Protein AF-A0A9D9HF84-F1 (afdb_monomer_lite)

Sequence (763 aa):
MNRTIRLLIAALAVLAAGLSLGSCRDSQLVDDTEFNIFYPGLTDIGPSMSCDIPLGSYIGAAPSDFAIYNIKFGEETFSDEDGVFSIDATTGTVHIENSDNLEIGQYYLSISCVANGKTWQFPDAIVVNMMKPVPEEIKVEPSEITINMSDVINGYFVPENYAAQIYSDSEAISITSYEISEVTLDGEILNSNTIFTVSDEGVVSMDIDEETTPGVYSLSFKLYTILSGDDPEEGLFQNALTVNLASAPTDIEYPFLPVLVEQDGIARTSETPTVTGSQVDLSFELAGITPEYYGEVASSTYISIDAATGAINIAEGHPFVEGDEFSLDITVTNDNGTTTFTDACQIQVVDEVAEVSGVSYEPVEIVRGQAVRADVIIEAGDNVTYSFENLPDELSELSLNSSTGRITLAQGNSIAEGTYSVNVIARNYKNSVTAAFSLTVGTNPYYFTTVSWGNNLGDNGTMVDDPDYDNQFRYTWGNTEDLPVISIKSHDIPDISQATFSMRRLTNSQGPGFEISNTGDITFHGTRTKTGEAAYAVDIYIVTVTNGAGEAGETVVEIPIFLHSCAPEGVKTIQYTPIVGKVNPRTGGTTHGLEFVGDWSDTDKANFYIDYRRSFNYYNLGGPESHLDGQPGTAGSFMESVWYFYWITTVQHTTNNTGAKGPMSYFDNSGERTNPSAGISPKTLSMALGYINPARDYGVTINPRKFIKDNAWADGLLLGQMTWTIMEDPNATEEQIETAVSGASGEYRILPFVIWFDPDYEN

InterPro domains:
  IPR013783 Immunoglobulin-like fold [G3DSA:2.60.40.10] (356-443)
  IPR032529 Surface glycan binding protein BT4661-like [PF16319] (4-759)

Radius of gyration: 33.26 Å; chains: 1; bounding box: 97×82×90 Å

Secondary structure (DSSP, 8-state):
--TTHHHHTTTTTSSSS------------------EEE--SPEEE-TT--EEE---EEESSPPEEEEEEEEEETTEEP--SS--EEE-TTT-PEEE--GGGPPSEEEEEEEEEEETTEEEEEEEEEEEEEPEEPPTTEEEESSEEEEEHHHHHTT--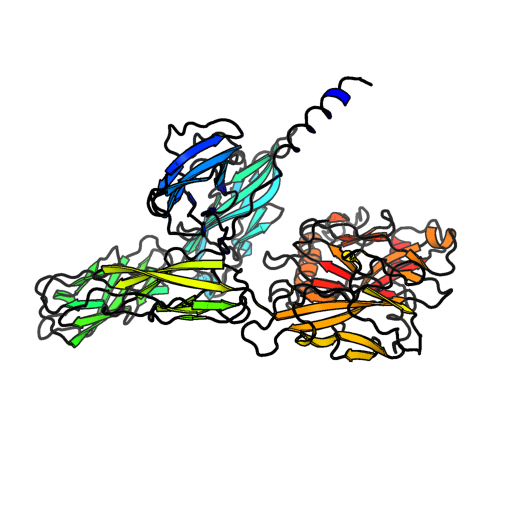-GGGG-EEEEES-TTEEEEEEEEEEEEETTEE-S---SEEE-TT-EEEE---TTSPPEEEEEEEEEEEEETTS--EEEEEEEEEEEEEE----EEE-SSSSEEEETT---EEPPPPEEES--TT-EEEEEEEESSEETTEEGGGTEEE-TTT--EEE-TT----TT-EEEEEEEEEETTEEEEEEEEEEEEEES--PPPB--B---EEEETT--EEE--B-SB-SS-EEEEES--GGGTT-EE-TTT--EEE-TT--PPSEEEEEEEEEE-SS-EEEEEEEEEEE--TT----EE--B--SGGGPPP--GGGTTEEEEETT--SPPPPB---EE--S-GGGEEEEEEE-SSS-PPEEEE-TT--EEEES-----STTSSBEEEEEEEEEESTTSTT-EEEEEEEEEEEEPPTT--EEEESSSEEEE-TTT-EEPPPEEEESS--HHHHHTEEEEEEEEEEEEESSS-TTS--B-TTSTT-HHHHHHHIIIIIIS--SS--TT-SGGG-STTTSS-----SS-PPPP-GGGSSEEEEGGGTTEEEE-TT-SEETTEE--EEEEEEEEEEE-S-TT--HHHHHHHHHH--GGGEEB--EEEE-TT---

pLDDT: mean 84.57, std 14.72, range [23.77, 98.44]

Organism: NCBI:txid2840770

Foldseek 3Di:
DDPPVVVVVVVVVPPPPPDDDDDDDDDDDDPPPDKFWAWDAEAEDEAFDKDKTFGQAIADAQWFQKDQPFKDFVPHTDDCPVPQWGADRGGRIIIGGRCNPPDAAKMFTKMWTDGPNDIDIRGSRYIYGHFAADPPQWAKPPQEFEAELVCQAVVVDDFVVGKIATDGPDPQKDWQAKAWPFKAFQRHTDPDDLFWDADRRRIITGDDHNPDFFGKMFIKMWIFMDGRPDDTGIHIRGSRHIYGHAYWFPAKAFQQPAAEAAQPQAKDKGAFIDTGGYPAPKFKAFPDKVVQDDVPHGPCVAWGADGNRRIIIGHRRDNDDAADKMFTWMWMGDPRGIDIRGSNYMYGYHNDFDFWDDWEWDEAEEAPQFKDKIFIDTDGGDSKFKDWDDDNPLRVQWDADGRGRIIIHHGGDPRDAGKDWIWMWIDDPVDIDIYIYIYGHDHQLFDWADWFLFEQQDDPRDTDPDPVLTLEYEDAAPDFDKDPWRATPDTPGNDLLQKAKDKDWPDPAQAFDWDADRRRIIIGHGHRPDAWQERWAKTKMWMWIWGPVPDSRIDIDIDIHIYTHDYPAQDWDKADVSQEAEAAQAAWDWGDAIDTGHDDDPLQVLQKDKKFAFDKWWDADPWDPQCATDALPDPSHLNVVLLCCLQCPLFNHPDSPRGGRCQATPLNQDDQPPPPPPPTDGGHCLSHQWIQDVVRNRTITGHHPRSDDSNIHGATKIWTKMFMDGDPDSPDDSVRRCCPRNPHTTPRIHGRHMYGHDNPDDD

Structure (mmCIF, N/CA/C/O backbone):
data_AF-A0A9D9HF84-F1
#
_entry.id   AF-A0A9D9HF84-F1
#
loop_
_atom_site.group_PDB
_atom_site.id
_atom_site.type_symbol
_atom_site.label_atom_id
_atom_site.label_alt_id
_atom_site.label_comp_id
_atom_site.label_asym_id
_atom_site.label_entity_id
_atom_site.label_seq_id
_atom_site.pdbx_PDB_ins_code
_atom_site.Cartn_x
_atom_site.Cartn_y
_atom_site.Cartn_z
_atom_site.occupancy
_atom_site.B_iso_or_equiv
_atom_site.auth_seq_id
_atom_site.auth_comp_id
_atom_site.auth_asym_id
_atom_site.auth_atom_id
_atom_site.pdbx_PDB_model_num
ATOM 1 N N . MET A 1 1 ? 55.944 -13.917 -4.455 1.00 43.88 1 MET A N 1
ATOM 2 C CA . MET A 1 1 ? 54.912 -13.608 -3.443 1.00 43.88 1 MET A CA 1
ATOM 3 C C . MET A 1 1 ? 54.617 -14.880 -2.647 1.00 43.88 1 MET A C 1
ATOM 5 O O . MET A 1 1 ? 54.816 -15.961 -3.185 1.00 43.88 1 MET A O 1
ATOM 9 N N . ASN A 1 2 ? 54.333 -14.758 -1.352 1.00 33.91 2 ASN A N 1
ATOM 10 C CA . ASN A 1 2 ? 54.797 -15.663 -0.292 1.00 33.91 2 ASN A CA 1
ATOM 11 C C . ASN A 1 2 ? 54.138 -17.052 -0.171 1.00 33.91 2 ASN A C 1
ATOM 13 O O . ASN A 1 2 ? 52.947 -17.242 -0.390 1.00 33.91 2 ASN A O 1
ATOM 17 N N . ARG A 1 3 ? 54.947 -17.993 0.344 1.00 33.00 3 ARG A N 1
ATOM 18 C CA . ARG A 1 3 ? 54.615 -19.361 0.794 1.00 33.00 3 ARG A CA 1
ATOM 19 C C . ARG A 1 3 ? 53.676 -19.432 2.016 1.00 33.00 3 ARG A C 1
ATOM 21 O O . ARG A 1 3 ? 53.348 -20.533 2.441 1.00 33.00 3 ARG A O 1
ATOM 28 N N . THR A 1 4 ? 53.223 -18.303 2.554 1.00 42.06 4 THR A N 1
ATOM 29 C CA . THR A 1 4 ? 52.351 -18.233 3.740 1.00 42.06 4 THR A CA 1
ATOM 30 C C . THR A 1 4 ? 50.868 -18.462 3.408 1.00 42.06 4 THR A C 1
ATOM 32 O O . THR A 1 4 ? 50.117 -18.908 4.262 1.00 42.06 4 THR A O 1
ATOM 35 N N . ILE A 1 5 ? 50.453 -18.268 2.149 1.00 45.25 5 ILE A N 1
ATOM 36 C CA . ILE A 1 5 ? 49.041 -18.393 1.726 1.00 45.25 5 ILE A CA 1
ATOM 37 C C . ILE A 1 5 ? 48.620 -19.856 1.469 1.00 45.25 5 ILE A C 1
ATOM 39 O O . ILE A 1 5 ? 47.449 -20.200 1.569 1.00 45.25 5 ILE A O 1
ATOM 43 N N . ARG A 1 6 ? 49.570 -20.774 1.228 1.00 40.47 6 ARG A N 1
ATOM 44 C CA . ARG A 1 6 ? 49.262 -22.206 1.011 1.00 40.47 6 ARG A CA 1
ATOM 45 C C . ARG A 1 6 ? 49.092 -23.027 2.297 1.00 40.47 6 ARG A C 1
ATOM 47 O O . ARG A 1 6 ? 48.687 -24.179 2.208 1.00 40.47 6 ARG A O 1
ATOM 54 N N . LEU A 1 7 ? 49.391 -22.458 3.468 1.00 33.41 7 LEU A N 1
ATOM 55 C CA . LEU A 1 7 ? 49.220 -23.125 4.766 1.00 33.41 7 LEU A CA 1
ATOM 56 C C . LEU A 1 7 ? 47.878 -22.802 5.444 1.00 33.41 7 LEU A C 1
ATOM 58 O O . LEU A 1 7 ? 47.432 -23.606 6.254 1.00 33.41 7 LEU A O 1
ATOM 62 N N . LEU A 1 8 ? 47.192 -21.714 5.066 1.00 37.00 8 LEU A N 1
ATOM 63 C CA . LEU A 1 8 ? 45.846 -21.409 5.578 1.00 37.00 8 LEU A CA 1
ATOM 64 C C . LEU A 1 8 ? 44.727 -22.177 4.851 1.00 37.00 8 LEU A C 1
ATOM 66 O O . LEU A 1 8 ? 43.747 -22.563 5.476 1.00 37.00 8 LEU A O 1
ATOM 70 N N . ILE A 1 9 ? 44.901 -22.500 3.566 1.00 42.09 9 ILE A N 1
ATOM 71 C CA . ILE A 1 9 ? 43.887 -23.237 2.783 1.00 42.09 9 ILE A CA 1
ATOM 72 C C . ILE A 1 9 ? 43.869 -24.743 3.132 1.00 42.09 9 ILE A C 1
ATOM 74 O O . ILE A 1 9 ? 42.871 -25.425 2.930 1.00 42.09 9 ILE A O 1
ATOM 78 N N . ALA A 1 10 ? 44.939 -25.273 3.736 1.00 34.09 10 ALA A N 1
ATOM 79 C CA . ALA A 1 10 ? 45.014 -26.674 4.163 1.00 34.09 10 ALA A CA 1
ATOM 80 C C . ALA A 1 10 ? 44.470 -26.933 5.585 1.00 34.09 10 ALA A C 1
ATOM 82 O O . ALA A 1 10 ? 44.299 -28.092 5.956 1.00 34.09 10 ALA A O 1
ATOM 83 N N . ALA A 1 11 ? 44.180 -25.887 6.371 1.00 34.19 11 ALA A N 1
ATOM 84 C CA . ALA A 1 11 ? 43.575 -26.019 7.701 1.00 34.19 11 ALA A CA 1
ATOM 85 C C . ALA A 1 11 ? 42.035 -25.941 7.674 1.00 34.19 11 ALA A C 1
ATOM 87 O O . ALA A 1 11 ? 41.394 -26.485 8.567 1.00 34.19 11 ALA A O 1
ATOM 88 N N . LEU A 1 12 ? 41.434 -25.355 6.629 1.00 34.28 12 LEU A N 1
ATOM 89 C CA . LEU A 1 12 ? 39.972 -25.276 6.482 1.00 34.28 12 LEU A CA 1
ATOM 90 C C . LEU A 1 12 ? 39.330 -26.522 5.839 1.00 34.28 12 LEU A C 1
ATOM 92 O O . LEU A 1 12 ? 38.125 -26.708 5.937 1.00 34.28 12 LEU A O 1
ATOM 96 N N . ALA A 1 13 ? 40.114 -27.417 5.228 1.00 35.47 13 ALA A N 1
ATOM 97 C CA . ALA A 1 13 ? 39.596 -28.610 4.543 1.00 35.47 13 ALA A CA 1
ATOM 98 C C . ALA A 1 13 ? 39.572 -29.892 5.408 1.00 35.47 13 ALA A C 1
ATOM 100 O O . ALA A 1 13 ? 39.253 -30.966 4.903 1.00 35.47 13 ALA A O 1
ATOM 101 N N . VAL A 1 14 ? 39.914 -29.811 6.702 1.00 33.25 14 VAL A N 1
ATOM 102 C CA . VAL A 1 14 ? 39.978 -30.980 7.612 1.00 33.25 14 VAL A CA 1
ATOM 103 C C . VAL A 1 14 ? 38.868 -30.978 8.677 1.00 33.25 14 VAL A C 1
ATOM 105 O O . VAL A 1 14 ? 38.705 -31.972 9.376 1.00 33.25 14 VAL A O 1
ATOM 108 N N . LEU A 1 15 ? 38.023 -29.941 8.751 1.00 29.39 15 LEU A N 1
ATOM 109 C CA . LEU A 1 15 ? 36.870 -29.928 9.669 1.00 29.39 15 LEU A CA 1
ATOM 110 C C . LEU A 1 15 ? 35.527 -30.335 9.027 1.00 29.39 15 LEU A C 1
ATOM 112 O O . LEU A 1 15 ? 34.546 -30.480 9.743 1.00 29.39 15 LEU A O 1
ATOM 116 N N . ALA A 1 16 ? 35.480 -30.580 7.712 1.00 31.23 16 ALA A N 1
ATOM 117 C CA . ALA A 1 16 ? 34.241 -30.890 6.980 1.00 31.23 16 ALA A CA 1
ATOM 118 C C . ALA A 1 16 ? 34.076 -32.376 6.581 1.00 31.23 16 ALA A C 1
ATOM 120 O O . ALA A 1 16 ? 33.216 -32.711 5.774 1.00 31.23 16 ALA A O 1
ATOM 121 N N . ALA A 1 17 ? 34.896 -33.288 7.116 1.00 30.53 17 ALA A N 1
ATOM 122 C CA . ALA A 1 17 ? 34.889 -34.707 6.723 1.00 30.53 17 ALA A CA 1
ATOM 123 C C . ALA A 1 17 ? 34.803 -35.680 7.911 1.00 30.53 17 ALA A C 1
ATOM 125 O O . ALA A 1 17 ? 35.347 -36.784 7.872 1.00 30.53 17 ALA A O 1
ATOM 126 N N . GLY A 1 18 ? 34.119 -35.279 8.979 1.00 31.05 18 GLY A N 1
ATOM 127 C CA . GLY A 1 18 ? 33.807 -36.151 10.101 1.00 31.05 18 GLY A CA 1
ATOM 128 C C . GLY A 1 18 ? 32.336 -36.043 10.439 1.00 31.05 18 GLY A C 1
ATOM 129 O O . GLY A 1 18 ? 32.003 -35.210 11.264 1.00 31.05 18 GLY A O 1
ATOM 130 N N . LEU A 1 19 ? 31.499 -36.848 9.772 1.00 31.28 19 LEU A N 1
ATOM 131 C CA . LEU A 1 19 ? 30.270 -37.483 10.281 1.00 31.28 19 LEU A CA 1
ATOM 132 C C . LEU A 1 19 ? 29.412 -37.967 9.100 1.00 31.28 19 LEU A C 1
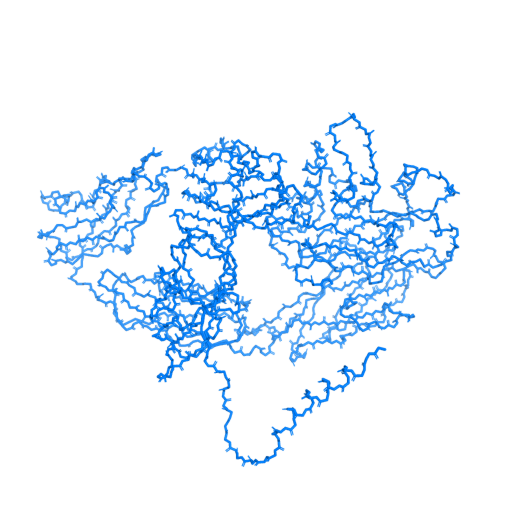ATOM 134 O O . LEU A 1 19 ? 28.386 -37.398 8.752 1.00 31.28 19 LEU A O 1
ATOM 138 N N . SER A 1 20 ? 29.812 -39.076 8.484 1.00 33.31 20 SER A N 1
ATOM 139 C CA . SER A 1 20 ? 28.835 -39.988 7.891 1.00 33.31 20 SER A CA 1
ATOM 140 C C . SER A 1 20 ? 29.343 -41.418 8.036 1.00 33.31 20 SER A C 1
ATOM 142 O O . SER A 1 20 ? 30.406 -41.767 7.530 1.00 33.31 20 SER A O 1
ATOM 144 N N . LEU A 1 21 ? 28.619 -42.208 8.837 1.00 28.25 21 LEU A N 1
ATOM 145 C CA . LEU A 1 21 ? 28.152 -43.566 8.532 1.00 28.25 21 LEU A CA 1
ATOM 146 C C . LEU A 1 21 ? 27.524 -44.216 9.784 1.00 28.25 21 LEU A C 1
ATOM 148 O O . LEU A 1 21 ? 28.227 -44.637 10.699 1.00 28.25 21 LEU A O 1
ATOM 152 N N . GLY A 1 22 ? 26.198 -44.390 9.734 1.00 27.58 22 GLY A N 1
ATOM 153 C CA . GLY A 1 22 ? 25.544 -45.656 10.086 1.00 27.58 22 GLY A CA 1
ATOM 154 C C . GLY A 1 22 ? 24.771 -45.748 11.406 1.00 27.58 22 GLY A C 1
ATOM 155 O O . GLY A 1 22 ? 25.335 -46.153 12.415 1.00 27.58 22 GLY A O 1
ATOM 156 N N . SER A 1 23 ? 23.443 -45.584 11.344 1.00 23.77 23 SER A N 1
ATOM 157 C CA . SER A 1 23 ? 22.495 -46.650 11.727 1.00 23.77 23 SER A CA 1
ATOM 158 C C . SER A 1 23 ? 21.066 -46.288 11.307 1.00 23.77 23 SER A C 1
ATOM 160 O O . SER A 1 23 ? 20.520 -45.292 11.766 1.00 23.77 23 SER A O 1
ATOM 162 N N . CYS A 1 24 ? 20.433 -47.133 10.489 1.00 31.38 24 CYS A N 1
ATOM 163 C CA . CYS A 1 24 ? 18.991 -47.087 10.250 1.00 31.38 24 CYS A CA 1
ATOM 164 C C . CYS A 1 24 ? 18.211 -47.328 11.553 1.00 31.38 24 CYS A C 1
ATOM 166 O O . CYS A 1 24 ? 18.519 -48.272 12.286 1.00 31.38 24 CYS A O 1
ATOM 168 N N . ARG A 1 25 ? 17.139 -46.560 11.764 1.00 27.00 25 ARG A N 1
ATOM 169 C CA . ARG A 1 25 ? 15.870 -47.011 12.358 1.00 27.00 25 ARG A CA 1
ATOM 170 C C . ARG A 1 25 ? 14.753 -46.168 11.744 1.00 27.00 25 ARG A C 1
ATOM 172 O O . ARG A 1 25 ? 14.850 -44.950 11.759 1.00 27.00 25 ARG A O 1
ATOM 179 N N . ASP A 1 26 ? 13.732 -46.834 11.214 1.00 37.41 26 ASP A N 1
ATOM 180 C CA . ASP A 1 26 ? 12.447 -46.215 10.884 1.00 37.41 26 ASP A CA 1
ATOM 181 C C . ASP A 1 26 ? 11.862 -45.539 12.128 1.00 37.41 26 ASP A C 1
ATOM 183 O O . ASP A 1 26 ? 11.686 -46.199 13.159 1.00 37.41 26 ASP A O 1
ATOM 187 N N . SER A 1 27 ? 11.488 -44.270 11.996 1.00 29.56 27 SER A N 1
ATOM 188 C CA . SER A 1 27 ? 10.355 -43.684 12.712 1.00 29.56 27 SER A CA 1
ATOM 189 C C . SER A 1 27 ? 10.002 -42.338 12.094 1.00 29.56 27 SER A C 1
ATOM 191 O O . SER A 1 27 ? 10.792 -41.419 12.237 1.00 29.56 27 SER A O 1
ATOM 193 N N . GLN A 1 28 ? 8.817 -42.292 11.473 1.00 27.64 28 GLN A N 1
ATOM 194 C CA . GLN A 1 28 ? 7.895 -41.154 11.346 1.00 27.64 28 GLN A CA 1
ATOM 195 C C . GLN A 1 28 ? 8.448 -39.850 10.747 1.00 27.64 28 GLN A C 1
ATOM 197 O O . GLN A 1 28 ? 9.496 -39.357 11.129 1.00 27.64 28 GLN A O 1
ATOM 202 N N . LEU A 1 29 ? 7.689 -39.278 9.810 1.00 30.69 29 LEU A N 1
ATOM 203 C CA . LEU A 1 29 ? 7.832 -37.880 9.409 1.00 30.69 29 LEU A CA 1
ATOM 204 C C . LEU A 1 29 ? 7.724 -37.034 10.684 1.00 30.69 29 LEU A C 1
ATOM 206 O O . LEU A 1 29 ? 6.643 -36.938 11.265 1.00 30.69 29 LEU A O 1
ATOM 210 N N . VAL A 1 30 ? 8.864 -36.552 11.168 1.00 29.36 30 VAL A N 1
ATOM 211 C CA . VAL A 1 30 ? 8.927 -35.505 12.176 1.00 29.36 30 VAL A CA 1
ATOM 212 C C . VAL A 1 30 ? 8.900 -34.214 11.378 1.00 29.36 30 VAL A C 1
ATOM 214 O O . VAL A 1 30 ? 9.682 -34.024 10.452 1.00 29.36 30 VAL A O 1
ATOM 217 N N . ASP A 1 31 ? 7.883 -33.425 11.667 1.00 32.97 31 ASP A N 1
ATOM 218 C CA . ASP A 1 31 ? 7.788 -32.027 11.304 1.00 32.97 31 ASP A CA 1
ATOM 219 C C . ASP A 1 31 ? 8.975 -31.290 11.953 1.00 32.97 31 ASP A C 1
ATOM 221 O O . ASP A 1 31 ? 9.096 -31.277 13.181 1.00 32.97 31 ASP A O 1
ATOM 225 N N . ASP A 1 32 ? 9.907 -30.795 11.137 1.00 37.28 32 ASP A N 1
ATOM 226 C CA . ASP A 1 32 ? 11.195 -30.238 11.576 1.00 37.28 32 ASP A CA 1
ATOM 227 C C . ASP A 1 32 ? 11.149 -28.701 11.753 1.00 37.28 32 ASP A C 1
ATOM 229 O O . ASP A 1 32 ? 12.201 -28.071 11.870 1.00 37.28 32 ASP A O 1
ATOM 233 N N . THR A 1 33 ? 9.973 -28.058 11.795 1.00 45.09 33 THR A N 1
ATOM 234 C CA . THR A 1 33 ? 9.896 -26.627 12.151 1.00 45.09 33 THR A CA 1
ATOM 235 C C . THR A 1 33 ? 10.245 -26.419 13.627 1.00 45.09 33 THR A C 1
ATOM 237 O O . THR A 1 33 ? 9.436 -26.635 14.531 1.00 45.09 33 THR A O 1
ATOM 240 N N . GLU A 1 34 ? 11.496 -26.031 13.874 1.00 65.88 34 GLU A N 1
ATOM 241 C CA . GLU A 1 34 ? 12.014 -25.623 15.179 1.00 65.88 34 GLU A CA 1
ATOM 242 C C . GLU A 1 34 ? 11.296 -24.339 15.641 1.00 65.88 34 GLU A C 1
ATOM 244 O O . GLU A 1 34 ? 11.059 -23.435 14.840 1.00 65.88 34 GLU A O 1
ATOM 249 N N . PHE A 1 35 ? 10.890 -24.275 16.916 1.00 76.81 35 PHE A N 1
ATOM 250 C CA . PHE A 1 35 ? 10.195 -23.111 17.478 1.00 76.81 35 PHE A CA 1
ATOM 251 C C . PHE A 1 35 ? 11.029 -21.839 17.268 1.00 76.81 35 PHE A C 1
ATOM 253 O O . PHE A 1 35 ? 12.219 -21.831 17.591 1.00 76.81 35 PHE A O 1
ATOM 260 N N . ASN A 1 36 ? 10.413 -20.777 16.746 1.00 75.88 36 ASN A N 1
ATOM 261 C CA . ASN A 1 36 ? 11.110 -19.538 16.405 1.00 75.88 36 ASN A CA 1
ATOM 262 C C . ASN A 1 36 ? 10.273 -18.297 16.729 1.00 75.88 36 ASN A C 1
ATOM 264 O O . ASN A 1 36 ? 9.049 -18.391 16.758 1.00 75.88 36 ASN A O 1
ATOM 268 N N . ILE A 1 37 ? 10.920 -17.153 16.945 1.00 69.06 37 ILE A N 1
ATOM 269 C CA . ILE A 1 37 ? 10.269 -15.850 17.140 1.00 69.06 37 ILE A CA 1
ATOM 270 C C . ILE A 1 37 ? 10.831 -14.828 16.149 1.00 69.06 37 ILE A C 1
ATOM 272 O O . ILE A 1 37 ? 11.998 -14.915 15.769 1.00 69.06 37 ILE A O 1
ATOM 276 N N . PHE A 1 38 ? 10.018 -13.851 15.763 1.00 70.31 38 PHE A N 1
ATOM 277 C CA . PHE A 1 38 ? 10.368 -12.812 14.803 1.00 70.31 38 PHE A CA 1
ATOM 278 C C . PHE A 1 38 ? 9.976 -11.447 15.355 1.00 70.31 38 PHE A C 1
ATOM 280 O O . PHE A 1 38 ? 8.852 -11.255 15.811 1.00 70.31 38 PHE A O 1
ATOM 287 N N . TYR A 1 39 ? 10.907 -10.504 15.287 1.00 77.50 39 TYR A N 1
ATOM 288 C CA . TYR A 1 39 ? 10.666 -9.084 15.519 1.00 77.50 39 TYR A CA 1
ATOM 289 C C . TYR A 1 39 ? 10.733 -8.337 14.183 1.00 77.50 39 TYR A C 1
ATOM 291 O O . TYR A 1 39 ? 11.346 -8.853 13.239 1.00 77.50 39 TYR A O 1
ATOM 299 N N . PRO A 1 40 ? 10.123 -7.143 14.079 1.00 58.94 40 PRO A N 1
ATOM 300 C CA . PRO A 1 40 ? 10.344 -6.263 12.936 1.00 58.94 40 PRO A CA 1
ATOM 301 C C . PRO A 1 40 ? 11.847 -5.982 12.758 1.00 58.94 40 PRO A C 1
ATOM 303 O O . PRO A 1 40 ? 12.635 -6.115 13.696 1.00 58.94 40 PRO A O 1
ATOM 306 N N . GLY A 1 41 ? 12.246 -5.683 11.517 1.00 56.19 41 GLY A N 1
ATOM 307 C CA . GLY A 1 41 ? 13.647 -5.548 11.105 1.00 56.19 41 GLY A CA 1
ATOM 308 C C . GLY A 1 41 ? 14.403 -4.380 11.756 1.00 56.19 41 GLY A C 1
ATOM 309 O O . GLY A 1 41 ? 14.083 -3.921 12.848 1.00 56.19 41 GLY A O 1
ATOM 310 N N . LEU A 1 42 ? 15.452 -3.894 11.083 1.00 59.47 42 LEU A N 1
ATOM 311 C CA . LEU A 1 42 ? 16.276 -2.794 11.594 1.00 59.47 42 LEU A CA 1
ATOM 312 C C . LEU A 1 42 ? 15.405 -1.582 11.966 1.00 59.47 42 LEU A C 1
ATOM 314 O O . LEU A 1 42 ? 14.766 -1.001 11.094 1.00 59.47 42 LEU A O 1
ATOM 318 N N . THR A 1 43 ? 15.405 -1.209 13.245 1.00 72.50 43 THR A N 1
ATOM 319 C CA . THR A 1 43 ? 14.658 -0.046 13.748 1.00 72.50 43 THR A CA 1
ATOM 320 C C . THR A 1 43 ? 15.620 1.116 13.961 1.00 72.50 43 THR A C 1
ATOM 322 O O . THR A 1 43 ? 16.535 1.010 14.780 1.00 72.50 43 THR A O 1
ATOM 325 N N . ASP A 1 44 ? 15.438 2.207 13.221 1.00 77.44 44 ASP A N 1
ATOM 326 C CA . ASP A 1 44 ? 16.216 3.436 13.384 1.00 77.44 44 ASP A CA 1
ATOM 327 C C . ASP A 1 44 ? 15.659 4.248 14.565 1.00 77.44 44 ASP A C 1
ATOM 329 O O . ASP A 1 44 ? 14.481 4.597 14.574 1.00 77.44 44 ASP A O 1
ATOM 333 N N . ILE A 1 45 ? 16.497 4.556 15.560 1.00 78.00 45 ILE A N 1
ATOM 334 C CA . ILE A 1 45 ? 16.124 5.381 16.719 1.00 78.00 45 ILE A CA 1
ATOM 335 C C . ILE A 1 45 ? 17.069 6.572 16.884 1.00 78.00 45 ILE A C 1
ATOM 337 O O . ILE A 1 45 ? 18.233 6.514 16.492 1.00 78.00 45 ILE A O 1
ATOM 341 N N . GLY A 1 46 ? 16.582 7.652 17.494 1.00 76.12 46 GLY A N 1
ATOM 342 C CA . GLY A 1 46 ? 17.393 8.806 17.893 1.00 76.12 46 GLY A CA 1
ATOM 343 C C . GLY A 1 46 ? 17.537 8.943 19.413 1.00 76.12 46 GLY A C 1
ATOM 344 O O . GLY A 1 46 ? 16.923 8.181 20.168 1.00 76.12 46 GLY A O 1
ATOM 345 N N . PRO A 1 47 ? 18.321 9.931 19.885 1.00 74.25 47 PRO A N 1
ATOM 346 C CA . PRO A 1 47 ? 18.305 10.359 21.286 1.00 74.25 47 PRO A CA 1
ATOM 347 C C . PRO A 1 47 ? 16.889 10.742 21.734 1.00 74.25 47 PRO A C 1
ATOM 349 O O . PRO A 1 47 ? 16.129 11.299 20.951 1.00 74.25 47 PRO A O 1
ATOM 352 N N . SER A 1 48 ? 16.546 10.480 22.995 1.00 69.25 48 SER A N 1
ATOM 353 C CA . SER A 1 48 ? 15.242 10.789 23.609 1.00 69.25 48 SER A CA 1
ATOM 354 C C . SER A 1 48 ? 14.018 10.092 22.994 1.00 69.25 48 SER A C 1
ATOM 356 O O . SER A 1 48 ? 12.890 10.464 23.319 1.00 69.25 48 SER A O 1
ATOM 358 N N . MET A 1 49 ? 14.199 9.088 22.130 1.00 69.69 49 MET A N 1
ATOM 359 C CA . MET A 1 49 ? 13.088 8.328 21.553 1.00 69.69 49 MET A CA 1
ATOM 360 C C . MET A 1 49 ? 12.488 7.367 22.584 1.00 69.69 49 MET A C 1
ATOM 362 O O . MET A 1 49 ? 13.211 6.695 23.323 1.00 69.69 49 MET A O 1
ATOM 366 N N . SER A 1 50 ? 11.157 7.296 22.595 1.00 72.44 50 SER A N 1
ATOM 367 C CA . SER A 1 50 ? 10.406 6.219 23.227 1.00 72.44 50 SER A CA 1
ATOM 368 C C . SER A 1 50 ? 9.655 5.468 22.136 1.00 72.44 50 SER A C 1
ATOM 370 O O . SER A 1 50 ? 8.952 6.099 21.346 1.00 72.44 50 SER A O 1
ATOM 372 N N . CYS A 1 51 ? 9.865 4.158 22.031 1.00 72.44 51 CYS A N 1
ATOM 373 C CA . CYS A 1 51 ? 9.163 3.337 21.050 1.00 72.44 51 CYS A CA 1
ATOM 374 C C . CYS A 1 51 ? 9.028 1.890 21.509 1.00 72.44 51 CYS A C 1
ATOM 376 O O . CYS A 1 51 ? 9.860 1.380 22.266 1.00 72.44 51 CYS A O 1
ATOM 378 N N . ASP A 1 52 ? 7.997 1.238 20.983 1.00 78.94 52 ASP A N 1
ATOM 379 C CA . ASP A 1 52 ? 7.711 -0.166 21.223 1.00 78.94 52 ASP A CA 1
ATOM 380 C C . ASP A 1 52 ? 8.023 -0.971 19.966 1.00 78.94 52 ASP A C 1
ATOM 382 O O . ASP A 1 52 ? 7.552 -0.668 18.871 1.00 78.94 52 ASP A O 1
ATOM 386 N N . ILE A 1 53 ? 8.807 -2.029 20.139 1.00 75.50 53 ILE A N 1
ATOM 387 C CA . ILE A 1 53 ? 9.098 -3.028 19.120 1.00 75.50 53 ILE A CA 1
ATOM 388 C C . ILE A 1 53 ? 8.291 -4.276 19.493 1.00 75.50 53 ILE A C 1
ATOM 390 O O . ILE A 1 53 ? 8.747 -5.084 20.316 1.00 75.50 53 ILE A O 1
ATOM 394 N N . PRO A 1 54 ? 7.071 -4.443 18.952 1.00 73.25 54 PRO A N 1
ATOM 395 C CA . PRO A 1 54 ? 6.244 -5.591 19.277 1.00 73.25 54 PRO A CA 1
ATOM 396 C C . PRO A 1 54 ? 6.885 -6.881 18.766 1.00 73.25 54 PRO A C 1
ATOM 398 O O . PRO A 1 54 ? 7.605 -6.900 17.763 1.00 73.25 54 PRO A O 1
ATOM 401 N N . LEU A 1 55 ? 6.594 -7.987 19.449 1.00 67.94 55 LEU A N 1
ATOM 402 C CA . LEU A 1 55 ? 6.866 -9.314 18.913 1.00 67.94 55 LEU A CA 1
ATOM 403 C C . LEU A 1 55 ? 6.039 -9.491 17.631 1.00 67.94 55 LEU A C 1
ATOM 405 O O . LEU A 1 55 ? 4.814 -9.549 17.697 1.00 67.94 55 LEU A O 1
ATOM 409 N N . GLY A 1 56 ? 6.702 -9.566 16.478 1.00 63.31 56 GLY A N 1
ATOM 410 C CA . GLY A 1 56 ? 6.044 -9.631 15.173 1.00 63.31 56 GLY A CA 1
ATOM 411 C C . GLY A 1 56 ? 5.272 -10.935 14.974 1.00 63.31 56 GLY A C 1
ATOM 412 O O . GLY A 1 56 ? 4.067 -10.919 14.739 1.00 63.31 56 GLY A O 1
ATOM 413 N N . SER A 1 57 ? 5.951 -12.078 15.091 1.00 60.72 57 SER A N 1
ATOM 414 C CA . SER A 1 57 ? 5.314 -13.401 15.008 1.00 60.72 57 SER A CA 1
ATOM 415 C C . SER A 1 57 ? 6.156 -14.490 15.682 1.00 60.72 57 SER A C 1
ATOM 417 O O . SER A 1 57 ? 7.288 -14.263 16.114 1.00 60.72 57 SER A O 1
ATOM 419 N N . TYR A 1 58 ? 5.608 -15.699 15.812 1.00 67.75 58 TYR A N 1
ATOM 420 C CA . TYR A 1 58 ? 6.351 -16.876 16.261 1.00 67.75 58 TYR A CA 1
ATOM 421 C C . TYR A 1 58 ? 5.828 -18.146 15.583 1.00 67.75 58 TYR A C 1
ATOM 423 O O . TYR A 1 58 ? 4.645 -18.267 15.279 1.00 67.75 58 TYR A O 1
ATOM 431 N N . ILE A 1 59 ? 6.712 -19.122 15.375 1.00 60.09 59 ILE A N 1
ATOM 432 C CA . ILE A 1 59 ? 6.377 -20.453 14.859 1.00 60.09 59 ILE A CA 1
ATOM 433 C C . ILE A 1 59 ? 6.369 -21.431 16.033 1.00 60.09 59 ILE A C 1
ATOM 435 O O . ILE A 1 59 ? 7.371 -21.583 16.733 1.00 60.09 59 ILE A O 1
ATOM 439 N N . GLY A 1 60 ? 5.252 -22.133 16.231 1.00 70.50 60 GLY A N 1
ATOM 440 C CA . GLY A 1 60 ? 5.097 -23.157 17.266 1.00 70.50 60 GLY A CA 1
ATOM 441 C C . GLY A 1 60 ? 4.154 -22.743 18.398 1.00 70.50 60 GLY A C 1
ATOM 442 O O . GLY A 1 60 ? 3.173 -22.043 18.179 1.00 70.50 60 GLY A O 1
ATOM 443 N N . ALA A 1 61 ? 4.397 -23.243 19.613 1.00 67.44 61 ALA A N 1
ATOM 444 C CA . ALA A 1 61 ? 3.536 -22.944 20.760 1.00 67.44 61 ALA A CA 1
ATOM 445 C C . ALA A 1 61 ? 3.721 -21.508 21.256 1.00 67.44 61 ALA A C 1
ATOM 447 O O . ALA A 1 61 ? 4.841 -21.004 21.225 1.00 67.44 61 ALA A O 1
ATOM 448 N N . ALA A 1 62 ? 2.645 -20.918 21.787 1.00 78.56 62 ALA A N 1
ATOM 449 C CA . ALA A 1 62 ? 2.651 -19.574 22.353 1.00 78.56 62 ALA A CA 1
ATOM 450 C C . ALA A 1 62 ? 3.809 -19.387 23.354 1.00 78.56 62 ALA A C 1
ATOM 452 O O . ALA A 1 62 ? 3.874 -20.123 24.349 1.00 78.56 62 ALA A O 1
ATOM 453 N N . PRO A 1 63 ? 4.737 -18.457 23.083 1.00 83.12 63 PRO A N 1
ATOM 454 C CA . PRO A 1 63 ? 5.813 -18.139 23.998 1.00 83.12 63 PRO A CA 1
ATOM 455 C C . PRO A 1 63 ? 5.338 -17.289 25.173 1.00 83.12 63 PRO A C 1
ATOM 457 O O . PRO A 1 63 ? 4.407 -16.499 25.060 1.00 83.12 63 PRO A O 1
ATOM 460 N N . SER A 1 64 ? 6.014 -17.444 26.303 1.00 87.50 64 SER A N 1
ATOM 461 C CA . SER A 1 64 ? 5.831 -16.656 27.521 1.00 87.50 64 SER A CA 1
ATOM 462 C C . SER A 1 64 ? 7.177 -16.464 28.222 1.00 87.50 64 SER A C 1
ATOM 464 O O . SER A 1 64 ? 8.180 -17.031 27.796 1.00 87.50 64 SER A O 1
ATOM 466 N N . ASP A 1 65 ? 7.220 -15.721 29.327 1.00 93.06 65 ASP A N 1
ATOM 467 C CA . ASP A 1 65 ? 8.441 -15.478 30.112 1.00 93.06 65 ASP A CA 1
ATOM 468 C C . ASP A 1 65 ? 9.586 -14.886 29.266 1.00 93.06 65 ASP A C 1
ATOM 470 O O . ASP A 1 65 ? 10.731 -15.348 29.315 1.00 93.06 65 ASP A O 1
ATOM 474 N N . PHE A 1 66 ? 9.260 -13.879 28.453 1.00 96.50 66 PHE A N 1
ATOM 475 C CA . PHE A 1 66 ? 10.238 -13.171 27.637 1.00 96.50 66 PHE A CA 1
ATOM 476 C C . PHE A 1 66 ? 11.258 -12.411 28.491 1.00 96.50 66 PHE A C 1
ATOM 478 O O . PHE A 1 66 ? 10.924 -11.805 29.509 1.00 96.50 66 PHE A O 1
ATOM 485 N N . ALA A 1 67 ? 12.520 -12.434 28.064 1.00 95.81 67 ALA A N 1
ATOM 486 C CA . ALA A 1 67 ? 13.601 -11.682 28.689 1.00 95.81 67 ALA A CA 1
ATOM 487 C C . ALA A 1 67 ? 14.702 -11.342 27.680 1.00 95.81 67 ALA A C 1
ATOM 489 O O . ALA A 1 67 ? 15.123 -12.204 26.903 1.00 95.81 67 ALA A O 1
ATOM 490 N N . ILE A 1 68 ? 15.236 -10.122 27.757 1.00 96.12 68 ILE A N 1
ATOM 491 C CA . ILE A 1 68 ? 16.488 -9.749 27.095 1.00 96.12 68 ILE A CA 1
ATOM 492 C C . ILE A 1 68 ? 17.620 -10.373 27.913 1.00 96.12 68 ILE A C 1
ATOM 494 O O . ILE A 1 68 ? 17.850 -9.997 29.062 1.00 96.12 68 ILE A O 1
ATOM 498 N N . TYR A 1 69 ? 18.308 -11.369 27.352 1.00 93.56 69 TYR A N 1
ATOM 499 C CA . TYR A 1 69 ? 19.375 -12.079 28.071 1.00 93.56 69 TYR A CA 1
ATOM 500 C C . TYR A 1 69 ? 20.777 -11.584 27.707 1.00 93.56 69 TYR A C 1
ATOM 502 O O . TYR A 1 69 ? 21.737 -11.898 28.415 1.00 93.56 69 TYR A O 1
ATOM 510 N N . ASN A 1 70 ? 20.911 -10.851 26.601 1.00 93.69 70 ASN A N 1
ATOM 511 C CA . ASN A 1 70 ? 22.162 -10.233 26.186 1.00 93.69 70 ASN A CA 1
ATOM 512 C C . ASN A 1 70 ? 21.889 -9.042 25.260 1.00 93.69 70 ASN A C 1
ATOM 514 O O . ASN A 1 70 ? 21.007 -9.117 24.410 1.00 93.69 70 ASN A O 1
ATOM 518 N N . ILE A 1 71 ? 22.689 -7.988 25.390 1.00 95.12 71 ILE A N 1
ATOM 519 C CA . ILE A 1 71 ? 22.695 -6.840 24.481 1.00 95.12 71 ILE A CA 1
ATOM 520 C C . ILE A 1 71 ? 24.126 -6.685 23.971 1.00 95.12 71 ILE A C 1
ATOM 522 O O . ILE A 1 71 ? 25.082 -6.844 24.737 1.00 95.12 71 ILE A O 1
ATOM 526 N N . LYS A 1 72 ? 24.291 -6.413 22.678 1.00 93.25 72 LYS A N 1
ATOM 527 C CA . LYS A 1 72 ? 25.582 -6.018 22.106 1.00 93.25 72 LYS A CA 1
ATOM 528 C C . LYS A 1 72 ? 25.495 -4.631 21.506 1.00 93.25 72 LYS A C 1
ATOM 530 O O . LYS A 1 72 ? 24.444 -4.265 21.002 1.00 93.25 72 LYS A O 1
ATOM 535 N N . PHE A 1 73 ? 26.613 -3.925 21.506 1.00 89.81 73 PHE A N 1
ATOM 536 C CA . PHE A 1 73 ? 26.848 -2.744 20.689 1.00 89.81 73 PHE A CA 1
ATOM 537 C C . PHE A 1 73 ? 27.977 -3.083 19.709 1.00 89.81 73 PHE A C 1
ATOM 539 O O . PHE A 1 73 ? 29.104 -3.384 20.117 1.00 89.81 73 PHE A O 1
ATOM 546 N N . GLY A 1 74 ? 27.657 -3.158 18.415 1.00 81.12 74 GLY A N 1
ATOM 547 C CA . GLY A 1 74 ? 28.533 -3.802 17.434 1.00 81.12 74 GLY A CA 1
ATOM 548 C C . GLY A 1 74 ? 28.803 -5.272 17.795 1.00 81.12 74 GLY A C 1
ATOM 549 O O . GLY A 1 74 ? 27.876 -6.068 17.930 1.00 81.12 74 GLY A O 1
ATOM 550 N N . GLU A 1 75 ? 30.075 -5.646 17.973 1.00 80.19 75 GLU A N 1
ATOM 551 C CA . GLU A 1 75 ? 30.467 -7.008 18.386 1.00 80.19 75 GLU A CA 1
ATOM 552 C C . GLU A 1 75 ? 30.671 -7.164 19.908 1.00 80.19 75 GLU A C 1
ATOM 554 O O . GLU A 1 75 ? 30.886 -8.281 20.390 1.00 80.19 75 GLU A O 1
ATOM 559 N N . GLU A 1 76 ? 30.615 -6.076 20.684 1.00 87.44 76 GLU A N 1
ATOM 560 C CA . GLU A 1 76 ? 30.922 -6.082 22.119 1.00 87.44 76 GLU A CA 1
ATOM 561 C C . GLU A 1 76 ? 29.659 -6.187 22.979 1.00 87.44 76 GLU A C 1
ATOM 563 O O . GLU A 1 76 ? 28.612 -5.645 22.640 1.00 87.44 76 GLU A O 1
ATOM 568 N N . THR A 1 77 ? 29.744 -6.878 24.120 1.00 89.94 77 THR A N 1
ATOM 569 C CA . THR A 1 77 ? 28.641 -6.930 25.093 1.00 89.94 77 THR A CA 1
ATOM 570 C C . THR A 1 77 ? 28.399 -5.547 25.692 1.00 89.94 77 THR A C 1
ATOM 572 O O . THR A 1 77 ? 29.321 -4.937 26.233 1.00 89.94 77 THR A O 1
ATOM 575 N N . PHE A 1 78 ? 27.149 -5.096 25.648 1.00 91.75 78 PHE A N 1
ATOM 576 C CA . PHE A 1 78 ? 26.694 -3.835 26.215 1.00 91.75 78 PHE A CA 1
ATOM 577 C C . PHE A 1 78 ? 25.957 -4.084 27.536 1.00 91.75 78 PHE A C 1
ATOM 579 O O . PHE A 1 78 ? 25.122 -4.985 27.635 1.00 91.75 78 PHE A O 1
ATOM 586 N N . SER A 1 79 ? 26.277 -3.284 28.552 1.00 88.88 79 SER A N 1
ATOM 587 C CA . SER A 1 79 ? 25.572 -3.287 29.835 1.00 88.88 79 SER A CA 1
ATOM 588 C C . SER A 1 79 ? 24.597 -2.121 29.859 1.00 88.88 79 SER A C 1
ATOM 590 O O . SER A 1 79 ? 25.022 -0.971 29.929 1.00 88.88 79 SER A O 1
ATOM 592 N N . ASP A 1 80 ? 23.306 -2.426 29.831 1.00 87.06 80 ASP A N 1
ATOM 593 C CA . ASP A 1 80 ? 22.247 -1.425 29.904 1.00 87.06 80 ASP A CA 1
ATOM 594 C C . ASP A 1 80 ? 22.013 -0.973 31.356 1.00 87.06 80 ASP A C 1
ATOM 596 O O . ASP A 1 80 ? 21.149 -1.486 32.067 1.00 87.06 80 ASP A O 1
ATOM 600 N N . GLU A 1 81 ? 22.869 -0.070 31.842 1.00 82.25 81 GLU A N 1
ATOM 601 C CA . GLU A 1 81 ? 22.797 0.457 33.214 1.00 82.25 81 GLU A CA 1
ATOM 602 C C . GLU A 1 81 ? 21.635 1.441 33.418 1.00 82.25 81 GLU A C 1
ATOM 604 O O . GLU A 1 81 ? 21.133 1.559 34.539 1.00 82.25 81 GLU A O 1
ATOM 609 N N . ASP A 1 82 ? 21.202 2.103 32.343 1.00 80.75 82 ASP A N 1
ATOM 610 C CA . ASP A 1 82 ? 20.146 3.119 32.354 1.00 80.75 82 ASP A CA 1
ATOM 611 C C . ASP A 1 82 ? 18.745 2.521 32.106 1.00 80.75 82 ASP A C 1
ATOM 613 O O . ASP A 1 82 ? 17.744 3.216 32.276 1.00 80.75 82 ASP A O 1
ATOM 617 N N . GLY A 1 83 ? 18.658 1.221 31.793 1.00 85.69 83 GLY A N 1
ATOM 618 C CA . GLY A 1 83 ? 17.394 0.512 31.577 1.00 85.69 83 GLY A CA 1
ATOM 619 C C . GLY A 1 83 ? 16.693 0.936 30.290 1.00 85.69 83 GLY A C 1
ATOM 620 O O . GLY A 1 83 ? 15.467 1.012 30.265 1.00 85.69 83 GLY A O 1
ATOM 621 N N . VAL A 1 84 ? 17.479 1.243 29.259 1.00 89.62 84 VAL A N 1
ATOM 622 C CA . VAL A 1 84 ? 17.013 1.737 27.965 1.00 89.62 84 VAL A CA 1
ATOM 623 C C . VAL A 1 84 ? 16.191 0.691 27.227 1.00 89.62 84 VAL A C 1
ATOM 625 O O . VAL A 1 84 ? 15.203 1.033 26.590 1.00 89.62 84 VAL A O 1
ATOM 628 N N . PHE A 1 85 ? 16.581 -0.580 27.324 1.00 93.25 85 PHE A N 1
ATOM 629 C CA . PHE A 1 85 ? 15.924 -1.696 26.663 1.00 93.25 85 PHE A CA 1
ATOM 630 C C . PHE A 1 85 ? 15.234 -2.579 27.699 1.00 93.25 85 PHE A C 1
ATOM 632 O O . PHE A 1 85 ? 15.873 -3.290 28.480 1.00 93.25 85 PHE A O 1
ATOM 639 N N . SER A 1 86 ? 13.907 -2.600 27.669 1.00 93.25 86 SER A N 1
ATOM 640 C CA . SER A 1 86 ? 13.111 -3.512 28.489 1.00 93.25 86 SER A CA 1
ATOM 641 C C . SER A 1 86 ? 12.202 -4.370 27.620 1.00 93.25 86 SER A C 1
ATOM 643 O O . SER A 1 86 ? 11.994 -4.072 26.452 1.00 93.25 86 SER A O 1
ATOM 645 N N . ILE A 1 87 ? 11.712 -5.487 28.156 1.00 94.75 87 ILE A N 1
ATOM 646 C CA . ILE A 1 87 ? 10.807 -6.382 27.433 1.00 94.75 87 ILE A CA 1
ATOM 647 C C . ILE A 1 87 ? 9.655 -6.788 28.338 1.00 94.75 87 ILE A C 1
ATOM 649 O O . ILE A 1 87 ? 9.869 -7.171 29.494 1.00 94.75 87 ILE A O 1
ATOM 653 N N . ASP A 1 88 ? 8.438 -6.723 27.814 1.00 92.62 88 ASP A N 1
ATOM 654 C CA . ASP A 1 88 ? 7.274 -7.262 28.493 1.00 92.62 88 ASP A CA 1
ATOM 655 C C . ASP A 1 88 ? 7.344 -8.796 28.489 1.00 92.62 88 ASP A C 1
ATOM 657 O O . ASP A 1 88 ? 7.397 -9.452 27.447 1.00 92.62 88 ASP A O 1
ATOM 661 N N . ALA A 1 89 ? 7.350 -9.387 29.684 1.00 89.44 89 ALA A N 1
ATOM 662 C CA . ALA A 1 89 ? 7.543 -10.825 29.859 1.00 89.44 89 ALA A CA 1
ATOM 663 C C . ALA A 1 89 ? 6.392 -11.683 29.294 1.00 89.44 89 ALA A C 1
ATOM 665 O O . ALA A 1 89 ? 6.562 -12.893 29.131 1.00 89.44 89 ALA A O 1
ATOM 666 N N . THR A 1 90 ? 5.227 -11.088 29.022 1.00 82.12 90 THR A N 1
ATOM 667 C CA . THR A 1 90 ? 4.026 -11.783 28.540 1.00 82.12 90 THR A CA 1
ATOM 668 C C . THR A 1 90 ? 3.897 -11.674 27.027 1.00 82.12 90 THR A C 1
ATOM 670 O O . THR A 1 90 ? 3.669 -12.679 26.362 1.00 82.12 90 THR A O 1
ATOM 673 N N . THR A 1 91 ? 4.049 -10.467 26.491 1.00 79.56 91 THR A N 1
ATOM 674 C CA . THR A 1 91 ? 3.822 -10.150 25.075 1.00 79.56 91 THR A CA 1
ATOM 675 C C . THR A 1 91 ? 5.095 -10.245 24.240 1.00 79.56 91 THR A C 1
ATOM 677 O O . THR A 1 91 ? 5.023 -10.437 23.031 1.00 79.56 91 THR A O 1
ATOM 680 N N . GLY A 1 92 ? 6.266 -10.131 24.871 1.00 84.12 92 GLY A N 1
ATOM 681 C CA . GLY A 1 92 ? 7.544 -10.055 24.177 1.00 84.12 92 GLY A CA 1
ATOM 682 C C . GLY A 1 92 ? 7.819 -8.693 23.542 1.00 84.12 92 GLY A C 1
ATOM 683 O O . GLY A 1 92 ? 8.861 -8.549 22.912 1.00 84.12 92 GLY A O 1
ATOM 684 N N . THR A 1 93 ? 6.953 -7.690 23.705 1.00 86.12 93 THR A N 1
ATOM 685 C CA . THR A 1 93 ? 7.211 -6.329 23.215 1.00 86.12 93 THR A CA 1
ATOM 686 C C . THR A 1 93 ? 8.436 -5.741 23.900 1.00 86.12 93 THR A C 1
ATOM 688 O O . THR A 1 93 ? 8.522 -5.747 25.129 1.00 86.12 93 THR A O 1
ATOM 691 N N . VAL A 1 94 ? 9.394 -5.253 23.111 1.00 89.50 94 VAL A N 1
ATOM 692 C CA . VAL A 1 94 ? 10.554 -4.524 23.622 1.00 89.50 94 VAL A CA 1
ATOM 693 C C . VAL A 1 94 ? 10.224 -3.043 23.680 1.00 89.50 94 VAL A C 1
ATOM 695 O O . VAL A 1 94 ? 9.885 -2.455 22.663 1.00 89.50 94 VAL A O 1
ATOM 698 N N . HIS A 1 95 ? 10.367 -2.445 24.855 1.00 87.56 95 HIS A N 1
ATOM 699 C CA . HIS A 1 95 ? 10.214 -1.013 25.064 1.00 87.56 95 HIS A CA 1
ATOM 700 C C . HIS A 1 95 ? 11.596 -0.368 25.083 1.00 87.56 95 HIS A C 1
ATOM 702 O O . HIS A 1 95 ? 12.480 -0.803 25.834 1.00 87.56 95 HIS A O 1
ATOM 708 N N . ILE A 1 96 ? 11.771 0.660 24.259 1.00 86.94 96 ILE A N 1
ATOM 709 C CA . ILE A 1 96 ? 12.950 1.519 24.242 1.00 86.94 96 ILE A CA 1
ATOM 710 C C . ILE A 1 96 ? 12.562 2.847 24.874 1.00 86.94 96 ILE A C 1
ATOM 712 O O . ILE A 1 96 ? 11.636 3.496 24.400 1.00 86.94 96 ILE A O 1
ATOM 716 N N . GLU A 1 97 ? 13.274 3.269 25.915 1.00 83.94 97 GLU A N 1
ATOM 717 C CA . GLU A 1 97 ? 13.083 4.572 26.560 1.00 83.94 97 GLU A CA 1
ATOM 718 C C . GLU A 1 97 ? 14.425 5.167 26.999 1.00 83.94 97 GLU A C 1
ATOM 720 O O . GLU A 1 97 ? 15.381 4.445 27.245 1.00 83.94 97 GLU A O 1
ATOM 725 N N . ASN A 1 98 ? 14.509 6.489 27.177 1.00 80.00 98 ASN A N 1
ATOM 726 C CA . ASN A 1 98 ? 15.712 7.161 27.699 1.00 80.00 98 ASN A CA 1
ATOM 727 C C . ASN A 1 98 ? 16.991 6.909 26.864 1.00 80.00 98 ASN A C 1
ATOM 729 O O . ASN A 1 98 ? 18.090 6.811 27.412 1.00 80.00 98 ASN A O 1
ATOM 733 N N . SER A 1 99 ? 16.876 6.846 25.533 1.00 82.25 99 SER A N 1
ATOM 734 C CA . SER A 1 99 ? 17.993 6.563 24.613 1.00 82.25 99 SER A CA 1
ATOM 735 C C . SER A 1 99 ? 19.073 7.663 24.527 1.00 82.25 99 SER A C 1
ATOM 737 O O . SER A 1 99 ? 20.023 7.528 23.760 1.00 82.25 99 SER A O 1
ATOM 739 N N . ASP A 1 100 ? 18.973 8.738 25.318 1.00 78.94 100 ASP A N 1
ATOM 740 C CA . ASP A 1 100 ? 19.852 9.924 25.303 1.00 78.94 100 ASP A CA 1
ATOM 741 C C . ASP A 1 100 ? 21.345 9.607 25.373 1.00 78.94 100 ASP A C 1
ATOM 743 O O . ASP A 1 100 ? 22.167 10.286 24.756 1.00 78.94 100 ASP A O 1
ATOM 747 N N . ASN A 1 101 ? 21.688 8.593 26.166 1.00 82.44 101 ASN A N 1
ATOM 748 C CA . ASN A 1 101 ? 23.068 8.245 26.480 1.00 82.44 101 ASN A CA 1
ATOM 749 C C . ASN A 1 101 ? 23.598 7.075 25.642 1.00 82.44 101 ASN A C 1
ATOM 751 O O . ASN A 1 101 ? 24.737 6.657 25.863 1.00 82.44 101 ASN A O 1
ATOM 755 N N . LEU A 1 102 ? 22.803 6.526 24.713 1.00 85.31 102 LEU A N 1
ATOM 756 C CA . LEU A 1 102 ? 23.278 5.458 23.838 1.00 85.31 102 LEU A CA 1
ATOM 757 C C . LEU A 1 102 ? 24.364 5.981 22.887 1.00 85.31 102 LEU A C 1
ATOM 759 O O . LEU A 1 102 ? 24.287 7.086 22.346 1.00 85.31 102 LEU A O 1
ATOM 763 N N . GLU A 1 103 ? 25.389 5.162 22.670 1.00 85.94 103 GLU A N 1
ATOM 764 C CA . GLU A 1 103 ? 26.405 5.418 21.657 1.00 85.94 103 GLU A CA 1
ATOM 765 C C . GLU A 1 103 ? 25.807 5.200 20.260 1.00 85.94 103 GLU A C 1
ATOM 767 O O . GLU A 1 103 ? 25.007 4.296 20.038 1.00 85.94 103 GLU A O 1
ATOM 772 N N . ILE A 1 104 ? 26.198 6.028 19.291 1.00 84.69 104 ILE A N 1
ATOM 773 C CA . ILE A 1 104 ? 25.707 5.923 17.909 1.00 84.69 104 ILE A CA 1
ATOM 774 C C . ILE A 1 104 ? 26.194 4.611 17.288 1.00 84.69 104 ILE A C 1
ATOM 776 O O . ILE A 1 104 ? 27.398 4.346 17.260 1.00 84.69 104 ILE A O 1
ATOM 780 N N . GLY A 1 105 ? 25.273 3.826 16.735 1.00 83.81 105 GLY A N 1
ATOM 781 C CA . GLY A 1 105 ? 25.564 2.552 16.087 1.00 83.81 105 GLY A CA 1
ATOM 782 C C . GLY A 1 105 ? 24.509 1.482 16.355 1.00 83.81 105 GLY A C 1
ATOM 783 O O . GLY A 1 105 ? 23.429 1.746 16.877 1.00 83.81 105 GLY A O 1
ATOM 784 N N . GLN A 1 106 ? 24.826 0.248 15.968 1.00 89.19 106 GLN A N 1
ATOM 785 C CA . GLN A 1 106 ? 23.881 -0.862 16.031 1.00 89.19 106 GLN A CA 1
ATOM 786 C C . GLN A 1 106 ? 23.944 -1.596 17.368 1.00 89.19 106 GLN A C 1
ATOM 788 O O . GLN A 1 106 ? 24.992 -2.122 17.762 1.00 89.19 106 GLN A O 1
ATOM 793 N N . TYR A 1 107 ? 22.787 -1.685 18.010 1.00 91.44 107 TYR A N 1
ATOM 794 C CA . TYR A 1 107 ? 22.519 -2.519 19.164 1.00 91.44 107 TYR A CA 1
ATOM 795 C C . TYR A 1 107 ? 21.825 -3.809 18.736 1.00 91.44 107 TYR A C 1
ATOM 797 O O . TYR A 1 107 ? 20.875 -3.789 17.958 1.00 91.44 107 TYR A O 1
ATOM 805 N N . TYR A 1 108 ? 22.289 -4.935 19.271 1.00 91.12 108 TYR A N 1
ATOM 806 C CA . TYR A 1 108 ? 21.741 -6.259 18.995 1.00 91.12 108 TYR A CA 1
ATOM 807 C C . TYR A 1 108 ? 21.167 -6.839 20.281 1.00 91.12 108 TYR A C 1
ATOM 809 O O . TYR A 1 108 ? 21.916 -7.164 21.210 1.00 91.12 108 TYR A O 1
ATOM 817 N N . LEU A 1 109 ? 19.844 -6.970 20.354 1.00 93.94 109 LEU A N 1
ATOM 818 C CA . LEU A 1 109 ? 19.164 -7.517 21.524 1.00 93.94 109 LEU A CA 1
ATOM 819 C C . LEU A 1 109 ? 18.924 -9.006 21.302 1.00 93.94 109 LEU A C 1
ATOM 821 O O . LEU A 1 109 ? 18.314 -9.429 20.324 1.00 93.94 109 LEU A O 1
ATOM 825 N N . SER A 1 110 ? 19.415 -9.816 22.231 1.00 93.69 110 SER A N 1
ATOM 826 C CA . SER A 1 110 ? 19.197 -11.257 22.251 1.00 93.69 110 SER A CA 1
ATOM 827 C C . SER A 1 110 ? 18.073 -11.597 23.222 1.00 93.69 110 SER A C 1
ATOM 829 O O . SER A 1 110 ? 18.148 -11.276 24.413 1.00 93.69 110 SER A O 1
ATOM 831 N N . ILE A 1 111 ? 17.051 -12.280 22.719 1.00 95.25 111 ILE A N 1
ATOM 832 C CA . ILE A 1 111 ? 15.800 -12.530 23.434 1.00 95.25 111 ILE A CA 1
ATOM 833 C C . ILE A 1 111 ? 15.704 -13.998 23.829 1.00 95.25 111 ILE A C 1
ATOM 835 O O . ILE A 1 111 ? 16.090 -14.895 23.085 1.00 95.25 111 ILE A O 1
ATOM 839 N N . SER A 1 112 ? 15.194 -14.267 25.021 1.00 94.06 112 SER A N 1
ATOM 840 C CA . SER A 1 112 ? 14.828 -15.609 25.465 1.00 94.06 112 SER A CA 1
ATOM 841 C C . SER A 1 112 ? 13.358 -15.657 25.829 1.00 94.06 112 SER A C 1
ATOM 843 O O . SER A 1 112 ? 12.815 -14.649 26.266 1.00 94.06 112 SER A O 1
ATOM 845 N N . CYS A 1 113 ? 12.736 -16.819 25.669 1.00 92.44 113 CYS A N 1
ATOM 846 C CA . CYS A 1 113 ? 11.363 -17.069 26.096 1.00 92.44 113 CYS A CA 1
ATOM 847 C C . CYS A 1 113 ? 11.166 -18.551 26.436 1.00 92.44 113 CYS A C 1
ATOM 849 O O . CYS A 1 113 ? 12.054 -19.386 26.235 1.00 92.44 113 CYS A O 1
ATOM 851 N N . VAL A 1 114 ? 10.002 -18.895 26.970 1.00 87.44 114 VAL A N 1
ATOM 852 C CA . VAL A 1 114 ? 9.570 -20.256 27.271 1.00 87.44 114 VAL A CA 1
ATOM 853 C C . VAL A 1 114 ? 8.424 -20.633 26.344 1.00 87.44 114 VAL A C 1
ATOM 855 O O . VAL A 1 114 ? 7.402 -19.964 26.312 1.00 87.44 114 VAL A O 1
ATOM 858 N N . ALA A 1 115 ? 8.561 -21.754 25.641 1.00 83.31 115 ALA A N 1
ATOM 859 C CA . ALA A 1 115 ? 7.490 -22.341 24.841 1.00 83.31 115 ALA A CA 1
ATOM 860 C C . ALA A 1 115 ? 7.460 -23.856 25.062 1.00 83.31 115 ALA A C 1
ATOM 862 O O . ALA A 1 115 ? 8.503 -24.520 25.089 1.00 83.31 115 ALA A O 1
ATOM 863 N N . ASN A 1 116 ? 6.265 -24.423 25.265 1.00 81.88 116 ASN A N 1
ATOM 864 C CA . ASN A 1 116 ? 6.074 -25.844 25.602 1.00 81.88 116 ASN A CA 1
ATOM 865 C C . ASN A 1 116 ? 6.923 -26.328 26.803 1.00 81.88 116 ASN A C 1
ATOM 867 O O . ASN A 1 116 ? 7.429 -27.454 26.821 1.00 81.88 116 ASN A O 1
ATOM 871 N N . GLY A 1 117 ? 7.111 -25.471 27.813 1.00 78.06 117 GLY A N 1
ATOM 872 C CA . GLY A 1 117 ? 7.892 -25.784 29.017 1.00 78.06 117 GLY A CA 1
ATOM 873 C C . GLY A 1 117 ? 9.408 -25.895 28.794 1.00 78.06 117 GLY A C 1
ATOM 874 O O . GLY A 1 117 ? 10.111 -26.404 29.669 1.00 78.06 117 GLY A O 1
ATOM 875 N N . LYS A 1 118 ? 9.918 -25.447 27.638 1.00 80.31 118 LYS A N 1
ATOM 876 C CA . LYS A 1 118 ? 11.351 -25.337 27.328 1.00 80.31 118 LYS A CA 1
ATOM 877 C C . LYS A 1 118 ? 11.736 -23.873 27.141 1.00 80.31 118 LYS A C 1
ATOM 879 O O . LYS A 1 118 ? 10.980 -23.126 26.534 1.00 80.31 118 LYS A O 1
ATOM 884 N N . THR A 1 119 ? 12.918 -23.497 27.620 1.00 90.00 119 THR A N 1
ATOM 885 C CA . THR A 1 119 ? 13.510 -22.176 27.369 1.00 90.00 119 THR A CA 1
ATOM 886 C C . THR A 1 119 ? 14.230 -22.168 26.023 1.00 90.00 119 THR A C 1
ATOM 888 O O . THR A 1 119 ? 15.052 -23.051 25.765 1.00 90.00 119 THR A O 1
ATOM 891 N N . TRP A 1 120 ? 13.948 -21.158 25.209 1.00 88.69 120 TRP A N 1
ATOM 892 C CA . TRP A 1 120 ? 14.554 -20.886 23.910 1.00 88.69 120 TRP A CA 1
ATOM 893 C C . TRP A 1 120 ? 15.334 -19.573 23.965 1.00 88.69 120 TRP A C 1
ATOM 895 O O . TRP A 1 120 ? 15.012 -18.689 24.759 1.00 88.69 120 TRP A O 1
ATOM 905 N N . GLN A 1 121 ? 16.392 -19.469 23.162 1.00 91.19 121 GLN A N 1
ATOM 906 C CA . GLN A 1 121 ? 17.270 -18.301 23.102 1.00 91.19 121 GLN A CA 1
ATOM 907 C C . GLN A 1 121 ? 17.525 -17.931 21.645 1.00 91.19 121 GLN A C 1
ATOM 909 O O . GLN A 1 121 ? 17.979 -18.765 20.864 1.00 91.19 121 GLN A O 1
ATOM 914 N N . PHE A 1 122 ? 17.270 -16.671 21.328 1.00 87.69 122 PHE A N 1
ATOM 915 C CA . PHE A 1 122 ? 17.391 -16.071 20.012 1.00 87.69 122 PHE A CA 1
ATOM 916 C C . PHE A 1 122 ? 18.478 -14.999 20.087 1.00 87.69 122 PHE A C 1
ATOM 918 O O . PHE A 1 122 ? 18.224 -13.896 20.583 1.00 87.69 122 PHE A O 1
ATOM 925 N N . PRO A 1 123 ? 19.721 -15.333 19.704 1.00 88.06 123 PRO A N 1
ATOM 926 C CA . PRO A 1 123 ? 20.801 -14.362 19.687 1.00 88.06 123 PRO A CA 1
ATOM 927 C C . PRO A 1 123 ? 20.519 -13.296 18.632 1.00 88.06 123 PRO A C 1
ATOM 929 O O . PRO A 1 123 ? 20.132 -13.632 17.517 1.00 88.06 123 PRO A O 1
ATOM 932 N N . ASP A 1 124 ? 20.765 -12.037 18.992 1.00 88.88 124 ASP A N 1
ATOM 933 C CA . ASP A 1 124 ? 20.685 -10.885 18.085 1.00 88.88 124 ASP A CA 1
ATOM 934 C C . ASP A 1 124 ? 19.331 -10.799 17.335 1.00 88.88 124 ASP A C 1
ATOM 936 O O . ASP A 1 124 ? 19.281 -10.485 16.149 1.00 88.88 124 ASP A O 1
ATOM 940 N N . ALA A 1 125 ? 18.233 -11.118 18.032 1.00 80.75 125 ALA A N 1
ATOM 941 C CA . ALA A 1 125 ? 16.881 -11.219 17.477 1.00 80.75 125 ALA A CA 1
ATOM 942 C C . ALA A 1 125 ? 16.292 -9.874 17.025 1.00 80.75 125 ALA A C 1
ATOM 944 O O . ALA A 1 125 ? 15.407 -9.859 16.176 1.00 80.75 125 ALA A O 1
ATOM 945 N N . ILE A 1 126 ? 16.770 -8.766 17.596 1.00 86.06 126 ILE A N 1
ATOM 946 C CA . ILE A 1 126 ? 16.373 -7.402 17.233 1.00 86.06 126 ILE A CA 1
ATOM 947 C C . ILE A 1 126 ? 17.636 -6.600 16.960 1.00 86.06 126 ILE A C 1
ATOM 949 O O . ILE A 1 126 ? 18.592 -6.669 17.742 1.00 86.06 126 ILE A O 1
ATOM 953 N N . VAL A 1 127 ? 17.616 -5.816 15.883 1.00 85.19 127 VAL A N 1
ATOM 954 C CA . VAL A 1 127 ? 18.675 -4.856 15.569 1.00 85.19 127 VAL A CA 1
ATOM 955 C C . VAL A 1 127 ? 18.102 -3.449 15.654 1.00 85.19 127 VAL A C 1
ATOM 957 O O . VAL A 1 127 ? 17.200 -3.085 14.904 1.00 85.19 127 VAL A O 1
ATOM 960 N N . VAL A 1 128 ? 18.647 -2.658 16.569 1.00 85.25 128 VAL A N 1
ATOM 961 C CA . VAL A 1 128 ? 18.287 -1.257 16.781 1.00 85.25 128 VAL A CA 1
ATOM 962 C C . VAL A 1 128 ? 19.453 -0.400 16.314 1.00 85.25 128 VAL A C 1
ATOM 964 O O . VAL A 1 128 ? 20.581 -0.591 16.761 1.00 85.25 128 VAL A O 1
ATOM 967 N N . ASN A 1 129 ? 19.212 0.535 15.407 1.00 84.88 129 ASN A N 1
ATOM 968 C CA . ASN A 1 129 ? 20.222 1.454 14.907 1.00 84.88 129 ASN A CA 1
ATOM 969 C C . ASN A 1 129 ? 20.072 2.813 15.593 1.00 84.88 129 ASN A C 1
ATOM 971 O O . ASN A 1 129 ? 19.193 3.598 15.247 1.00 84.88 129 ASN A O 1
ATOM 975 N N . MET A 1 130 ? 20.941 3.097 16.562 1.00 84.75 130 MET A N 1
ATOM 976 C CA . MET A 1 130 ? 21.020 4.409 17.194 1.00 84.75 130 MET A CA 1
ATOM 977 C C . MET A 1 130 ? 21.669 5.393 16.222 1.00 84.75 130 MET A C 1
ATOM 979 O O . MET A 1 130 ? 22.885 5.373 16.013 1.00 84.75 130 MET A O 1
ATOM 983 N N . MET A 1 131 ? 20.850 6.241 15.614 1.00 82.38 131 MET A N 1
ATOM 984 C CA . MET A 1 131 ? 21.264 7.243 14.648 1.00 82.38 131 MET A CA 1
ATOM 985 C C . MET A 1 131 ? 21.839 8.483 15.329 1.00 82.38 131 MET A C 1
ATOM 987 O O . MET A 1 131 ? 21.455 8.882 16.430 1.00 82.38 131 MET A O 1
ATOM 991 N N . LYS A 1 132 ? 22.756 9.149 14.626 1.00 83.94 132 LYS A N 1
ATOM 992 C CA . LYS A 1 132 ? 23.250 10.460 15.038 1.00 83.94 132 LYS A CA 1
ATOM 993 C C . LYS A 1 132 ? 22.125 11.497 14.884 1.00 83.94 132 LYS A C 1
ATOM 995 O O . LYS A 1 132 ? 21.449 11.487 13.855 1.00 83.94 132 LYS A O 1
ATOM 1000 N N . PRO A 1 133 ? 21.920 12.419 15.840 1.00 84.25 133 PRO A N 1
ATOM 1001 C CA . PRO A 1 133 ? 21.058 13.567 15.594 1.00 84.25 133 PRO A CA 1
ATOM 1002 C C . PRO A 1 133 ? 21.659 14.434 14.484 1.00 84.25 133 PRO A C 1
ATOM 1004 O O . PRO A 1 133 ? 22.883 14.548 14.358 1.00 84.25 133 PRO A O 1
ATOM 1007 N N . VAL A 1 134 ? 20.810 15.075 13.687 1.00 88.75 134 VAL A N 1
ATOM 1008 C CA . VAL A 1 134 ? 21.298 16.062 12.715 1.00 88.75 134 VAL A CA 1
ATOM 1009 C C . VAL A 1 134 ? 22.020 17.225 13.419 1.00 88.75 134 VAL A C 1
ATOM 1011 O O . VAL A 1 134 ? 21.725 17.513 14.583 1.00 88.75 134 VAL A O 1
ATOM 1014 N N . PRO A 1 135 ? 22.971 17.909 12.752 1.00 87.75 135 PRO A N 1
ATOM 1015 C CA . PRO A 1 135 ? 23.608 19.100 13.312 1.00 87.75 135 PRO A CA 1
ATOM 1016 C C . PRO A 1 135 ? 22.584 20.141 13.792 1.00 87.75 135 PRO A C 1
ATOM 1018 O O . PRO A 1 135 ? 21.568 20.359 13.134 1.00 87.75 135 PRO A O 1
ATOM 1021 N N . GLU A 1 136 ? 22.866 20.818 14.910 1.00 86.94 136 GLU A N 1
ATOM 1022 C CA . GLU A 1 136 ? 21.947 21.783 15.541 1.00 86.94 136 GLU A CA 1
ATOM 1023 C C . GLU A 1 136 ? 21.592 22.956 14.607 1.00 86.94 136 GLU A C 1
ATOM 1025 O O . GLU A 1 136 ? 20.534 23.575 14.741 1.00 86.94 136 GLU A O 1
ATOM 1030 N N . GLU A 1 137 ? 22.465 23.267 13.648 1.00 92.12 137 GLU A N 1
ATOM 1031 C CA . GLU A 1 137 ? 22.270 24.299 12.632 1.00 92.12 137 GLU A CA 1
ATOM 1032 C C . GLU A 1 137 ? 21.264 23.908 11.542 1.00 92.12 137 GLU A C 1
ATOM 1034 O O . GLU A 1 137 ? 20.940 24.745 10.701 1.00 92.12 137 GLU A O 1
ATOM 1039 N N . ILE A 1 138 ? 20.773 22.667 11.517 1.00 93.50 138 ILE A N 1
ATOM 1040 C CA . ILE A 1 138 ? 19.656 22.277 10.655 1.00 93.50 138 ILE A CA 1
ATOM 1041 C C . ILE A 1 138 ? 18.343 22.662 11.332 1.00 93.50 138 ILE A C 1
ATOM 1043 O O . ILE A 1 138 ? 18.102 22.342 12.496 1.00 93.50 138 ILE A O 1
ATOM 1047 N N . LYS A 1 139 ? 17.503 23.385 10.593 1.00 95.31 139 LYS A N 1
ATOM 1048 C CA . LYS A 1 139 ? 16.220 23.931 11.038 1.00 95.31 139 LYS A CA 1
ATOM 1049 C C . LYS A 1 139 ? 15.116 23.559 10.064 1.00 95.31 139 LYS A C 1
ATOM 1051 O O . LYS A 1 139 ? 15.379 23.242 8.905 1.00 95.31 139 LYS A O 1
ATOM 1056 N N . VAL A 1 140 ? 13.880 23.646 10.540 1.00 96.38 140 VAL A N 1
ATOM 1057 C CA . VAL A 1 140 ? 12.683 23.626 9.706 1.00 96.38 140 VAL A CA 1
ATOM 1058 C C . VAL A 1 140 ? 11.834 24.852 10.018 1.00 96.38 140 VAL A C 1
ATOM 1060 O O . VAL A 1 140 ? 11.629 25.173 11.185 1.00 96.38 140 VAL A O 1
ATOM 1063 N N . GLU A 1 141 ? 11.400 25.568 8.981 1.00 95.50 141 GLU A N 1
ATOM 1064 C CA . GLU A 1 141 ? 10.624 26.802 9.125 1.00 95.50 141 GLU A CA 1
ATOM 1065 C C . GLU A 1 141 ? 9.422 26.828 8.158 1.00 95.50 141 GLU A C 1
ATOM 1067 O O . GLU A 1 141 ? 9.619 26.655 6.950 1.00 95.50 141 GLU A O 1
ATOM 1072 N N . PRO A 1 142 ? 8.201 27.098 8.657 1.00 96.50 142 PRO A N 1
ATOM 1073 C CA . PRO A 1 142 ? 7.850 27.074 10.081 1.00 96.50 142 PRO A CA 1
ATOM 1074 C C . PRO A 1 142 ? 7.993 25.655 10.661 1.00 96.50 142 PRO A C 1
ATOM 1076 O O . PRO A 1 142 ? 7.788 24.676 9.950 1.00 96.50 142 PRO A O 1
ATOM 1079 N N . SER A 1 143 ? 8.330 25.537 11.948 1.00 94.38 143 SER A N 1
ATOM 1080 C CA . SER A 1 143 ? 8.361 24.240 12.652 1.00 94.38 143 SER A CA 1
ATOM 1081 C C . SER A 1 143 ? 6.981 23.787 13.142 1.00 94.38 143 SER A C 1
ATOM 1083 O O . SER A 1 143 ? 6.812 22.646 13.559 1.00 94.38 143 SER A O 1
ATOM 1085 N N . GLU A 1 144 ? 5.990 24.679 13.094 1.00 95.81 144 GLU A N 1
ATOM 1086 C CA . GLU A 1 144 ? 4.595 24.398 13.420 1.00 95.81 144 GLU A CA 1
ATOM 1087 C C . GLU A 1 144 ? 3.678 25.020 12.367 1.00 95.81 144 GLU A C 1
ATOM 1089 O O . GLU A 1 144 ? 3.782 26.206 12.040 1.00 95.81 144 GLU A O 1
ATOM 1094 N N . ILE A 1 145 ? 2.749 24.224 11.855 1.00 94.69 145 ILE A N 1
ATOM 1095 C CA . ILE A 1 145 ? 1.745 24.643 10.883 1.00 94.69 145 ILE A CA 1
ATOM 1096 C C . ILE A 1 145 ? 0.374 24.330 11.465 1.00 94.69 145 ILE A C 1
ATOM 1098 O O . ILE A 1 145 ? 0.162 23.265 12.030 1.00 94.69 145 ILE A O 1
ATOM 1102 N N . THR A 1 146 ? -0.575 25.255 11.340 1.00 92.00 146 THR A N 1
ATOM 1103 C CA . THR A 1 146 ? -1.973 25.013 11.716 1.00 92.00 146 THR A CA 1
ATOM 1104 C C . THR A 1 146 ? -2.877 25.301 10.529 1.00 92.00 146 THR A C 1
ATOM 1106 O O . THR A 1 146 ? -2.829 26.393 9.957 1.00 92.00 146 THR A O 1
ATOM 1109 N N . ILE A 1 147 ? -3.704 24.323 10.169 1.00 90.75 147 ILE A N 1
ATOM 1110 C CA . ILE A 1 147 ? -4.655 24.389 9.057 1.00 90.75 147 ILE A CA 1
ATOM 1111 C C . ILE A 1 147 ? -6.042 24.125 9.612 1.00 90.75 147 ILE A C 1
ATOM 1113 O O . ILE A 1 147 ? -6.260 23.106 10.255 1.00 90.75 147 ILE A O 1
ATOM 1117 N N . ASN A 1 148 ? -6.991 25.021 9.347 1.00 88.94 148 ASN A N 1
ATOM 1118 C CA . ASN A 1 148 ? -8.380 24.772 9.708 1.00 88.94 148 ASN A CA 1
ATOM 1119 C C . ASN A 1 148 ? -9.032 23.886 8.647 1.00 88.94 148 ASN A C 1
ATOM 1121 O O . ASN A 1 148 ? -9.148 24.289 7.489 1.00 88.94 148 ASN A O 1
ATOM 1125 N N . MET A 1 149 ? -9.547 22.728 9.047 1.00 88.06 149 MET A N 1
ATOM 1126 C CA . MET A 1 149 ? -10.252 21.814 8.141 1.00 88.06 149 MET A CA 1
ATOM 1127 C C . MET A 1 149 ? -11.492 22.452 7.508 1.00 88.06 149 MET A C 1
ATOM 1129 O O . MET A 1 149 ? -11.863 22.127 6.384 1.00 88.06 149 MET A O 1
ATOM 1133 N N . SER A 1 150 ? -12.101 23.442 8.165 1.00 83.50 150 SER A N 1
ATOM 1134 C CA . SER A 1 150 ? -13.188 24.222 7.569 1.00 83.50 150 SER A CA 1
ATOM 1135 C C . SER A 1 150 ? -12.745 25.031 6.342 1.00 83.50 150 SER A C 1
ATOM 1137 O O . SER A 1 150 ? -13.543 25.208 5.423 1.00 83.50 150 SER A O 1
ATOM 1139 N N . ASP A 1 151 ? -11.493 25.489 6.275 1.00 83.56 151 ASP A N 1
ATOM 1140 C CA . ASP A 1 151 ? -10.956 26.164 5.090 1.00 83.56 151 ASP A CA 1
ATOM 1141 C C . ASP A 1 151 ? -10.691 25.163 3.958 1.00 83.56 151 ASP A C 1
ATOM 1143 O O . ASP A 1 151 ? -10.917 25.493 2.794 1.00 83.56 151 ASP A O 1
ATOM 1147 N N . VAL A 1 152 ? -10.289 23.930 4.288 1.00 84.38 152 VAL A N 1
ATOM 1148 C CA . VAL A 1 152 ? -10.137 22.827 3.322 1.00 84.38 152 VAL A CA 1
ATOM 1149 C C . VAL A 1 152 ? -11.486 22.483 2.693 1.00 84.38 152 VAL A C 1
ATOM 1151 O O . VAL A 1 152 ? -11.655 22.627 1.483 1.00 84.38 152 VAL A O 1
ATOM 1154 N N . ILE A 1 153 ? -12.484 22.162 3.521 1.00 79.50 153 ILE A N 1
ATOM 1155 C CA . ILE A 1 153 ? -13.836 21.767 3.089 1.00 79.50 153 ILE A CA 1
ATOM 1156 C C . ILE A 1 153 ? -14.513 22.868 2.257 1.00 79.50 153 ILE A C 1
ATOM 1158 O O . ILE A 1 153 ? -15.204 22.598 1.276 1.00 79.50 153 ILE A O 1
ATOM 1162 N N . ASN A 1 154 ? -14.316 24.141 2.614 1.00 79.81 154 ASN A N 1
ATOM 1163 C CA . ASN A 1 154 ? -14.909 25.261 1.878 1.00 79.81 154 ASN A CA 1
ATOM 1164 C C . ASN A 1 154 ? -14.104 25.683 0.630 1.00 79.81 154 ASN A C 1
ATOM 1166 O O . ASN A 1 154 ? -14.491 26.644 -0.045 1.00 79.81 154 ASN A O 1
ATOM 1170 N N . GLY A 1 155 ? -13.003 24.993 0.310 1.00 77.44 155 GLY A N 1
ATOM 1171 C CA . GLY A 1 155 ? -12.157 25.278 -0.852 1.00 77.44 155 GLY A CA 1
ATOM 1172 C C . GLY A 1 155 ? -11.339 26.570 -0.733 1.00 77.44 155 GLY A C 1
ATOM 1173 O O . GLY A 1 155 ? -10.990 27.178 -1.746 1.00 77.44 155 GLY A O 1
ATOM 1174 N N . TYR A 1 156 ? -11.074 27.026 0.492 1.00 78.00 156 TYR A N 1
ATOM 1175 C CA . TYR A 1 156 ? -10.205 28.167 0.798 1.00 78.00 156 TYR A CA 1
ATOM 1176 C C . TYR A 1 156 ? -8.755 27.759 1.076 1.00 78.00 156 TYR A C 1
ATOM 1178 O O . TYR A 1 156 ? -7.874 28.622 1.081 1.00 78.00 156 TYR A O 1
ATOM 1186 N N . PHE A 1 157 ? -8.499 26.466 1.274 1.00 79.94 157 PHE A N 1
ATOM 1187 C CA . PHE A 1 157 ? -7.160 25.921 1.437 1.00 79.94 157 PHE A CA 1
ATOM 1188 C C . PHE A 1 157 ? -6.339 26.024 0.146 1.00 79.94 157 PHE A C 1
ATOM 1190 O O . PHE A 1 157 ? -6.807 25.718 -0.951 1.00 79.94 157 PHE A O 1
ATOM 1197 N N . VAL A 1 158 ? -5.091 26.468 0.292 1.00 76.69 158 VAL A N 1
ATOM 1198 C CA . VAL A 1 158 ? -4.100 26.539 -0.785 1.00 76.69 158 VAL A CA 1
ATOM 1199 C C . VAL A 1 158 ? -2.824 25.887 -0.250 1.00 76.69 158 VAL A C 1
ATOM 1201 O O . VAL A 1 158 ? -2.129 26.541 0.531 1.00 76.69 158 VAL A O 1
ATOM 1204 N N . PRO A 1 159 ? -2.509 24.637 -0.641 1.00 75.38 159 PRO A N 1
ATOM 1205 C CA . PRO A 1 159 ? -1.406 23.858 -0.065 1.00 75.38 159 PRO A CA 1
ATOM 1206 C C . PRO A 1 159 ? -0.058 24.591 -0.050 1.00 75.38 159 PRO A C 1
ATOM 1208 O O . PRO A 1 159 ? 0.671 24.558 0.936 1.00 75.38 159 PRO A O 1
ATOM 1211 N N . GLU A 1 160 ? 0.238 25.341 -1.115 1.00 74.44 160 GLU A N 1
ATOM 1212 C CA . GLU A 1 160 ? 1.487 26.100 -1.285 1.00 74.44 160 GLU A CA 1
ATOM 1213 C C . GLU A 1 160 ? 1.726 27.149 -0.183 1.00 74.44 160 GLU A C 1
ATOM 1215 O O . GLU A 1 160 ? 2.868 27.519 0.082 1.00 74.44 160 GLU A O 1
ATOM 1220 N N . ASN A 1 161 ? 0.666 27.628 0.477 1.00 79.69 161 ASN A N 1
ATOM 1221 C CA . ASN A 1 161 ? 0.776 28.601 1.568 1.00 79.69 161 ASN A CA 1
ATOM 1222 C C . ASN A 1 161 ? 1.183 27.970 2.906 1.00 79.69 161 ASN A C 1
ATOM 1224 O O . ASN A 1 161 ? 1.467 28.703 3.851 1.00 79.69 161 ASN A O 1
ATOM 1228 N N . TYR A 1 162 ? 1.180 26.641 2.990 1.00 83.50 162 TYR A N 1
ATOM 1229 C CA . TYR A 1 162 ? 1.395 25.889 4.220 1.00 83.50 162 TYR A CA 1
ATOM 1230 C C . TYR A 1 162 ? 2.624 24.979 4.129 1.00 83.50 162 TYR A C 1
ATOM 1232 O O . TYR A 1 162 ? 2.730 24.040 4.892 1.00 83.50 162 TYR A O 1
ATOM 1240 N N . ALA A 1 163 ? 3.572 25.230 3.226 1.00 88.75 163 ALA A N 1
ATOM 1241 C CA . ALA A 1 163 ? 4.804 24.444 3.160 1.00 88.75 163 ALA A CA 1
ATOM 1242 C C . ALA A 1 163 ? 5.800 24.817 4.275 1.00 88.75 163 ALA A C 1
ATOM 1244 O O . ALA A 1 163 ? 5.909 25.987 4.653 1.00 88.75 163 ALA A O 1
ATOM 1245 N N . ALA A 1 164 ? 6.574 23.834 4.741 1.00 96.25 164 ALA A N 1
ATOM 1246 C CA . ALA A 1 164 ? 7.745 24.053 5.591 1.00 96.25 164 ALA A CA 1
ATOM 1247 C C . ALA A 1 164 ? 9.033 23.802 4.809 1.00 96.25 164 ALA A C 1
ATOM 1249 O O . ALA A 1 164 ? 9.062 23.004 3.879 1.00 96.25 164 ALA A O 1
ATOM 1250 N N . GLN A 1 165 ? 10.117 24.469 5.182 1.00 96.62 165 GLN A N 1
ATOM 1251 C CA . GLN A 1 165 ? 11.424 24.306 4.555 1.00 96.62 165 GLN A CA 1
ATOM 1252 C C . GLN A 1 165 ? 12.414 23.769 5.576 1.00 96.62 165 GLN A C 1
ATOM 1254 O O . GLN A 1 165 ? 12.658 24.429 6.579 1.00 96.62 165 GLN A O 1
ATOM 1259 N N . ILE A 1 166 ? 13.045 22.634 5.282 1.00 97.31 166 ILE A N 1
ATOM 1260 C CA . ILE A 1 166 ? 14.212 22.127 6.006 1.00 97.31 166 ILE A CA 1
ATOM 1261 C C . ILE A 1 166 ? 15.469 22.729 5.378 1.00 97.31 166 ILE A C 1
ATOM 1263 O O . ILE A 1 166 ? 15.711 22.581 4.179 1.00 97.31 166 ILE A O 1
ATOM 1267 N N . TYR A 1 167 ? 16.289 23.412 6.166 1.00 93.75 167 TYR A N 1
ATOM 1268 C CA . TYR A 1 167 ? 17.489 24.088 5.678 1.00 93.75 167 TYR A CA 1
ATOM 1269 C C . TYR A 1 167 ? 18.592 24.101 6.737 1.00 93.75 167 TYR A C 1
ATOM 1271 O O . TYR A 1 167 ? 18.362 23.775 7.899 1.00 93.75 167 TYR A O 1
ATOM 1279 N N . SER A 1 168 ? 19.806 24.476 6.331 1.00 92.44 168 SER A N 1
ATOM 1280 C CA . SER A 1 168 ? 20.895 24.748 7.268 1.00 92.44 168 SER A CA 1
ATOM 1281 C C . SER A 1 168 ? 21.108 26.251 7.436 1.00 92.44 168 SER A C 1
ATOM 1283 O O . SER A 1 168 ? 21.230 26.978 6.451 1.00 92.44 168 SER A O 1
ATOM 1285 N N . ASP A 1 169 ? 21.222 26.703 8.684 1.00 90.44 169 ASP A N 1
ATOM 1286 C CA . ASP A 1 169 ? 21.654 28.054 9.065 1.00 90.44 169 ASP A CA 1
ATOM 1287 C C . ASP A 1 169 ? 23.178 28.264 8.907 1.00 90.44 169 ASP A C 1
ATOM 1289 O O . ASP A 1 169 ? 23.701 29.350 9.179 1.00 90.44 169 ASP A O 1
ATOM 1293 N N . SER A 1 170 ? 23.917 27.236 8.473 1.00 85.88 170 SER A N 1
ATOM 1294 C CA . SER A 1 170 ? 25.372 27.256 8.319 1.00 85.88 170 SER A CA 1
ATOM 1295 C C . SER A 1 170 ? 25.792 26.950 6.885 1.00 85.88 170 SER A C 1
ATOM 1297 O O . SER A 1 170 ? 25.506 25.885 6.353 1.00 85.88 170 SER A O 1
ATOM 1299 N N . GLU A 1 171 ? 26.591 27.832 6.275 1.00 83.12 171 GLU A N 1
ATOM 1300 C CA . GLU A 1 171 ? 27.190 27.586 4.950 1.00 83.12 171 GLU A CA 1
ATOM 1301 C C . GLU A 1 171 ? 28.187 26.405 4.941 1.00 83.12 171 GLU A C 1
ATOM 1303 O O . GLU A 1 171 ? 28.620 25.968 3.876 1.00 83.12 171 GLU A O 1
ATOM 1308 N N . ALA A 1 172 ? 28.588 25.905 6.117 1.00 84.06 172 ALA A N 1
ATOM 1309 C CA . ALA A 1 172 ? 29.512 24.780 6.253 1.00 84.06 172 ALA A CA 1
ATOM 1310 C C . ALA A 1 172 ? 28.821 23.408 6.227 1.00 84.06 172 ALA A C 1
ATOM 1312 O O . ALA A 1 172 ? 29.530 22.403 6.184 1.00 84.06 172 ALA A O 1
ATOM 1313 N N . ILE A 1 173 ? 27.486 23.366 6.274 1.00 85.00 173 ILE A N 1
ATOM 1314 C CA . ILE A 1 173 ? 26.686 22.140 6.277 1.00 85.00 173 ILE A CA 1
ATOM 1315 C C . ILE A 1 173 ? 25.797 22.159 5.035 1.00 85.00 173 ILE A C 1
ATOM 1317 O O . ILE A 1 173 ? 24.984 23.064 4.858 1.00 85.00 173 ILE A O 1
ATOM 1321 N N . SER A 1 174 ? 25.930 21.157 4.172 1.00 85.75 174 SER A N 1
ATOM 1322 C CA . SER A 1 174 ? 24.980 20.926 3.083 1.00 85.75 174 SER A CA 1
ATOM 1323 C C . SER A 1 174 ? 24.125 19.701 3.368 1.00 85.75 174 SER A C 1
ATOM 1325 O O . SER A 1 174 ? 24.607 18.708 3.904 1.00 85.75 174 SER A O 1
ATOM 1327 N N . ILE A 1 175 ? 22.850 19.763 2.992 1.00 88.44 175 ILE A N 1
ATOM 1328 C CA . ILE A 1 175 ? 21.938 18.619 3.020 1.00 88.44 175 ILE A CA 1
ATOM 1329 C C . ILE A 1 175 ? 21.843 18.099 1.587 1.00 88.44 175 ILE A C 1
ATOM 1331 O O . ILE A 1 175 ? 21.729 18.879 0.643 1.00 88.44 175 ILE A O 1
ATOM 1335 N N . THR A 1 176 ? 21.975 16.790 1.413 1.00 85.81 176 THR A N 1
ATOM 1336 C CA . THR A 1 176 ? 22.064 16.136 0.097 1.00 85.81 176 THR A CA 1
ATOM 1337 C C . THR A 1 176 ? 20.915 15.183 -0.185 1.00 85.81 176 THR A C 1
ATOM 1339 O O . THR A 1 176 ? 20.706 14.809 -1.336 1.00 85.81 176 THR A O 1
ATOM 1342 N N . SER A 1 177 ? 20.168 14.801 0.849 1.00 88.81 177 SER A N 1
ATOM 1343 C CA . SER A 1 177 ? 18.961 13.998 0.726 1.00 88.81 177 SER A CA 1
ATOM 1344 C C . SER A 1 177 ? 18.065 14.233 1.938 1.00 88.81 177 SER A C 1
ATOM 1346 O O . SER A 1 177 ? 18.560 14.446 3.049 1.00 88.81 177 SER A O 1
ATOM 1348 N N . TYR A 1 178 ? 16.762 14.208 1.673 1.00 92.44 178 TYR A N 1
ATOM 1349 C CA . TYR A 1 178 ? 15.682 14.359 2.631 1.00 92.44 178 TYR A CA 1
ATOM 1350 C C . TYR A 1 178 ? 14.749 13.160 2.486 1.00 92.44 178 TYR A C 1
ATOM 1352 O O . TYR A 1 178 ? 14.348 12.812 1.374 1.00 92.44 178 TYR A O 1
ATOM 1360 N N . GLU A 1 179 ? 14.391 12.546 3.601 1.00 89.94 179 GLU A N 1
ATOM 1361 C CA . GLU A 1 179 ? 13.454 11.432 3.653 1.00 89.94 179 GLU A CA 1
ATOM 1362 C C . GLU A 1 179 ? 12.573 11.591 4.891 1.00 89.94 179 GLU A C 1
ATOM 1364 O O . GLU A 1 179 ? 13.065 11.960 5.956 1.00 89.94 179 GLU A O 1
ATOM 1369 N N . ILE A 1 180 ? 11.267 11.353 4.760 1.00 89.81 180 ILE A N 1
ATOM 1370 C CA . ILE A 1 180 ? 10.381 11.271 5.926 1.00 89.81 180 ILE A CA 1
ATOM 1371 C C . ILE A 1 180 ? 10.640 9.916 6.576 1.00 89.81 180 ILE A C 1
ATOM 1373 O O . ILE A 1 180 ? 10.454 8.884 5.940 1.00 89.81 180 ILE A O 1
ATOM 1377 N N . SER A 1 181 ? 11.091 9.942 7.824 1.00 84.69 181 SER A N 1
ATOM 1378 C CA . SER A 1 181 ? 11.403 8.745 8.601 1.00 84.69 181 SER A CA 1
ATOM 1379 C C . SER A 1 181 ? 10.171 8.195 9.306 1.00 84.69 181 SER A C 1
ATOM 1381 O O . SER A 1 181 ? 9.982 6.987 9.358 1.00 84.69 181 SER A O 1
ATOM 1383 N N . GLU A 1 182 ? 9.361 9.079 9.887 1.00 84.38 182 GLU A N 1
ATOM 1384 C CA . GLU A 1 182 ? 8.205 8.711 10.701 1.00 84.38 182 GLU A CA 1
ATOM 1385 C C . GLU A 1 182 ? 7.177 9.839 10.655 1.00 84.38 182 GLU A C 1
ATOM 1387 O O . GLU A 1 182 ? 7.539 11.021 10.622 1.00 84.38 182 GLU A O 1
ATOM 1392 N N . VAL A 1 183 ? 5.901 9.458 10.670 1.00 86.94 183 VAL A N 1
ATOM 1393 C CA . VAL A 1 183 ? 4.785 10.369 10.911 1.00 86.94 183 VAL A CA 1
ATOM 1394 C C . VAL A 1 183 ? 3.919 9.774 12.008 1.00 86.94 183 VAL A C 1
ATOM 1396 O O . VAL A 1 183 ? 3.504 8.620 11.905 1.00 86.94 183 VAL A O 1
ATOM 1399 N N . THR A 1 184 ? 3.619 10.567 13.030 1.00 85.62 184 THR A N 1
ATOM 1400 C CA . THR A 1 184 ? 2.631 10.208 14.051 1.00 85.62 184 THR A CA 1
ATOM 1401 C C . THR A 1 184 ? 1.394 11.085 13.927 1.00 85.62 184 THR A C 1
ATOM 1403 O O . THR A 1 184 ? 1.505 12.231 13.495 1.00 85.62 184 THR A O 1
ATOM 1406 N N . LEU A 1 185 ? 0.225 10.556 14.286 1.00 86.81 185 LEU A N 1
ATOM 1407 C CA . LEU A 1 185 ? -1.037 11.281 14.440 1.00 86.81 185 LEU A CA 1
ATOM 1408 C C . LEU A 1 185 ? -1.466 11.187 15.901 1.00 86.81 185 LEU A C 1
ATOM 1410 O O . LEU A 1 185 ? -1.650 10.091 16.420 1.00 86.81 185 LEU A O 1
ATOM 1414 N N . ASP A 1 186 ? -1.573 12.334 16.569 1.00 82.62 186 ASP A N 1
ATOM 1415 C CA . ASP A 1 186 ? -1.917 12.440 17.992 1.00 82.62 186 ASP A CA 1
ATOM 1416 C C . ASP A 1 186 ? -1.052 11.532 18.902 1.00 82.62 186 ASP A C 1
ATOM 1418 O O . ASP A 1 186 ? -1.469 11.109 19.978 1.00 82.62 186 ASP A O 1
ATOM 1422 N N . GLY A 1 187 ? 0.194 11.274 18.481 1.00 74.62 187 GLY A N 1
ATOM 1423 C CA . GLY A 1 187 ? 1.177 10.453 19.194 1.00 74.62 187 GLY A CA 1
ATOM 1424 C C . GLY A 1 187 ? 1.248 8.985 18.759 1.00 74.62 187 GLY A C 1
ATOM 1425 O O . GLY A 1 187 ? 2.186 8.303 19.162 1.00 74.62 187 GLY A O 1
ATOM 1426 N N . GLU A 1 188 ? 0.333 8.506 17.914 1.00 73.81 188 GLU A N 1
ATOM 1427 C CA . GLU A 1 188 ? 0.364 7.142 17.372 1.00 73.81 188 GLU A CA 1
ATOM 1428 C C . GLU A 1 188 ? 1.050 7.098 16.001 1.00 73.81 188 GLU A C 1
ATOM 1430 O O . GLU A 1 188 ? 0.810 7.953 15.149 1.00 73.81 188 GLU A O 1
ATOM 1435 N N . ILE A 1 189 ? 1.914 6.106 15.769 1.00 70.88 189 ILE A N 1
ATOM 1436 C CA . ILE A 1 189 ? 2.621 5.937 14.490 1.00 70.88 189 ILE A CA 1
ATOM 1437 C C . ILE A 1 189 ? 1.623 5.598 13.379 1.00 70.88 189 ILE A C 1
ATOM 1439 O O . ILE A 1 189 ? 0.810 4.682 13.505 1.00 70.88 189 ILE A O 1
ATOM 1443 N N . LEU A 1 190 ? 1.723 6.303 12.252 1.00 71.12 190 LEU A N 1
ATOM 1444 C CA . LEU A 1 190 ? 0.973 5.971 11.047 1.00 71.12 190 LEU A CA 1
ATOM 1445 C C . LEU A 1 190 ? 1.744 4.948 10.214 1.00 71.12 190 LEU A C 1
ATOM 1447 O O . LEU A 1 190 ? 2.777 5.265 9.626 1.00 71.12 190 LEU A O 1
ATOM 1451 N N . ASN A 1 191 ? 1.184 3.745 10.083 1.00 55.50 191 ASN A N 1
ATOM 1452 C CA . ASN A 1 191 ? 1.762 2.666 9.269 1.00 55.50 191 ASN A CA 1
ATOM 1453 C C . ASN A 1 191 ? 1.872 3.019 7.770 1.00 55.50 191 ASN A C 1
ATOM 1455 O O . ASN A 1 191 ? 2.618 2.381 7.031 1.00 55.50 191 ASN A O 1
ATOM 1459 N N . SER A 1 192 ? 1.151 4.046 7.305 1.00 60.94 192 SER A N 1
ATOM 1460 C CA . SER A 1 192 ? 1.294 4.601 5.957 1.00 60.94 192 SER A CA 1
ATOM 1461 C C . SER A 1 192 ? 1.070 6.115 5.956 1.00 60.94 192 SER A C 1
ATOM 1463 O O . SER A 1 192 ? 0.006 6.579 6.364 1.00 60.94 192 SER A O 1
ATOM 1465 N N . ASN A 1 193 ? 2.033 6.882 5.440 1.00 72.00 193 ASN A N 1
ATOM 1466 C CA . ASN A 1 193 ? 1.894 8.320 5.200 1.00 72.00 193 ASN A CA 1
ATOM 1467 C C . ASN A 1 193 ? 1.669 8.599 3.703 1.00 72.00 193 ASN A C 1
ATOM 1469 O O . ASN A 1 193 ? 2.583 8.447 2.891 1.00 72.00 193 ASN A O 1
ATOM 1473 N N . THR A 1 194 ? 0.463 9.042 3.349 1.00 74.19 194 THR A N 1
ATOM 1474 C CA . THR A 1 194 ? 0.094 9.468 1.986 1.00 74.19 194 THR A CA 1
ATOM 1475 C C . THR A 1 194 ? -0.036 10.983 1.839 1.00 74.19 194 THR A C 1
ATOM 1477 O O . THR A 1 194 ? -0.074 11.473 0.715 1.00 74.19 194 THR A O 1
ATOM 1480 N N . ILE A 1 195 ? -0.079 11.723 2.950 1.00 86.19 195 ILE A N 1
ATOM 1481 C CA . ILE A 1 195 ? -0.420 13.150 2.956 1.00 86.19 195 ILE A CA 1
ATOM 1482 C C . ILE A 1 195 ? 0.804 14.063 2.924 1.00 86.19 195 ILE A C 1
ATOM 1484 O O . ILE A 1 195 ? 0.720 15.159 2.381 1.00 86.19 195 ILE A O 1
ATOM 1488 N N . PHE A 1 196 ? 1.950 13.642 3.472 1.00 92.50 196 PHE A N 1
ATOM 1489 C CA . PHE A 1 196 ? 3.156 14.470 3.513 1.00 92.50 196 PHE A CA 1
ATOM 1490 C C . PHE A 1 196 ? 4.213 13.990 2.533 1.00 92.50 196 PHE A C 1
ATOM 1492 O O . PHE A 1 196 ? 4.520 12.801 2.441 1.00 92.50 196 PHE A O 1
ATOM 1499 N N . THR A 1 197 ? 4.844 14.947 1.863 1.00 90.69 197 THR A N 1
ATOM 1500 C CA . THR A 1 197 ? 5.995 14.720 0.988 1.00 90.69 197 THR A CA 1
ATOM 1501 C C . THR A 1 197 ? 7.111 15.690 1.343 1.00 90.69 197 THR A C 1
ATOM 1503 O O . THR A 1 197 ? 6.857 16.814 1.770 1.00 90.69 197 THR A O 1
ATOM 1506 N N . VAL A 1 198 ? 8.360 15.269 1.154 1.00 93.12 198 VAL A N 1
ATOM 1507 C CA . VAL A 1 198 ? 9.528 16.150 1.231 1.00 93.12 198 VAL A CA 1
ATOM 1508 C C . VAL A 1 198 ? 10.257 16.112 -0.106 1.00 93.12 198 VAL A C 1
ATOM 1510 O O . VAL A 1 198 ? 10.495 15.044 -0.667 1.00 93.12 198 VAL A O 1
ATOM 1513 N N . SER A 1 199 ? 10.543 17.287 -0.656 1.00 90.25 199 SER A N 1
ATOM 1514 C CA . SER A 1 199 ? 11.273 17.431 -1.920 1.00 90.25 199 SER A CA 1
ATOM 1515 C C . SER A 1 199 ? 12.783 17.257 -1.739 1.00 90.25 199 SER A C 1
ATOM 1517 O O . SER A 1 199 ? 13.304 17.325 -0.625 1.00 90.25 199 SER A O 1
ATOM 1519 N N . ASP A 1 200 ? 13.502 17.108 -2.856 1.00 88.62 200 ASP A N 1
ATOM 1520 C CA . ASP A 1 200 ? 14.970 17.049 -2.878 1.00 88.62 200 ASP A CA 1
ATOM 1521 C C . ASP A 1 200 ? 15.618 18.373 -2.411 1.00 88.62 200 ASP A C 1
ATOM 1523 O O . ASP A 1 200 ? 16.801 18.405 -2.074 1.00 88.62 200 ASP A O 1
ATOM 1527 N N . GLU A 1 201 ? 14.851 19.465 -2.361 1.00 85.19 201 GLU A N 1
ATOM 1528 C CA . GLU A 1 201 ? 15.248 20.761 -1.810 1.00 85.19 201 GLU A CA 1
ATOM 1529 C C . GLU A 1 201 ? 14.857 20.947 -0.336 1.00 85.19 201 GLU A C 1
ATOM 1531 O O . GLU A 1 201 ? 15.095 22.016 0.222 1.00 85.19 201 GLU A O 1
ATOM 1536 N N . GLY A 1 202 ? 14.241 19.950 0.305 1.00 89.75 202 GLY A N 1
ATOM 1537 C CA . GLY A 1 202 ? 13.827 20.018 1.707 1.00 89.75 202 GLY A CA 1
ATOM 1538 C C . GLY A 1 202 ? 12.528 20.780 1.960 1.00 89.75 202 GLY A C 1
ATOM 1539 O O . GLY A 1 202 ? 12.215 21.067 3.113 1.00 89.75 202 GLY A O 1
ATOM 1540 N N . VAL A 1 203 ? 11.760 21.116 0.919 1.00 95.38 203 VAL A N 1
ATOM 1541 C CA . VAL A 1 203 ? 10.398 21.646 1.088 1.00 95.38 203 VAL A CA 1
ATOM 1542 C C . VAL A 1 203 ? 9.476 20.492 1.456 1.00 95.38 203 VAL A C 1
ATOM 1544 O O . VAL A 1 203 ? 9.308 19.567 0.657 1.00 95.38 203 VAL A O 1
ATOM 1547 N N . VAL A 1 204 ? 8.874 20.568 2.636 1.00 94.94 204 VAL A N 1
ATOM 1548 C CA . VAL A 1 204 ? 7.815 19.681 3.106 1.00 94.94 204 VAL A CA 1
ATOM 1549 C C . VAL A 1 204 ? 6.479 20.235 2.628 1.00 94.94 204 VAL A C 1
ATOM 1551 O O . VAL A 1 204 ? 6.107 21.365 2.951 1.00 94.94 204 VAL A O 1
ATOM 1554 N N . SER A 1 205 ? 5.778 19.444 1.826 1.00 87.94 205 SER A N 1
ATOM 1555 C CA . SER A 1 205 ? 4.462 19.757 1.271 1.00 87.94 205 SER A CA 1
ATOM 1556 C C . SER A 1 205 ? 3.430 18.758 1.773 1.00 87.94 205 SER A C 1
ATOM 1558 O O . SER A 1 205 ? 3.770 17.642 2.170 1.00 87.94 205 SER A O 1
ATOM 1560 N N . MET A 1 206 ? 2.167 19.163 1.731 1.00 89.06 206 MET A N 1
ATOM 1561 C CA . MET A 1 206 ? 1.045 18.350 2.180 1.00 89.06 206 MET A CA 1
ATOM 1562 C C . MET A 1 206 ? -0.082 18.356 1.154 1.00 89.06 206 MET A C 1
ATOM 1564 O O . MET A 1 206 ? -0.387 19.406 0.586 1.00 89.06 206 MET A O 1
ATOM 1568 N N . ASP A 1 207 ? -0.677 17.191 0.936 1.00 86.25 207 ASP A N 1
ATOM 1569 C CA . ASP A 1 207 ? -1.885 17.005 0.140 1.00 86.25 207 ASP A CA 1
ATOM 1570 C C . ASP A 1 207 ? -3.020 16.639 1.097 1.00 86.25 207 ASP A C 1
ATOM 1572 O O . ASP A 1 207 ? -3.053 15.541 1.649 1.00 86.25 207 ASP A O 1
ATOM 1576 N N . ILE A 1 208 ? -3.867 17.626 1.389 1.00 83.75 208 ILE A N 1
ATOM 1577 C CA . ILE A 1 208 ? -4.942 17.538 2.380 1.00 83.75 208 ILE A CA 1
ATOM 1578 C C . ILE A 1 208 ? -6.254 17.835 1.667 1.00 83.75 208 ILE A C 1
ATOM 1580 O O . ILE A 1 208 ? -6.375 18.838 0.955 1.00 83.75 208 ILE A O 1
ATOM 1584 N N . ASP A 1 209 ? -7.245 16.994 1.922 1.00 82.12 209 ASP A N 1
ATOM 1585 C CA . ASP A 1 209 ? -8.596 17.083 1.385 1.00 82.12 209 ASP A CA 1
ATOM 1586 C C . ASP A 1 209 ? -9.661 16.995 2.493 1.00 82.12 209 ASP A C 1
ATOM 1588 O O . ASP A 1 209 ? -9.363 17.055 3.685 1.00 82.12 209 ASP A O 1
ATOM 1592 N N . GLU A 1 210 ? -10.934 16.915 2.100 1.00 78.62 210 GLU A N 1
ATOM 1593 C CA . GLU A 1 210 ? -12.060 16.821 3.037 1.00 78.62 210 GLU A CA 1
ATOM 1594 C C . GLU A 1 210 ? -12.171 15.465 3.755 1.00 78.62 210 GLU A C 1
ATOM 1596 O O . GLU A 1 210 ? -12.882 15.381 4.755 1.00 78.62 210 GLU A O 1
ATOM 1601 N N . GLU A 1 211 ? -11.482 14.428 3.268 1.00 82.38 211 GLU A N 1
ATOM 1602 C CA . GLU A 1 211 ? -11.460 13.084 3.863 1.00 82.38 211 GLU A CA 1
ATOM 1603 C C . GLU A 1 211 ? -10.272 12.896 4.820 1.00 82.38 211 GLU A C 1
ATOM 1605 O O . GLU A 1 211 ? -10.248 11.947 5.605 1.00 82.38 211 GLU A O 1
ATOM 1610 N N . THR A 1 212 ? -9.299 13.811 4.791 1.00 84.69 212 THR A N 1
ATOM 1611 C CA . THR A 1 212 ? -8.110 13.762 5.642 1.00 84.69 212 THR A CA 1
ATOM 1612 C C . THR A 1 212 ? -8.488 13.863 7.120 1.00 84.69 212 THR A C 1
ATOM 1614 O O . THR A 1 212 ? -9.144 14.816 7.550 1.00 84.69 212 THR A O 1
ATOM 1617 N N . THR A 1 213 ? -8.033 12.892 7.916 1.00 86.56 213 THR A N 1
ATOM 1618 C CA . THR A 1 213 ? -8.301 12.831 9.356 1.00 86.56 213 THR A CA 1
ATOM 1619 C C . THR A 1 213 ? -7.743 14.069 10.074 1.00 86.56 213 THR A C 1
ATOM 1621 O O . THR A 1 213 ? -6.542 14.327 10.011 1.00 86.56 213 THR A O 1
ATOM 1624 N N . PRO A 1 214 ? -8.571 14.857 10.781 1.00 88.38 214 PRO A N 1
ATOM 1625 C CA . PRO A 1 214 ? -8.071 15.964 11.590 1.00 88.38 214 PRO A CA 1
ATOM 1626 C C . PRO A 1 214 ? -7.268 15.460 12.799 1.00 88.38 214 PRO A C 1
ATOM 1628 O O . PRO A 1 214 ? -7.599 14.419 13.359 1.00 88.38 214 PRO A O 1
ATOM 1631 N N . GLY A 1 215 ? -6.279 16.235 13.247 1.00 87.88 215 GLY A N 1
ATOM 1632 C CA . GLY A 1 215 ? -5.432 15.905 14.399 1.00 87.88 215 GLY A CA 1
ATOM 1633 C C . GLY A 1 215 ? -4.050 16.557 14.322 1.00 87.88 215 GLY A C 1
ATOM 1634 O O . GLY A 1 215 ? -3.790 17.390 13.446 1.00 87.88 215 GLY A O 1
ATOM 1635 N N . VAL A 1 216 ? -3.168 16.212 15.260 1.00 90.12 216 VAL A N 1
ATOM 1636 C CA . VAL A 1 216 ? -1.796 16.729 15.324 1.00 90.12 216 VAL A CA 1
ATOM 1637 C C . VAL A 1 216 ? -0.832 15.718 14.723 1.00 90.12 216 VAL A C 1
ATOM 1639 O O . VAL A 1 216 ? -0.559 14.676 15.312 1.00 90.12 216 VAL A O 1
ATOM 1642 N N . TYR A 1 217 ? -0.272 16.064 13.571 1.00 92.88 217 TYR A N 1
ATOM 1643 C CA . TYR A 1 217 ? 0.760 15.274 12.921 1.00 92.88 217 TYR A CA 1
ATOM 1644 C C . TYR A 1 217 ? 2.153 15.730 13.360 1.00 92.88 217 TYR A C 1
ATOM 1646 O O . TYR A 1 217 ? 2.443 16.926 13.304 1.00 92.88 217 TYR A O 1
ATOM 1654 N N . SER A 1 218 ? 3.028 14.799 13.746 1.00 92.75 218 SER A N 1
ATOM 1655 C CA . SER A 1 218 ? 4.456 15.065 13.989 1.00 92.75 218 SER A CA 1
ATOM 1656 C C . SER A 1 218 ? 5.302 14.309 12.975 1.00 92.75 218 SER A C 1
ATOM 1658 O O . SER A 1 218 ? 5.105 13.111 12.778 1.00 92.75 218 SER A O 1
ATOM 1660 N N . LEU A 1 219 ? 6.230 15.003 12.317 1.00 94.31 219 LEU A N 1
ATOM 1661 C CA . LEU A 1 219 ? 7.090 14.435 11.286 1.00 94.31 219 LEU A CA 1
ATOM 1662 C C . LEU A 1 219 ? 8.548 14.411 11.742 1.00 94.31 219 LEU A C 1
ATOM 1664 O O . LEU A 1 219 ? 9.119 15.438 12.124 1.00 94.31 219 LEU A O 1
ATOM 1668 N N . SER A 1 220 ? 9.169 13.247 11.592 1.00 91.69 220 SER A N 1
ATOM 1669 C CA . SER A 1 220 ? 10.610 13.044 11.734 1.00 91.69 220 SER A CA 1
ATOM 1670 C C . SER A 1 220 ? 11.238 12.791 10.365 1.00 91.69 220 SER A C 1
ATOM 1672 O O . SER A 1 220 ? 10.640 12.135 9.511 1.00 91.69 220 SER A O 1
ATOM 1674 N N . PHE A 1 221 ? 12.461 13.274 10.148 1.00 92.19 221 PHE A N 1
ATOM 1675 C CA . PHE A 1 221 ? 13.154 13.156 8.862 1.00 92.19 221 PHE A CA 1
ATOM 1676 C C . PHE A 1 221 ? 14.512 12.481 9.008 1.00 92.19 221 PHE A C 1
ATOM 1678 O O . PHE A 1 221 ? 15.265 12.785 9.927 1.00 92.19 221 PHE A O 1
ATOM 1685 N N . LYS A 1 222 ? 14.868 11.630 8.052 1.00 91.00 222 LYS A N 1
ATOM 1686 C CA . LYS A 1 222 ? 16.230 11.147 7.846 1.00 91.00 222 LYS A CA 1
ATOM 1687 C C . LYS A 1 222 ? 16.915 12.058 6.828 1.00 91.00 222 LYS A C 1
ATOM 1689 O O . LYS A 1 222 ? 16.410 12.258 5.723 1.00 91.00 222 LYS A O 1
ATOM 1694 N N . LEU A 1 223 ? 18.046 12.648 7.211 1.00 91.56 223 LEU A N 1
ATOM 1695 C CA . LEU A 1 223 ? 18.795 13.598 6.391 1.00 91.56 223 LEU A CA 1
ATOM 1696 C C . LEU A 1 223 ? 20.220 13.102 6.145 1.00 91.56 223 LEU A C 1
ATOM 1698 O O . LEU A 1 223 ? 20.896 12.654 7.069 1.00 91.56 223 LEU A O 1
ATOM 1702 N N . TYR A 1 224 ? 20.716 13.279 4.921 1.00 87.44 224 TYR A N 1
ATOM 1703 C CA . TYR A 1 224 ? 22.136 13.093 4.607 1.00 87.44 224 TYR A CA 1
ATOM 1704 C C . TYR A 1 224 ? 22.841 14.442 4.544 1.00 87.44 224 TYR A C 1
ATOM 1706 O O . TYR A 1 224 ? 22.571 15.253 3.654 1.00 87.44 224 TYR A O 1
ATOM 1714 N N . THR A 1 225 ? 23.765 14.678 5.470 1.00 85.62 225 THR A N 1
ATOM 1715 C CA . THR A 1 225 ? 24.430 15.970 5.669 1.00 85.62 225 THR A CA 1
ATOM 1716 C C . THR A 1 225 ? 25.929 15.869 5.401 1.00 85.62 225 THR A C 1
ATOM 1718 O O . THR A 1 225 ? 26.554 14.864 5.720 1.00 85.62 225 THR A O 1
ATOM 1721 N N . ILE A 1 226 ? 26.526 16.898 4.804 1.00 81.56 226 ILE A N 1
ATOM 1722 C CA . ILE A 1 226 ? 27.971 16.994 4.573 1.00 81.56 226 ILE A CA 1
ATOM 1723 C C . ILE A 1 226 ? 28.484 18.234 5.295 1.00 81.56 226 ILE A C 1
ATOM 1725 O O . ILE A 1 226 ? 28.110 19.359 4.960 1.00 81.56 226 ILE A O 1
ATOM 1729 N N . LEU A 1 227 ? 29.386 18.030 6.250 1.00 80.00 227 LEU A N 1
ATOM 1730 C CA . LEU A 1 227 ? 30.215 19.093 6.808 1.00 80.00 227 LEU A CA 1
ATOM 1731 C C . LEU A 1 227 ? 31.383 19.365 5.850 1.00 80.00 227 LEU A C 1
ATOM 1733 O O . LEU A 1 227 ? 31.987 18.444 5.306 1.00 80.00 227 LEU A O 1
ATOM 1737 N N . SER A 1 228 ? 31.703 20.635 5.597 1.00 68.06 228 SER A N 1
ATOM 1738 C CA . SER A 1 228 ? 32.721 21.033 4.616 1.00 68.06 228 SER A CA 1
ATOM 1739 C C . SER A 1 228 ? 34.087 20.365 4.860 1.00 68.06 228 SER A C 1
ATOM 1741 O O . SER A 1 228 ? 34.893 20.857 5.652 1.00 68.06 228 SER A O 1
ATOM 1743 N N . GLY A 1 229 ? 34.396 19.332 4.071 1.00 59.19 229 GLY A N 1
ATOM 1744 C CA . GLY A 1 229 ? 35.661 18.588 4.118 1.00 59.19 229 GLY A CA 1
ATOM 1745 C C . GLY A 1 229 ? 35.557 17.173 4.692 1.00 59.19 229 GLY A C 1
ATOM 1746 O O . GLY A 1 229 ? 36.565 16.467 4.647 1.00 59.19 229 GLY A O 1
ATOM 1747 N N . ASP A 1 230 ? 34.373 16.773 5.155 1.00 70.94 230 ASP A N 1
ATOM 1748 C CA . ASP A 1 230 ? 34.078 15.452 5.711 1.00 70.94 230 ASP A CA 1
ATOM 1749 C C . ASP A 1 230 ? 33.234 14.608 4.737 1.00 70.94 230 ASP A C 1
ATOM 1751 O O . ASP A 1 230 ? 32.726 15.101 3.723 1.00 70.94 230 ASP A O 1
ATOM 1755 N N . ASP A 1 231 ? 33.121 13.314 5.034 1.00 73.19 231 ASP A N 1
ATOM 1756 C CA . ASP A 1 231 ? 32.240 12.399 4.308 1.00 73.19 231 ASP A CA 1
ATOM 1757 C C . ASP A 1 231 ? 30.762 12.676 4.669 1.00 73.19 231 ASP A C 1
ATOM 1759 O O . ASP A 1 231 ? 30.483 13.152 5.772 1.00 73.19 231 ASP A O 1
ATOM 1763 N N . PRO A 1 232 ? 29.801 12.413 3.760 1.00 74.12 232 PRO A N 1
ATOM 1764 C CA . PRO A 1 232 ? 28.379 12.520 4.072 1.00 74.12 232 PRO A CA 1
ATOM 1765 C C . PRO A 1 232 ? 28.000 11.610 5.240 1.00 74.12 232 PRO A C 1
ATOM 1767 O O . PRO A 1 232 ? 28.297 10.416 5.229 1.00 74.12 232 PRO A O 1
ATOM 1770 N N . GLU A 1 233 ? 27.296 12.180 6.211 1.00 79.62 233 GLU A N 1
ATOM 1771 C CA . GLU A 1 233 ? 26.773 11.480 7.373 1.00 79.62 233 GLU A CA 1
ATOM 1772 C C . GLU A 1 233 ? 25.249 11.533 7.387 1.00 79.62 233 GLU A C 1
ATOM 1774 O O . GLU A 1 233 ? 24.622 12.557 7.101 1.00 79.62 233 GLU A O 1
ATOM 1779 N N . GLU A 1 234 ? 24.666 10.404 7.752 1.00 84.69 234 GLU A N 1
ATOM 1780 C CA . GLU A 1 234 ? 23.236 10.239 7.929 1.00 84.69 234 GLU A CA 1
ATOM 1781 C C . GLU A 1 234 ? 22.844 10.630 9.355 1.00 84.69 234 GLU A C 1
ATOM 1783 O O . GLU A 1 234 ? 23.509 10.240 10.319 1.00 84.69 234 GLU A O 1
ATOM 1788 N N . GLY A 1 235 ? 21.768 11.400 9.495 1.00 86.44 235 GLY A N 1
ATOM 1789 C CA . GLY A 1 235 ? 21.258 11.807 10.795 1.00 86.44 235 GLY A CA 1
ATOM 1790 C C . GLY A 1 235 ? 19.740 11.889 10.841 1.00 86.44 235 GLY A C 1
ATOM 1791 O O . GLY A 1 235 ? 19.083 12.126 9.826 1.00 86.44 235 GLY A O 1
ATOM 1792 N N . LEU A 1 236 ? 19.195 11.709 12.040 1.00 88.69 236 LEU A N 1
ATOM 1793 C CA . LEU A 1 236 ? 17.764 11.790 12.306 1.00 88.69 236 LEU A CA 1
ATOM 1794 C C . LEU A 1 236 ? 17.401 13.192 12.821 1.00 88.69 236 LEU A C 1
ATOM 1796 O O . LEU A 1 236 ? 17.971 13.678 13.802 1.00 88.69 236 LEU A O 1
ATOM 1800 N N . PHE A 1 237 ? 16.466 13.852 12.140 1.00 91.81 237 PHE A N 1
ATOM 1801 C CA . PHE A 1 237 ? 15.845 15.109 12.546 1.00 91.81 237 PHE A CA 1
ATOM 1802 C C . PHE A 1 237 ? 14.449 14.821 13.096 1.00 91.81 237 PHE A C 1
ATOM 1804 O O . PHE A 1 237 ? 13.450 14.829 12.376 1.00 91.81 237 PHE A O 1
ATOM 1811 N N . GLN A 1 238 ? 14.413 14.475 14.375 1.00 86.31 238 GLN A N 1
ATOM 1812 C CA . GLN A 1 238 ? 13.229 13.943 15.033 1.00 86.31 238 GLN A CA 1
ATOM 1813 C C . GLN A 1 238 ? 12.226 15.038 15.409 1.00 86.31 238 GLN A C 1
ATOM 1815 O O . GLN A 1 238 ? 12.642 16.110 15.852 1.00 86.31 238 GLN A O 1
ATOM 1820 N N . ASN A 1 239 ? 10.925 14.743 15.268 1.00 87.88 239 ASN A N 1
ATOM 1821 C CA . ASN A 1 239 ? 9.808 15.638 15.604 1.00 87.88 239 ASN A CA 1
ATOM 1822 C C . ASN A 1 239 ? 10.040 17.067 15.096 1.00 87.88 239 ASN A C 1
ATOM 1824 O O . ASN A 1 239 ? 9.824 18.049 15.806 1.00 87.88 239 ASN A O 1
ATOM 1828 N N . ALA A 1 240 ? 10.586 17.172 13.885 1.00 93.44 240 ALA A N 1
ATOM 1829 C CA . ALA A 1 240 ? 11.071 18.434 13.362 1.00 93.44 240 ALA A CA 1
ATOM 1830 C C . ALA A 1 240 ? 9.898 19.354 13.014 1.00 93.44 240 ALA A C 1
ATOM 1832 O O . ALA A 1 240 ? 9.958 20.552 13.287 1.00 93.44 240 ALA A O 1
ATOM 1833 N N . LEU A 1 241 ? 8.839 18.795 12.421 1.00 96.56 241 LEU A N 1
ATOM 1834 C CA . LEU A 1 241 ? 7.678 19.548 11.963 1.00 96.56 241 LEU A CA 1
ATOM 1835 C C . LEU A 1 241 ? 6.395 19.030 12.605 1.00 96.56 241 LEU A C 1
ATOM 1837 O O . LEU A 1 241 ? 6.069 17.853 12.468 1.00 96.56 241 LEU A O 1
ATOM 1841 N N . THR A 1 242 ? 5.630 19.944 13.195 1.00 96.19 242 THR A N 1
ATOM 1842 C CA . THR A 1 242 ? 4.270 19.683 13.671 1.00 96.19 242 THR A CA 1
ATOM 1843 C C . THR A 1 242 ? 3.255 20.303 12.716 1.00 96.19 242 THR A C 1
ATOM 1845 O O . THR A 1 242 ? 3.308 21.502 12.439 1.00 96.19 242 THR A O 1
ATOM 1848 N N . VAL A 1 243 ? 2.290 19.519 12.241 1.00 94.50 243 VAL A N 1
ATOM 1849 C CA . VAL A 1 243 ? 1.162 19.995 11.431 1.00 94.50 243 VAL A CA 1
ATOM 1850 C C . VAL A 1 243 ? -0.142 19.699 12.167 1.00 94.50 243 VAL A C 1
ATOM 1852 O O . VAL A 1 243 ? -0.564 18.557 12.284 1.00 94.50 243 VAL A O 1
ATOM 1855 N N . ASN A 1 244 ? -0.793 20.743 12.669 1.00 92.31 244 ASN A N 1
ATOM 1856 C CA . ASN A 1 244 ? -2.080 20.664 13.348 1.00 92.31 244 ASN A CA 1
ATOM 1857 C C . ASN A 1 244 ? -3.223 20.910 12.354 1.00 92.31 244 ASN A C 1
ATOM 1859 O O . ASN A 1 244 ? -3.455 22.048 11.929 1.00 92.31 244 ASN A O 1
ATOM 1863 N N . LEU A 1 245 ? -3.952 19.852 12.006 1.00 92.00 245 LEU A N 1
ATOM 1864 C CA . LEU A 1 245 ? -5.208 19.946 11.268 1.00 92.00 245 LEU A CA 1
ATOM 1865 C C . LEU A 1 245 ? -6.335 20.245 12.256 1.00 92.00 245 LEU A C 1
ATOM 1867 O O . LEU A 1 245 ? -7.002 19.363 12.800 1.00 92.00 245 LEU A O 1
ATOM 1871 N N . ALA A 1 246 ? -6.510 21.536 12.504 1.00 91.44 246 ALA A N 1
ATOM 1872 C CA . ALA A 1 246 ? -7.467 22.086 13.437 1.00 91.44 246 ALA A CA 1
ATOM 1873 C C . ALA A 1 246 ? -8.906 21.896 12.931 1.00 91.44 246 ALA A C 1
ATOM 1875 O O . ALA A 1 246 ? -9.277 22.342 11.843 1.00 91.44 246 ALA A O 1
ATOM 1876 N N . SER A 1 247 ? -9.754 21.268 13.741 1.00 92.31 247 SER A N 1
ATOM 1877 C CA . SER A 1 247 ? -11.171 21.075 13.441 1.00 92.31 247 SER A CA 1
ATOM 1878 C C . SER A 1 247 ? -12.007 21.141 14.708 1.00 92.31 247 SER A C 1
ATOM 1880 O O . SER A 1 247 ? -11.594 20.654 15.763 1.00 92.31 247 SER A O 1
ATOM 1882 N N . ALA A 1 248 ? -13.219 21.689 14.587 1.00 92.12 248 ALA A N 1
ATOM 1883 C CA . ALA A 1 248 ? -14.271 21.445 15.569 1.00 92.12 248 ALA A CA 1
ATOM 1884 C C . ALA A 1 248 ? -14.568 19.932 15.647 1.00 92.12 248 ALA A C 1
ATOM 1886 O O . ALA A 1 248 ? -14.247 19.212 14.694 1.00 92.12 248 ALA A O 1
ATOM 1887 N N . PRO A 1 249 ? -15.185 19.437 16.732 1.00 93.69 249 PRO A N 1
ATOM 1888 C CA . PRO A 1 249 ? -15.586 18.038 16.819 1.00 93.69 249 PRO A CA 1
ATOM 1889 C C . PRO A 1 249 ? -16.518 17.683 15.656 1.00 93.69 249 PRO A C 1
ATOM 1891 O O . PRO A 1 249 ? -17.526 18.364 15.443 1.00 93.69 249 PRO A O 1
ATOM 1894 N N . THR A 1 250 ? -16.179 16.647 14.895 1.00 91.06 250 THR A N 1
ATOM 1895 C CA . THR A 1 250 ? -16.959 16.194 13.732 1.00 91.06 250 THR A CA 1
ATOM 1896 C C . THR A 1 250 ? -17.681 14.885 13.980 1.00 91.06 250 THR A C 1
ATOM 1898 O O . THR A 1 250 ? -18.683 14.640 13.314 1.00 91.06 250 THR A O 1
ATOM 1901 N N . ASP A 1 251 ? -17.209 14.086 14.937 1.00 92.69 251 ASP A N 1
ATOM 1902 C CA . ASP A 1 251 ? -17.879 12.863 15.368 1.00 92.69 251 ASP A CA 1
ATOM 1903 C C . ASP A 1 251 ? -17.600 12.551 16.844 1.00 92.69 251 ASP A C 1
ATOM 1905 O O . ASP A 1 251 ? -16.618 13.037 17.417 1.00 92.69 251 ASP A O 1
ATOM 1909 N N . ILE A 1 252 ? -18.476 11.752 17.450 1.00 94.06 252 ILE A N 1
ATOM 1910 C CA . ILE A 1 252 ? -18.321 11.209 18.800 1.00 94.06 252 ILE A CA 1
ATOM 1911 C C . ILE A 1 252 ? -18.857 9.777 18.836 1.00 94.06 252 ILE A C 1
ATOM 1913 O O . ILE A 1 252 ? -20.024 9.531 18.535 1.00 94.06 252 ILE A O 1
ATOM 1917 N N . GLU A 1 253 ? -18.031 8.834 19.279 1.00 92.44 253 GLU A N 1
ATOM 1918 C CA . GLU A 1 253 ? -18.411 7.426 19.363 1.00 92.44 253 GLU A CA 1
ATOM 1919 C C . GLU A 1 253 ? -18.199 6.890 20.777 1.00 92.44 253 GLU A C 1
ATOM 1921 O O . GLU A 1 253 ? -17.095 6.903 21.318 1.00 92.44 253 GLU A O 1
ATOM 1926 N N . TYR A 1 254 ? -19.271 6.386 21.392 1.00 91.19 254 TYR A N 1
ATOM 1927 C CA . TYR A 1 254 ? -19.152 5.625 22.632 1.00 91.19 254 TYR A CA 1
ATOM 1928 C C . TYR A 1 254 ? -18.853 4.160 22.324 1.00 91.19 254 TYR A C 1
ATOM 1930 O O . TYR A 1 254 ? -19.553 3.546 21.513 1.00 91.19 254 TYR A O 1
ATOM 1938 N N . PRO A 1 255 ? -17.893 3.544 23.027 1.00 80.50 255 PRO A N 1
ATOM 1939 C CA . PRO A 1 255 ? -17.734 2.101 22.963 1.00 80.50 255 PRO A CA 1
ATOM 1940 C C . PRO A 1 255 ? -18.959 1.422 23.604 1.00 80.50 255 PRO A C 1
ATOM 1942 O O . PRO A 1 255 ? -19.475 1.866 24.631 1.00 80.50 255 PRO A O 1
ATOM 1945 N N . PHE A 1 256 ? -19.406 0.314 23.005 1.00 80.94 256 PHE A N 1
ATOM 1946 C CA . PHE A 1 256 ? -20.541 -0.499 23.473 1.00 80.94 256 PHE A CA 1
ATOM 1947 C C . PHE A 1 256 ? -21.895 0.227 23.488 1.00 80.94 256 PHE A C 1
ATOM 1949 O O . PHE A 1 256 ? -22.523 0.373 24.537 1.00 80.94 256 PHE A O 1
ATOM 1956 N N . LEU A 1 257 ? -22.403 0.628 22.321 1.00 85.06 257 LEU A N 1
ATOM 1957 C CA . LEU A 1 257 ? -23.781 1.113 22.201 1.00 85.06 257 LEU A CA 1
ATOM 1958 C C . LEU A 1 257 ? -24.785 -0.041 21.980 1.00 85.06 257 LEU A C 1
ATOM 1960 O O . LEU A 1 257 ? -24.502 -0.928 21.176 1.00 85.06 257 LEU A O 1
ATOM 1964 N N . PRO A 1 258 ? -25.953 -0.042 22.655 1.00 89.88 258 PRO A N 1
ATOM 1965 C CA . PRO A 1 258 ? -26.331 0.862 23.742 1.00 89.88 258 PRO A CA 1
ATOM 1966 C C . PRO A 1 258 ? -25.550 0.564 25.034 1.00 89.88 258 PRO A C 1
ATOM 1968 O O . PRO A 1 258 ? -25.249 -0.590 25.344 1.00 89.88 258 PRO A O 1
ATOM 1971 N N . VAL A 1 259 ? -25.281 1.599 25.831 1.00 90.69 259 VAL A N 1
ATOM 1972 C CA . VAL A 1 259 ? -24.736 1.460 27.182 1.00 90.69 259 VAL A CA 1
ATOM 1973 C C . VAL A 1 259 ? -25.746 0.689 28.025 1.00 90.69 259 VAL A C 1
ATOM 1975 O O . VAL A 1 259 ? -26.837 1.179 28.323 1.00 90.69 259 VAL A O 1
ATOM 1978 N N . LEU A 1 260 ? -25.378 -0.532 28.404 1.00 92.31 260 LEU A N 1
ATOM 1979 C CA . LEU A 1 260 ? -26.223 -1.394 29.217 1.00 92.31 260 LEU A CA 1
ATOM 1980 C C . LEU A 1 260 ? -26.106 -1.034 30.702 1.00 92.31 260 LEU A C 1
ATOM 1982 O O . LEU A 1 260 ? -25.009 -0.838 31.234 1.00 92.31 260 LEU A O 1
ATOM 1986 N N . VAL A 1 261 ? -27.257 -0.955 31.365 1.00 93.31 261 VAL A N 1
ATOM 1987 C CA . VAL A 1 261 ? -27.394 -0.575 32.776 1.00 93.31 261 VAL A CA 1
ATOM 1988 C C . VAL A 1 261 ? -28.281 -1.594 33.464 1.00 93.31 261 VAL A C 1
ATOM 1990 O O . VAL A 1 261 ? -29.379 -1.875 32.999 1.00 93.31 261 VAL A O 1
ATOM 1993 N N . GLU A 1 262 ? -27.824 -2.151 34.575 1.00 94.06 262 GLU A N 1
ATOM 1994 C CA . GLU A 1 262 ? -28.616 -3.110 35.343 1.00 94.06 262 GLU A CA 1
ATOM 1995 C C . GLU A 1 262 ? -29.639 -2.363 36.208 1.00 94.06 262 GLU A C 1
ATOM 1997 O O . GLU A 1 262 ? -29.363 -1.291 36.742 1.00 94.06 262 GLU A O 1
ATOM 2002 N N . GLN A 1 263 ? -30.841 -2.911 36.371 1.00 94.81 263 GLN A N 1
ATOM 2003 C CA . GLN A 1 263 ? -31.900 -2.296 37.188 1.00 94.81 263 GLN A CA 1
ATOM 2004 C C . GLN A 1 263 ? -31.637 -2.340 38.710 1.00 94.81 263 GLN A C 1
ATOM 2006 O O . GLN A 1 263 ? -32.508 -1.999 39.513 1.00 94.81 263 GLN A O 1
ATOM 2011 N N . ASP A 1 264 ? -30.460 -2.799 39.133 1.00 91.88 264 ASP A N 1
ATOM 2012 C CA . ASP A 1 264 ? -30.091 -3.025 40.532 1.00 91.88 264 ASP A CA 1
ATOM 2013 C C . ASP A 1 264 ? -29.878 -1.730 41.342 1.00 91.88 264 ASP A C 1
ATOM 2015 O O . ASP A 1 264 ? -29.791 -1.768 42.575 1.00 91.88 264 ASP A O 1
ATOM 2019 N N . GLY A 1 265 ? -29.860 -0.578 40.663 1.00 91.00 265 GLY A N 1
ATOM 2020 C CA . GLY A 1 265 ? -29.703 0.740 41.266 1.00 91.00 265 GLY A CA 1
ATOM 2021 C C . GLY A 1 265 ? -28.256 1.070 41.631 1.00 91.00 265 GLY A C 1
ATOM 2022 O O . GLY A 1 265 ? -28.033 2.006 42.403 1.00 91.00 265 GLY A O 1
ATOM 2023 N N . ILE A 1 266 ? -27.271 0.312 41.149 1.00 91.62 266 ILE A N 1
ATOM 2024 C CA . ILE A 1 266 ? -25.854 0.572 41.404 1.00 91.62 266 ILE A CA 1
ATOM 2025 C C . ILE A 1 266 ? -25.349 1.662 40.450 1.00 91.62 266 ILE A C 1
ATOM 2027 O O . ILE A 1 266 ? -25.753 1.751 39.294 1.00 91.62 266 ILE A O 1
ATOM 2031 N N . ALA A 1 267 ? -24.454 2.526 40.941 1.00 92.94 267 ALA A N 1
ATOM 2032 C CA . ALA A 1 267 ? -23.840 3.543 40.093 1.00 92.94 267 ALA A CA 1
ATOM 2033 C C . ALA A 1 267 ? -23.091 2.911 38.911 1.00 92.94 267 ALA A C 1
ATOM 2035 O O . ALA A 1 267 ? -22.372 1.920 39.067 1.00 92.94 267 ALA A O 1
ATOM 2036 N N . ARG A 1 268 ? -23.206 3.540 37.742 1.00 90.44 268 ARG A N 1
ATOM 2037 C CA . ARG A 1 268 ? -22.585 3.075 36.501 1.00 90.44 268 ARG A CA 1
ATOM 2038 C C . ARG A 1 268 ? -21.875 4.228 35.809 1.00 90.44 268 ARG A C 1
ATOM 2040 O O . ARG A 1 268 ? -22.418 5.321 35.731 1.00 90.44 268 ARG A O 1
ATOM 2047 N N . THR A 1 269 ? -20.696 3.964 35.264 1.00 92.81 269 THR A N 1
ATOM 2048 C CA . THR A 1 269 ? -19.975 4.906 34.403 1.00 92.81 269 THR A CA 1
ATOM 2049 C C . THR A 1 269 ? -19.689 4.208 33.078 1.00 92.81 269 THR A C 1
ATOM 2051 O O . THR A 1 269 ? -19.266 3.048 33.077 1.00 92.81 269 THR A O 1
ATOM 2054 N N . SER A 1 270 ? -19.989 4.868 31.959 1.00 92.94 270 SER A N 1
ATOM 2055 C CA . SER A 1 270 ? -19.595 4.392 30.632 1.00 92.94 270 SER A CA 1
ATOM 2056 C C . SER A 1 270 ? -18.083 4.511 30.460 1.00 92.94 270 SER A C 1
ATOM 2058 O O . SER A 1 270 ? -17.420 5.261 31.175 1.00 92.94 270 SER A O 1
ATOM 2060 N N . GLU A 1 271 ? -17.531 3.820 29.470 1.00 90.19 271 GLU A N 1
ATOM 2061 C CA . GLU A 1 271 ? -16.212 4.204 28.966 1.00 90.19 271 GLU A CA 1
ATOM 2062 C C . GLU A 1 271 ? -16.288 5.594 28.308 1.00 90.19 271 GLU A C 1
ATOM 2064 O O . GLU A 1 271 ? -17.372 6.094 27.969 1.00 90.19 271 GLU A O 1
ATOM 2069 N N . THR A 1 272 ? -15.131 6.240 28.193 1.00 93.50 272 THR A N 1
ATOM 2070 C CA . THR A 1 272 ? -14.992 7.536 27.529 1.00 93.50 272 THR A CA 1
ATOM 2071 C C . THR A 1 272 ? -15.202 7.371 26.026 1.00 93.50 272 THR A C 1
ATOM 2073 O O . THR A 1 272 ? -14.705 6.394 25.462 1.00 93.50 272 THR A O 1
ATOM 2076 N N . PRO A 1 273 ? -15.918 8.292 25.368 1.00 94.69 273 PRO A N 1
ATOM 2077 C CA . PRO A 1 273 ? -16.065 8.252 23.926 1.00 94.69 273 PRO A CA 1
ATOM 2078 C C . PRO A 1 273 ? -14.750 8.618 23.230 1.00 94.69 273 PRO A C 1
ATOM 2080 O O . PRO A 1 273 ? -13.922 9.343 23.786 1.00 94.69 273 PRO A O 1
ATOM 2083 N N . THR A 1 274 ? -14.590 8.169 21.992 1.00 92.06 274 THR A N 1
ATOM 2084 C CA . THR A 1 274 ? -13.626 8.747 21.054 1.00 92.06 274 THR A CA 1
ATOM 2085 C C . THR A 1 274 ? -14.268 9.945 20.361 1.00 92.06 274 THR A C 1
ATOM 2087 O O . THR A 1 274 ? -15.465 9.946 20.073 1.00 92.06 274 THR A O 1
ATOM 2090 N N . VAL A 1 275 ? -13.486 10.995 20.120 1.00 91.31 275 VAL A N 1
ATOM 2091 C CA . VAL A 1 275 ? -13.936 12.196 19.403 1.00 91.31 275 VAL A CA 1
ATOM 2092 C C . VAL A 1 275 ? -13.092 12.341 18.150 1.00 91.31 275 VAL A C 1
ATOM 2094 O O . VAL A 1 275 ? -11.870 12.311 18.237 1.00 91.31 275 VAL A O 1
ATOM 2097 N N . THR A 1 276 ? -13.719 12.540 16.994 1.00 89.19 276 THR A N 1
ATOM 2098 C CA . THR A 1 276 ? -13.005 12.933 15.771 1.00 89.19 276 THR A CA 1
ATOM 2099 C C . THR A 1 276 ? -12.925 14.455 15.699 1.00 89.19 276 THR A C 1
ATOM 2101 O O . THR A 1 276 ? -13.929 15.149 15.884 1.00 89.19 276 THR A O 1
ATOM 2104 N N . GLY A 1 277 ? -11.731 14.986 15.436 1.00 87.25 277 GLY A N 1
ATOM 2105 C CA . GLY A 1 277 ? -11.439 16.420 15.459 1.00 87.25 277 GLY A CA 1
ATOM 2106 C C . GLY A 1 277 ? -10.216 16.734 16.319 1.00 87.25 277 GLY A C 1
ATOM 2107 O O . GLY A 1 277 ? -9.499 15.836 16.751 1.00 87.25 277 GLY A O 1
ATOM 2108 N N . SER A 1 278 ? -9.972 18.018 16.594 1.00 89.44 278 SER A N 1
ATOM 2109 C CA . SER A 1 278 ? -8.866 18.398 17.481 1.00 89.44 278 SER A CA 1
ATOM 2110 C C . SER A 1 278 ? -9.121 17.950 18.921 1.00 89.44 278 SER A C 1
ATOM 2112 O O . SER A 1 278 ? -10.173 18.255 19.486 1.00 89.44 278 SER A O 1
ATOM 2114 N N . GLN A 1 279 ? -8.123 17.292 19.514 1.00 85.56 279 GLN A N 1
ATOM 2115 C CA . GLN A 1 279 ? -8.197 16.687 20.851 1.00 85.56 279 GLN A CA 1
ATOM 2116 C C . GLN A 1 279 ? -7.886 17.659 22.003 1.00 85.56 279 GLN A C 1
ATOM 2118 O O . GLN A 1 279 ? -8.117 17.351 23.172 1.00 85.56 279 GLN A O 1
ATOM 2123 N N . VAL A 1 280 ? -7.338 18.837 21.695 1.00 83.56 280 VAL A N 1
ATOM 2124 C CA . VAL A 1 280 ? -6.922 19.824 22.703 1.00 83.56 280 VAL A CA 1
ATOM 2125 C C . VAL A 1 280 ? -8.136 20.564 23.269 1.00 83.56 280 VAL A C 1
ATOM 2127 O O . VAL A 1 280 ? -9.015 20.990 22.521 1.00 83.56 280 VAL A O 1
ATOM 2130 N N . ASP A 1 281 ? -8.157 20.724 24.596 1.00 88.38 281 ASP A N 1
ATOM 2131 C CA . ASP A 1 281 ? -9.173 21.470 25.352 1.00 88.38 281 ASP A CA 1
ATOM 2132 C C . ASP A 1 281 ? -10.622 21.002 25.110 1.00 88.38 281 ASP A C 1
ATOM 2134 O O . ASP A 1 281 ? -11.574 21.787 25.132 1.00 88.38 281 ASP A O 1
ATOM 2138 N N . LEU A 1 282 ? -10.799 19.688 24.920 1.00 93.62 282 LEU A N 1
ATOM 2139 C CA . LEU A 1 282 ? -12.117 19.070 24.833 1.00 93.62 282 LEU A CA 1
ATOM 2140 C C . LEU A 1 282 ? -12.939 19.298 26.109 1.00 93.62 282 LEU A C 1
ATOM 2142 O O . LEU A 1 282 ? -12.470 19.126 27.237 1.00 93.62 282 LEU A O 1
ATOM 2146 N N . SER A 1 283 ? -14.209 19.644 25.915 1.00 97.31 283 SER A N 1
ATOM 2147 C CA . SER A 1 283 ? -15.212 19.706 26.972 1.00 97.31 283 SER A CA 1
ATOM 2148 C C . SER A 1 283 ? -16.564 19.192 26.496 1.00 97.31 283 SER A C 1
ATOM 2150 O O . SER A 1 283 ? -16.942 19.363 25.334 1.00 97.31 283 SER A O 1
ATOM 2152 N N . PHE A 1 284 ? -17.293 18.563 27.415 1.00 98.38 284 PHE A N 1
ATOM 2153 C CA . PHE A 1 284 ? -18.520 17.827 27.133 1.00 98.38 284 PHE A CA 1
ATOM 2154 C C . PHE A 1 284 ? -19.691 18.349 27.971 1.00 98.38 284 PHE A C 1
ATOM 2156 O O . PHE A 1 284 ? -19.555 18.625 29.165 1.00 98.38 284 PHE A O 1
ATOM 2163 N N . GLU A 1 285 ? -20.869 18.449 27.359 1.00 98.06 285 GLU A N 1
ATOM 2164 C CA . GLU A 1 285 ? -22.111 18.858 28.020 1.00 98.06 285 GLU A CA 1
ATOM 2165 C C . GLU A 1 285 ? -23.301 18.038 27.502 1.00 98.06 285 GLU A C 1
ATOM 2167 O O . GLU A 1 285 ? -23.416 17.769 26.307 1.00 98.06 285 GLU A O 1
ATOM 2172 N N . LEU A 1 286 ? -24.225 17.671 28.396 1.00 96.75 286 LEU A N 1
ATOM 2173 C CA . LEU A 1 286 ? -25.505 17.076 28.007 1.00 96.75 286 LEU A CA 1
ATOM 2174 C C . LEU A 1 286 ? -26.414 18.163 27.435 1.00 96.75 286 LEU A C 1
ATOM 2176 O O . LEU A 1 286 ? -26.916 19.012 28.171 1.00 96.75 286 LEU A O 1
ATOM 2180 N N . ALA A 1 287 ? -26.653 18.105 26.129 1.00 96.88 287 ALA A N 1
ATOM 2181 C CA . ALA A 1 287 ? -27.571 19.003 25.440 1.00 96.88 287 ALA A CA 1
ATOM 2182 C C . ALA A 1 287 ? -29.037 18.577 25.617 1.00 96.88 287 ALA A C 1
ATOM 2184 O O . ALA A 1 287 ? -29.930 19.427 25.655 1.00 96.88 287 ALA A O 1
ATOM 2185 N N . GLY A 1 288 ? -29.287 17.271 25.750 1.00 96.38 288 GLY A N 1
ATOM 2186 C CA . GLY A 1 288 ? -30.630 16.706 25.838 1.00 96.38 288 GLY A CA 1
ATOM 2187 C C . GLY A 1 288 ? -30.637 15.263 26.336 1.00 96.38 288 GLY A C 1
ATOM 2188 O O . GLY A 1 288 ? -29.667 14.530 26.172 1.00 96.38 288 GLY A O 1
ATOM 2189 N N . ILE A 1 289 ? -31.747 14.866 26.964 1.00 98.00 289 ILE A N 1
ATOM 2190 C CA . ILE A 1 289 ? -32.028 13.483 27.367 1.00 98.00 289 ILE A CA 1
ATOM 2191 C C . ILE A 1 289 ? -33.452 13.162 26.923 1.00 98.00 289 ILE A C 1
ATOM 2193 O O . ILE A 1 289 ? -34.385 13.889 27.269 1.00 98.00 289 ILE A O 1
ATOM 2197 N N . THR A 1 290 ? -33.627 12.062 26.200 1.00 97.25 290 THR A N 1
ATOM 2198 C CA . THR A 1 290 ? -34.932 11.552 25.777 1.00 97.25 290 THR A CA 1
ATOM 2199 C C . THR A 1 290 ? -35.162 10.183 26.411 1.00 97.25 290 THR A C 1
ATOM 2201 O O . THR A 1 290 ? -34.423 9.269 26.073 1.00 97.25 290 THR A O 1
ATOM 2204 N N . PRO A 1 291 ? -36.172 9.997 27.282 1.00 96.44 291 PRO A N 1
ATOM 2205 C CA . PRO A 1 291 ? -37.129 10.999 27.756 1.00 96.44 291 PRO A CA 1
ATOM 2206 C C . PRO A 1 291 ? -36.517 11.999 28.756 1.00 96.44 291 PRO A C 1
ATOM 2208 O O . PRO A 1 291 ? -35.705 11.633 29.604 1.00 96.44 291 PRO A O 1
ATOM 2211 N N . GLU A 1 292 ? -36.983 13.254 28.721 1.00 95.62 292 GLU A N 1
ATOM 2212 C CA . GLU A 1 292 ? -36.521 14.335 29.619 1.00 95.62 292 GLU A CA 1
ATOM 2213 C C . GLU A 1 292 ? -36.858 14.060 31.098 1.00 95.62 292 GLU A C 1
ATOM 2215 O O . GLU A 1 292 ? -36.154 14.501 32.010 1.00 95.62 292 GLU A O 1
ATOM 2220 N N . TYR A 1 293 ? -37.927 13.297 31.338 1.00 93.25 293 TYR A N 1
ATOM 2221 C CA . TYR A 1 293 ? -38.402 12.920 32.664 1.00 93.25 293 TYR A CA 1
ATOM 2222 C C . TYR A 1 293 ? -38.574 11.409 32.775 1.00 93.25 293 TYR A C 1
ATOM 2224 O O . TYR A 1 293 ? -39.170 10.777 31.901 1.00 93.25 293 TYR A O 1
ATOM 2232 N N . TYR A 1 294 ? -38.161 10.866 33.916 1.00 90.56 294 TYR A N 1
ATOM 2233 C CA . TYR A 1 294 ? -38.496 9.523 34.353 1.00 90.56 294 TYR A CA 1
ATOM 2234 C C . TYR A 1 294 ? -39.534 9.607 35.482 1.00 90.56 294 TYR A C 1
ATOM 2236 O O . TYR A 1 294 ? -39.247 9.994 36.620 1.00 90.56 294 TYR A O 1
ATOM 2244 N N . GLY A 1 295 ? -40.794 9.321 35.147 1.00 90.19 295 GLY A N 1
ATOM 2245 C CA . GLY A 1 295 ? -41.928 9.604 36.028 1.00 90.19 295 GLY A CA 1
ATOM 2246 C C . GLY A 1 295 ? -42.129 11.113 36.233 1.00 90.19 295 GLY A C 1
ATOM 2247 O O . GLY A 1 295 ? -42.376 11.841 35.277 1.00 90.19 295 GLY A O 1
ATOM 2248 N N . GLU A 1 296 ? -42.053 11.581 37.484 1.00 91.69 296 GLU A N 1
ATOM 2249 C CA . GLU A 1 296 ? -42.161 13.011 37.847 1.00 91.69 296 GLU A CA 1
ATOM 2250 C C . GLU A 1 296 ? -40.790 13.681 38.087 1.00 91.69 296 GLU A C 1
ATOM 2252 O O . GLU A 1 296 ? -40.733 14.857 38.454 1.00 91.69 296 GLU A O 1
ATOM 2257 N N . VAL A 1 297 ? -39.683 12.949 37.911 1.00 94.00 297 VAL A N 1
ATOM 2258 C CA . VAL A 1 297 ? -38.312 13.422 38.170 1.00 94.00 297 VAL A CA 1
ATOM 2259 C C . VAL A 1 297 ? -37.581 13.616 36.843 1.00 94.00 297 VAL A C 1
ATOM 2261 O O . VAL A 1 297 ? -37.721 12.801 35.938 1.00 94.00 297 VAL A O 1
ATOM 2264 N N . ALA A 1 298 ? -36.813 14.700 36.703 1.00 94.12 298 ALA A N 1
ATOM 2265 C CA . ALA A 1 298 ? -36.007 14.928 35.503 1.00 94.12 298 ALA A CA 1
ATOM 2266 C C . ALA A 1 298 ? -34.927 13.844 35.377 1.00 94.12 298 ALA A C 1
ATOM 2268 O O . ALA A 1 298 ? -34.229 13.570 36.357 1.00 94.12 298 ALA A O 1
ATOM 2269 N N . SER A 1 299 ? -34.759 13.264 34.188 1.00 95.19 299 SER A N 1
ATOM 2270 C CA . SER A 1 299 ? -33.786 12.191 33.926 1.00 95.19 299 SER A CA 1
ATOM 2271 C C . SER A 1 299 ? -32.345 12.629 34.222 1.00 95.19 299 SER A C 1
ATOM 2273 O O . SER A 1 299 ? -31.544 11.836 34.710 1.00 95.19 299 SER A O 1
ATOM 2275 N N . SER A 1 300 ? -32.050 13.926 34.073 1.00 94.56 300 SER A N 1
ATOM 2276 C CA . SER A 1 300 ? -30.771 14.560 34.442 1.00 94.56 300 SER A CA 1
ATOM 2277 C C . SER A 1 300 ? -30.459 14.553 35.946 1.00 94.56 300 SER A C 1
ATOM 2279 O O . SER A 1 300 ? -29.368 14.932 36.361 1.00 94.56 300 SER A O 1
ATOM 2281 N N . THR A 1 301 ? -31.403 14.117 36.788 1.00 95.38 301 THR A N 1
ATOM 2282 C CA . THR A 1 301 ? -31.147 13.829 38.211 1.00 95.38 301 THR A CA 1
ATOM 2283 C C . THR A 1 301 ? -30.302 12.567 38.382 1.00 95.38 301 THR A C 1
ATOM 2285 O O . THR A 1 301 ? -29.571 12.450 39.363 1.00 95.38 301 THR A O 1
ATOM 2288 N N . TYR A 1 302 ? -30.432 11.620 37.450 1.00 96.88 302 TYR A N 1
ATOM 2289 C CA . TYR A 1 302 ? -29.804 10.304 37.520 1.00 96.88 302 TYR A CA 1
ATOM 2290 C C . TYR A 1 302 ? -28.707 10.125 36.479 1.00 96.88 302 TYR A C 1
ATOM 2292 O O . TYR A 1 302 ? -27.762 9.402 36.759 1.00 96.88 302 TYR A O 1
ATOM 2300 N N . ILE A 1 303 ? -28.823 10.776 35.319 1.00 97.94 303 ILE A N 1
ATOM 2301 C CA . ILE A 1 303 ? -27.861 10.693 34.218 1.00 97.94 303 ILE A CA 1
ATOM 2302 C C . ILE A 1 303 ? -27.099 12.016 34.125 1.00 97.94 303 ILE A C 1
ATOM 2304 O O . ILE A 1 303 ? -27.707 13.082 34.007 1.00 97.94 303 ILE A O 1
ATOM 2308 N N . SER A 1 304 ? -25.773 11.951 34.159 1.00 96.88 304 SER A N 1
ATOM 2309 C CA . SER A 1 304 ? -24.877 13.089 33.952 1.00 96.88 304 SER A CA 1
ATOM 2310 C C . SER A 1 304 ? -23.729 12.728 33.008 1.00 96.88 304 SER A C 1
ATOM 2312 O O . SER A 1 304 ? -23.503 11.560 32.708 1.00 96.88 304 SER A O 1
ATOM 2314 N N . ILE A 1 305 ? -23.003 13.737 32.531 1.00 98.06 305 ILE A N 1
ATOM 2315 C CA . ILE A 1 305 ? -21.778 13.572 31.744 1.00 98.06 305 ILE A CA 1
ATOM 2316 C C . ILE A 1 305 ? -20.616 14.205 32.501 1.00 98.06 305 ILE A C 1
ATOM 2318 O O . ILE A 1 305 ? -20.769 15.264 33.118 1.00 98.06 305 ILE A O 1
ATOM 2322 N N . ASP A 1 306 ? -19.467 13.542 32.493 1.00 97.75 306 ASP A N 1
ATOM 2323 C CA . ASP A 1 306 ? -18.229 14.142 32.964 1.00 97.75 306 ASP A CA 1
ATOM 2324 C C . ASP A 1 306 ? -17.727 15.159 31.932 1.00 97.75 306 ASP A C 1
ATOM 2326 O O . ASP A 1 306 ? -17.500 14.829 30.770 1.00 97.75 306 ASP A O 1
ATOM 2330 N N . ALA A 1 307 ? -17.566 16.411 32.360 1.00 96.12 307 ALA A N 1
ATOM 2331 C CA . ALA A 1 307 ? -17.301 17.516 31.445 1.00 96.12 307 ALA A CA 1
ATOM 2332 C C . ALA A 1 307 ? -15.909 17.479 30.797 1.00 96.12 307 ALA A C 1
ATOM 2334 O O . ALA A 1 307 ? -15.710 18.177 29.809 1.00 96.12 307 ALA A O 1
ATOM 2335 N N . ALA A 1 308 ? -14.956 16.717 31.343 1.00 94.19 308 ALA A N 1
ATOM 2336 C CA . ALA A 1 308 ? -13.595 16.628 30.814 1.00 94.19 308 ALA A CA 1
ATOM 2337 C C . ALA A 1 308 ? -13.394 15.377 29.951 1.00 94.19 308 ALA A C 1
ATOM 2339 O O . ALA A 1 308 ? -12.677 15.416 28.961 1.00 94.19 308 ALA A O 1
ATOM 2340 N N . THR A 1 309 ? -14.021 14.266 30.334 1.00 95.12 309 THR A N 1
ATOM 2341 C CA . THR A 1 309 ? -13.787 12.952 29.717 1.00 95.12 309 THR A CA 1
ATOM 2342 C C . THR A 1 309 ? -14.918 12.493 28.807 1.00 95.12 309 THR A C 1
ATOM 2344 O O . THR A 1 309 ? -14.754 11.516 28.086 1.00 95.12 309 THR A O 1
ATOM 2347 N N . GLY A 1 310 ? -16.092 13.125 28.880 1.00 96.31 310 GLY A N 1
ATOM 2348 C CA . GLY A 1 310 ? -17.281 12.695 28.152 1.00 96.31 310 GLY A CA 1
ATOM 2349 C C . GLY A 1 310 ? -17.916 11.415 28.701 1.00 96.31 310 GLY A C 1
ATOM 2350 O O . GLY A 1 310 ? -18.924 10.970 28.167 1.00 96.31 310 GLY A O 1
ATOM 2351 N N . ALA A 1 311 ? -17.400 10.803 29.771 1.00 96.56 311 ALA A N 1
ATOM 2352 C CA . ALA A 1 311 ? -18.002 9.596 30.334 1.00 96.56 311 ALA A CA 1
ATOM 2353 C C . ALA A 1 311 ? -19.423 9.869 30.865 1.00 96.56 311 ALA A C 1
ATOM 2355 O O . ALA A 1 311 ? -19.656 10.828 31.609 1.00 96.56 311 ALA A O 1
ATOM 2356 N N . ILE A 1 312 ? -20.376 9.006 30.510 1.00 97.56 312 ILE A N 1
ATOM 2357 C CA . ILE A 1 312 ? -21.750 9.061 31.012 1.00 97.56 312 ILE A CA 1
ATOM 2358 C C . ILE A 1 312 ? -21.801 8.400 32.383 1.00 97.56 312 ILE A C 1
ATOM 2360 O O . ILE A 1 312 ? -21.358 7.268 32.557 1.00 97.56 312 ILE A O 1
ATOM 2364 N N . ASN A 1 313 ? -22.370 9.096 33.360 1.00 96.56 313 ASN A N 1
ATOM 2365 C CA 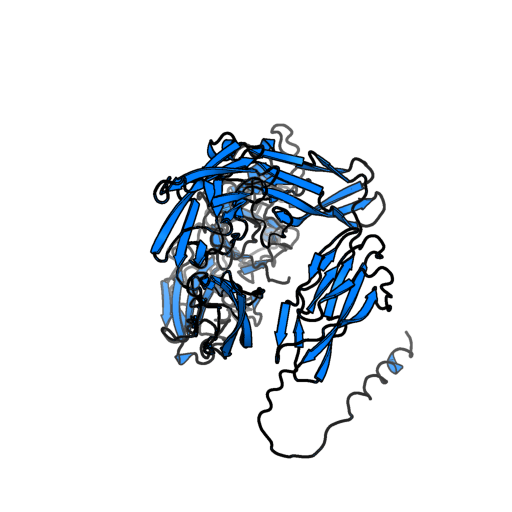. ASN A 1 313 ? -22.519 8.631 34.728 1.00 96.56 313 ASN A CA 1
ATOM 2366 C C . ASN A 1 313 ? -23.995 8.449 35.070 1.00 96.56 313 ASN A C 1
ATOM 2368 O O . ASN A 1 313 ? -24.811 9.348 34.871 1.00 96.56 313 ASN A O 1
ATOM 2372 N N . ILE A 1 314 ? -24.316 7.298 35.647 1.00 96.44 314 ILE A N 1
ATOM 2373 C CA . ILE A 1 314 ? -25.613 6.983 36.229 1.00 96.44 314 ILE A CA 1
ATOM 2374 C C . ILE A 1 314 ? -25.447 6.872 37.737 1.00 96.44 314 ILE A C 1
ATOM 2376 O O . ILE A 1 314 ? -24.613 6.116 38.239 1.00 96.44 314 ILE A O 1
ATOM 2380 N N . ALA A 1 315 ? -26.228 7.664 38.461 1.00 94.88 315 ALA A N 1
ATOM 2381 C CA . ALA A 1 315 ? -26.121 7.794 39.903 1.00 94.88 315 ALA A CA 1
ATOM 2382 C C . ALA A 1 315 ? -26.620 6.548 40.654 1.00 94.88 315 ALA A C 1
ATOM 2384 O O . ALA A 1 315 ? -27.611 5.924 40.273 1.00 94.88 315 ALA A O 1
ATOM 2385 N N . GLU A 1 316 ? -25.978 6.250 41.787 1.00 95.25 316 GLU A N 1
ATOM 2386 C CA . GLU A 1 316 ? -26.453 5.241 42.739 1.00 95.25 316 GLU A CA 1
ATOM 2387 C C . GLU A 1 316 ? -27.886 5.560 43.201 1.00 95.25 316 GLU A C 1
ATOM 2389 O O . GLU A 1 316 ? -28.232 6.708 43.497 1.00 95.25 316 GLU A O 1
ATOM 2394 N N . GLY A 1 317 ? -28.724 4.529 43.291 1.00 93.00 317 GLY A N 1
ATOM 2395 C CA . GLY A 1 317 ? -30.131 4.635 43.657 1.00 93.00 317 GLY A CA 1
ATOM 2396 C C . GLY A 1 317 ? -31.046 5.108 42.524 1.00 93.00 317 GLY A C 1
ATOM 2397 O O . GLY A 1 317 ? -32.137 5.611 42.814 1.00 93.00 317 GLY A O 1
ATOM 2398 N N . HIS A 1 318 ? -30.630 4.980 41.257 1.00 95.31 318 HIS A N 1
ATOM 2399 C CA . HIS A 1 318 ? -31.506 5.258 40.118 1.00 95.31 318 HIS A CA 1
ATOM 2400 C C . HIS A 1 318 ? -32.761 4.352 40.134 1.00 95.31 318 HIS A C 1
ATOM 2402 O O . HIS A 1 318 ? -32.690 3.195 40.544 1.00 95.31 318 HIS A O 1
ATOM 2408 N N . PRO A 1 319 ? -33.934 4.855 39.703 1.00 95.06 319 PRO A N 1
ATOM 2409 C CA . PRO A 1 319 ? -35.207 4.127 39.758 1.00 95.06 319 PRO A CA 1
ATOM 2410 C C . PRO A 1 319 ? -35.555 3.382 38.457 1.00 95.06 319 PRO A C 1
ATOM 2412 O O . PRO A 1 319 ? -36.709 2.980 38.277 1.00 95.06 319 PRO A O 1
ATOM 2415 N N . PHE A 1 320 ? -34.610 3.296 37.522 1.00 96.38 320 PHE A N 1
ATOM 2416 C CA . PHE A 1 320 ? -34.826 2.685 36.212 1.00 96.38 320 PHE A CA 1
ATOM 2417 C C . PHE A 1 320 ? -35.113 1.185 36.319 1.00 96.38 320 PHE A C 1
ATOM 2419 O O . PHE A 1 320 ? -34.589 0.516 37.209 1.00 96.38 320 PHE A O 1
ATOM 2426 N N . VAL A 1 321 ? -35.952 0.674 35.425 1.00 95.44 321 VAL A N 1
ATOM 2427 C CA . VAL A 1 321 ? -36.386 -0.726 35.374 1.00 95.44 321 VAL A CA 1
ATOM 2428 C C . VAL A 1 321 ? -36.065 -1.347 34.018 1.00 95.44 321 VAL A C 1
ATOM 2430 O O . VAL A 1 321 ? -35.897 -0.642 33.025 1.00 95.44 321 VAL A O 1
ATOM 2433 N N . GLU A 1 322 ? -35.990 -2.678 33.970 1.00 96.19 322 GLU A N 1
ATOM 2434 C CA . GLU A 1 322 ? -35.758 -3.424 32.726 1.00 96.19 322 GLU A CA 1
ATOM 2435 C C . GLU A 1 322 ? -36.694 -2.959 31.588 1.00 96.19 322 GLU A C 1
ATOM 2437 O O . GLU A 1 322 ? -37.920 -2.921 31.738 1.00 96.19 322 GLU A O 1
ATOM 2442 N N . GLY A 1 323 ? -36.102 -2.637 30.435 1.00 94.19 323 GLY A N 1
ATOM 2443 C CA . GLY A 1 323 ? -36.791 -2.159 29.237 1.00 94.19 323 GLY A CA 1
ATOM 2444 C C . GLY A 1 323 ? -36.860 -0.636 29.092 1.00 94.19 323 GLY A C 1
ATOM 2445 O O . GLY A 1 323 ? -37.345 -0.169 28.062 1.00 94.19 323 GLY A O 1
ATOM 2446 N N . ASP A 1 324 ? -36.386 0.136 30.075 1.00 96.81 324 ASP A N 1
ATOM 2447 C CA . ASP A 1 324 ? -36.216 1.580 29.910 1.00 96.81 324 ASP A CA 1
ATOM 2448 C C . ASP A 1 324 ? -35.087 1.895 28.919 1.00 96.81 324 ASP A C 1
ATOM 2450 O O . ASP A 1 324 ? -34.030 1.258 28.921 1.00 96.81 324 ASP A O 1
ATOM 2454 N N . GLU A 1 325 ? -35.299 2.923 28.098 1.00 97.50 325 GLU A N 1
ATOM 2455 C CA . GLU A 1 325 ? -34.345 3.395 27.095 1.00 97.50 325 GLU A CA 1
ATOM 2456 C C . GLU A 1 325 ? -34.173 4.912 27.216 1.00 97.50 325 GLU A C 1
ATOM 2458 O O . GLU A 1 325 ? -35.154 5.647 27.383 1.00 97.50 325 GLU A O 1
ATOM 2463 N N . PHE A 1 326 ? -32.929 5.380 27.106 1.00 97.50 326 PHE A N 1
ATOM 2464 C CA . PHE A 1 326 ? -32.606 6.802 27.046 1.00 97.50 326 PHE A CA 1
ATOM 2465 C C . PHE A 1 326 ? -31.723 7.096 25.838 1.00 97.50 326 PHE A C 1
ATOM 2467 O O . PHE A 1 326 ? -30.800 6.344 25.549 1.00 97.50 326 PHE A O 1
ATOM 2474 N N . SER A 1 327 ? -31.974 8.214 25.169 1.00 97.50 327 SER A N 1
ATOM 2475 C CA . SER A 1 327 ? -31.102 8.767 24.135 1.00 97.50 327 SER A CA 1
ATOM 2476 C C . SER A 1 327 ? -30.544 10.108 24.595 1.00 97.50 327 SER A C 1
ATOM 2478 O O . SER A 1 327 ? -31.289 10.923 25.151 1.00 97.50 327 SER A O 1
ATOM 2480 N N . LEU A 1 328 ? -29.244 10.319 24.416 1.00 98.25 328 LEU A N 1
ATOM 2481 C CA . LEU A 1 328 ? -28.516 11.488 24.898 1.00 98.25 328 LEU A CA 1
ATOM 2482 C C . LEU A 1 328 ? -28.002 12.317 23.722 1.00 98.25 328 LEU A C 1
ATOM 2484 O O . LEU A 1 328 ? -27.269 11.809 22.875 1.00 98.25 328 LEU A O 1
ATOM 2488 N N . ASP A 1 329 ? -28.324 13.608 23.735 1.00 98.06 329 ASP A N 1
ATOM 2489 C CA . ASP A 1 329 ? -27.698 14.592 22.857 1.00 98.06 329 ASP A CA 1
ATOM 2490 C C . ASP A 1 329 ? -26.501 15.197 23.594 1.00 98.06 329 ASP A C 1
ATOM 2492 O O . ASP A 1 329 ? -26.633 15.653 24.737 1.00 98.06 329 ASP A O 1
ATOM 2496 N N . ILE A 1 330 ? -25.336 15.222 22.952 1.00 98.44 330 ILE A N 1
ATOM 2497 C CA . ILE A 1 330 ? -24.072 15.610 23.584 1.00 98.44 330 ILE A CA 1
ATOM 2498 C C . ILE A 1 330 ? -23.445 16.754 22.802 1.00 98.44 330 ILE A C 1
ATOM 2500 O O . ILE A 1 330 ? -23.219 16.660 21.599 1.00 98.44 330 ILE A O 1
ATOM 2504 N N . THR A 1 331 ? -23.150 17.845 23.499 1.00 98.19 331 THR A N 1
ATOM 2505 C CA . THR A 1 331 ? -22.357 18.947 22.965 1.00 98.19 331 THR A CA 1
ATOM 2506 C C . THR A 1 331 ? -20.896 18.721 23.309 1.00 98.19 331 THR A C 1
ATOM 2508 O O . THR A 1 331 ? -20.552 18.596 24.483 1.00 98.19 331 THR A O 1
ATOM 2511 N N . VAL A 1 332 ? -20.046 18.717 22.288 1.00 98.12 332 VAL A N 1
ATOM 2512 C CA . VAL A 1 332 ? -18.590 18.668 22.420 1.00 98.12 332 VAL A CA 1
ATOM 2513 C C . VAL A 1 332 ? -18.028 20.000 21.947 1.00 98.12 332 VAL A C 1
ATOM 2515 O O . VAL A 1 332 ? -18.432 20.525 20.907 1.00 98.12 332 VAL A O 1
ATOM 2518 N N . THR A 1 333 ? -17.111 20.567 22.721 1.00 96.62 333 THR A N 1
ATOM 2519 C CA . THR A 1 333 ? -16.413 21.813 22.390 1.00 96.62 333 THR A CA 1
ATOM 2520 C C . THR A 1 333 ? -14.915 21.604 22.485 1.00 96.62 333 THR A C 1
ATOM 2522 O O . THR A 1 333 ? -14.452 21.018 23.456 1.00 96.62 333 THR A O 1
ATOM 2525 N N . ASN A 1 334 ? -14.182 22.131 21.512 1.00 92.50 334 ASN A N 1
ATOM 2526 C CA . ASN A 1 334 ? -12.744 22.361 21.586 1.00 92.50 334 ASN A CA 1
ATOM 2527 C C . ASN A 1 334 ? -12.437 23.812 21.171 1.00 92.50 334 ASN A C 1
ATOM 2529 O O . ASN A 1 334 ? -13.345 24.590 20.861 1.00 92.50 334 ASN A O 1
ATOM 2533 N N . ASP A 1 335 ? -11.158 24.174 21.122 1.00 89.62 335 ASP A N 1
ATOM 2534 C CA . ASP A 1 335 ? -10.711 25.521 20.738 1.00 89.62 335 ASP A CA 1
ATOM 2535 C C . ASP A 1 335 ? -11.138 25.960 19.327 1.00 89.62 335 ASP A C 1
ATOM 2537 O O . ASP A 1 335 ? -11.194 27.156 19.027 1.00 89.62 335 ASP A O 1
ATOM 2541 N N . ASN A 1 336 ? -11.477 25.006 18.460 1.00 87.88 336 ASN A N 1
ATOM 2542 C CA . ASN A 1 336 ? -11.821 25.248 17.063 1.00 87.88 336 ASN A CA 1
ATOM 2543 C C . ASN A 1 336 ? -13.334 25.320 16.820 1.00 87.88 336 ASN A C 1
ATOM 2545 O O . ASN A 1 336 ? -13.766 25.756 15.749 1.00 87.88 336 ASN A O 1
ATOM 2549 N N . GLY A 1 337 ? -14.157 24.937 17.798 1.00 91.19 337 GLY A N 1
ATOM 2550 C CA . GLY A 1 337 ? -15.601 25.096 17.721 1.00 91.19 337 GLY A CA 1
ATOM 2551 C C . GLY A 1 337 ? -16.393 24.164 18.629 1.00 91.19 337 GLY A C 1
ATOM 2552 O O . GLY A 1 337 ? -15.860 23.412 19.440 1.00 91.19 337 GLY A O 1
ATOM 2553 N N . THR A 1 338 ? -17.709 24.230 18.459 1.00 95.62 338 THR A N 1
ATOM 2554 C CA . THR A 1 338 ? -18.688 23.476 19.242 1.00 95.62 338 THR A CA 1
ATOM 2555 C C . THR A 1 338 ? -19.646 22.763 18.301 1.00 95.62 338 THR A C 1
ATOM 2557 O O . THR A 1 338 ? -20.222 23.401 17.416 1.00 95.62 338 THR A O 1
ATOM 2560 N N . THR A 1 339 ? -19.874 21.477 18.552 1.00 96.81 339 THR A N 1
ATOM 2561 C CA . THR A 1 339 ? -20.826 20.645 17.810 1.00 96.81 339 THR A CA 1
ATOM 2562 C C . THR A 1 339 ? -21.736 19.918 18.792 1.00 96.81 339 THR A C 1
ATOM 2564 O O . THR A 1 339 ? -21.272 19.391 19.801 1.00 96.81 339 THR A O 1
ATOM 2567 N N . THR A 1 340 ? -23.038 19.888 18.506 1.00 97.94 340 THR A N 1
ATOM 2568 C CA . THR A 1 340 ? -24.007 19.069 19.245 1.00 97.94 340 THR A CA 1
ATOM 2569 C C . THR A 1 340 ? -24.375 17.854 18.407 1.00 97.94 340 THR A C 1
ATOM 2571 O O . THR A 1 340 ? -24.940 17.998 17.323 1.00 97.94 340 THR A O 1
ATOM 2574 N N . PHE A 1 341 ? -24.081 16.674 18.935 1.00 97.56 341 PHE A N 1
ATOM 2575 C CA . PHE A 1 341 ? -24.409 15.381 18.356 1.00 97.56 341 PHE A CA 1
ATOM 2576 C C . PHE A 1 341 ? -25.723 14.890 18.953 1.00 97.56 341 PHE A C 1
ATOM 2578 O O . PHE A 1 341 ? -25.836 14.717 20.167 1.00 97.56 341 PHE A O 1
ATOM 2585 N N . THR A 1 342 ? -26.733 14.717 18.108 1.00 96.69 342 THR A N 1
ATOM 2586 C CA . THR A 1 342 ? -28.041 14.198 18.522 1.00 96.69 342 THR A CA 1
ATOM 2587 C C . THR A 1 342 ? -28.022 12.678 18.574 1.00 96.69 342 THR A C 1
ATOM 2589 O O . THR A 1 342 ? -27.436 12.068 17.683 1.00 96.69 342 THR A O 1
ATOM 2592 N N . ASP A 1 343 ? -28.695 12.076 19.554 1.00 94.81 343 ASP A N 1
ATOM 2593 C CA . ASP A 1 343 ? -28.724 10.620 19.767 1.00 94.81 343 ASP A CA 1
ATOM 2594 C C . ASP A 1 343 ? -27.318 9.978 19.846 1.00 94.81 343 ASP A C 1
ATOM 2596 O O . ASP A 1 343 ? -27.113 8.823 19.465 1.00 94.81 343 ASP A O 1
ATOM 2600 N N . ALA A 1 344 ? -26.345 10.739 20.356 1.00 95.56 344 ALA A N 1
ATOM 2601 C CA . ALA A 1 344 ? -24.927 10.387 20.421 1.00 95.56 344 ALA A CA 1
ATOM 2602 C C . ALA A 1 344 ? -24.633 9.206 21.357 1.00 95.56 344 ALA A C 1
ATOM 2604 O O . ALA A 1 344 ? -23.646 8.493 21.185 1.00 95.56 344 ALA A O 1
ATOM 2605 N N . CYS A 1 345 ? -25.481 8.990 22.364 1.00 95.94 345 CYS A N 1
ATOM 2606 C CA . CYS A 1 345 ? -25.376 7.845 23.258 1.00 95.94 345 CYS A CA 1
ATOM 2607 C C . CYS A 1 345 ? -26.758 7.294 23.601 1.00 95.94 345 CYS A C 1
ATOM 2609 O O . CYS A 1 345 ? -27.667 8.036 23.970 1.00 95.94 345 CYS A O 1
ATOM 2611 N N . GLN A 1 346 ? -26.902 5.977 23.494 1.00 95.50 346 GLN A N 1
ATOM 2612 C CA . GLN A 1 346 ? -28.118 5.245 23.833 1.00 95.50 346 GLN A CA 1
ATOM 2613 C C . GLN A 1 346 ? -27.858 4.440 25.099 1.00 95.50 346 GLN A C 1
ATOM 2615 O O . GLN A 1 346 ? -26.866 3.721 25.171 1.00 95.50 346 GLN A O 1
ATOM 2620 N N . ILE A 1 347 ? -28.743 4.542 26.082 1.00 95.81 347 ILE A N 1
ATOM 2621 C CA . ILE A 1 347 ? -28.734 3.738 27.302 1.00 95.81 347 ILE A CA 1
ATOM 2622 C C . ILE A 1 347 ? -29.913 2.777 27.242 1.00 95.81 347 ILE A C 1
ATOM 2624 O O . ILE A 1 347 ? -31.035 3.201 26.965 1.00 95.81 347 ILE A O 1
ATOM 2628 N N . GLN A 1 348 ? -29.670 1.514 27.574 1.00 95.44 348 GLN A N 1
ATOM 2629 C CA . GLN A 1 348 ? -30.714 0.510 27.730 1.00 95.44 348 GLN A CA 1
ATOM 2630 C C . GLN A 1 348 ? -30.606 -0.152 29.101 1.00 95.44 348 GLN A C 1
ATOM 2632 O O . GLN A 1 348 ? -29.534 -0.601 29.511 1.00 95.44 348 GLN A O 1
ATOM 2637 N N . VAL A 1 349 ? -31.732 -0.225 29.805 1.00 95.69 349 VAL A N 1
ATOM 2638 C CA . VAL A 1 349 ? -31.804 -0.825 31.136 1.00 95.69 349 VAL A CA 1
ATOM 2639 C C . VAL A 1 349 ? -32.237 -2.281 31.024 1.00 95.69 349 VAL A C 1
ATOM 2641 O O . VAL A 1 349 ? -33.251 -2.593 30.397 1.00 95.69 349 VAL A O 1
ATOM 2644 N N . VAL A 1 350 ? -31.472 -3.178 31.636 1.00 94.94 350 VAL A N 1
ATOM 2645 C CA . VAL A 1 350 ? -31.675 -4.631 31.612 1.00 94.94 350 VAL A CA 1
ATOM 2646 C C . VAL A 1 350 ? -31.723 -5.202 33.033 1.00 94.94 350 VAL A C 1
ATOM 2648 O O . VAL A 1 350 ? -31.384 -4.517 33.997 1.00 94.94 350 VAL A O 1
ATOM 2651 N N . ASP A 1 351 ? -32.170 -6.451 33.184 1.00 94.31 351 ASP A N 1
ATOM 2652 C CA . ASP A 1 351 ? -32.175 -7.127 34.491 1.00 94.31 351 ASP A CA 1
ATOM 2653 C C . ASP A 1 351 ? -30.745 -7.416 34.980 1.00 94.31 351 ASP A C 1
ATOM 2655 O O . ASP A 1 351 ? -30.356 -7.010 36.073 1.00 94.31 351 ASP A O 1
ATOM 2659 N N . GLU A 1 352 ? -29.946 -8.056 34.128 1.00 91.88 352 GLU A N 1
ATOM 2660 C CA . GLU A 1 352 ? -28.557 -8.443 34.378 1.00 91.88 352 GLU A CA 1
ATOM 2661 C C . GLU A 1 352 ? -27.807 -8.480 33.043 1.00 91.88 352 GLU A C 1
ATOM 2663 O O . GLU A 1 352 ? -28.400 -8.809 32.012 1.00 91.88 352 GLU A O 1
ATOM 2668 N N . VAL A 1 353 ? -26.513 -8.160 33.060 1.00 90.81 353 VAL A N 1
ATOM 2669 C CA . VAL A 1 353 ? -25.651 -8.264 31.876 1.00 90.81 353 VAL A CA 1
ATOM 2670 C C . VAL A 1 353 ? -24.711 -9.437 32.033 1.00 90.81 353 VAL A C 1
ATOM 2672 O O . VAL A 1 353 ? -23.898 -9.476 32.961 1.00 90.81 353 VAL A O 1
ATOM 2675 N N . ALA A 1 354 ? -24.799 -10.379 31.098 1.00 93.19 354 ALA A N 1
ATOM 2676 C CA . ALA A 1 354 ? -23.958 -11.558 31.098 1.00 93.19 354 ALA A CA 1
ATOM 2677 C C . ALA A 1 354 ? -22.487 -11.185 30.854 1.00 93.19 354 ALA A C 1
ATOM 2679 O O . ALA A 1 354 ? -22.151 -10.494 29.887 1.00 93.19 354 ALA A O 1
ATOM 2680 N N . GLU A 1 355 ? -21.597 -11.690 31.711 1.00 93.94 355 GLU A N 1
ATOM 2681 C CA . GLU A 1 355 ? -20.155 -11.676 31.456 1.00 93.94 355 GLU A CA 1
ATOM 2682 C C . GLU A 1 355 ? -19.839 -12.464 30.178 1.00 93.94 355 GLU A C 1
ATOM 2684 O O . GLU A 1 355 ? -20.412 -13.529 29.916 1.00 93.94 355 GLU A O 1
ATOM 2689 N N . VAL A 1 356 ? -18.891 -11.955 29.393 1.00 95.94 356 VAL A N 1
ATOM 2690 C CA . VAL A 1 356 ? -18.378 -12.639 28.207 1.00 95.94 356 VAL A CA 1
ATOM 2691 C C . VAL A 1 356 ? -17.724 -13.948 28.640 1.00 95.94 356 VAL A C 1
ATOM 2693 O O . VAL A 1 356 ? -16.841 -13.953 29.500 1.00 95.94 356 VAL A O 1
ATOM 2696 N N . SER A 1 357 ? -18.142 -15.071 28.058 1.00 95.62 357 SER A N 1
ATOM 2697 C CA . SER A 1 357 ? -17.568 -16.387 28.354 1.00 95.62 357 SER A CA 1
ATOM 2698 C C . SER A 1 357 ? -17.705 -17.372 27.191 1.00 95.62 357 SER A C 1
ATOM 2700 O O . SER A 1 357 ? -18.574 -17.244 26.326 1.00 95.62 357 SER A O 1
ATOM 2702 N N . GLY A 1 358 ? -16.803 -18.360 27.159 1.00 93.50 358 GLY A N 1
ATOM 2703 C CA . GLY A 1 358 ? -16.812 -19.439 26.165 1.00 93.50 358 GLY A CA 1
ATOM 2704 C C . GLY A 1 358 ? -16.500 -18.998 24.731 1.00 93.50 358 GLY A C 1
ATOM 2705 O O . GLY A 1 358 ? -16.985 -19.617 23.787 1.00 93.50 358 GLY A O 1
ATOM 2706 N N . VAL A 1 359 ? -15.723 -17.923 24.563 1.00 96.38 359 VAL A N 1
ATOM 2707 C CA . VAL A 1 359 ? -15.351 -17.389 23.245 1.00 96.38 359 VAL A CA 1
ATOM 2708 C C . VAL A 1 359 ? -14.332 -18.310 22.577 1.00 96.38 359 VAL A C 1
ATOM 2710 O O . VAL A 1 359 ? -13.307 -18.647 23.168 1.00 96.38 359 VAL A O 1
ATOM 2713 N N . SER A 1 360 ? -14.610 -18.730 21.347 1.00 95.31 360 SER A N 1
ATOM 2714 C CA . SER A 1 360 ? -13.722 -19.581 20.553 1.00 95.31 360 SER A CA 1
ATOM 2715 C C . SER A 1 360 ? -14.000 -19.454 19.056 1.00 95.31 360 SER A C 1
ATOM 2717 O O . SER A 1 360 ? -15.046 -18.956 18.639 1.00 95.31 360 SER A O 1
ATOM 2719 N N . TYR A 1 361 ? -13.056 -19.933 18.251 1.00 95.69 361 TYR A N 1
ATOM 2720 C CA . TYR A 1 361 ? -13.203 -20.104 16.811 1.00 95.69 361 TYR A CA 1
ATOM 2721 C C . TYR A 1 361 ? -12.859 -21.544 16.445 1.00 95.69 361 TYR A C 1
ATOM 2723 O O . TYR A 1 361 ? -11.934 -22.129 17.012 1.00 95.69 361 TYR A O 1
ATOM 2731 N N . GLU A 1 362 ? -13.577 -22.108 15.477 1.00 94.25 362 GLU A N 1
ATOM 2732 C CA . GLU A 1 362 ? -13.157 -23.370 14.869 1.00 94.25 362 GLU A CA 1
ATOM 2733 C C . GLU A 1 362 ? -11.887 -23.136 14.031 1.00 94.25 362 GLU A C 1
ATOM 2735 O O . GLU A 1 362 ? -11.825 -22.137 13.304 1.00 94.25 362 GLU A O 1
ATOM 2740 N N . PRO A 1 363 ? -10.882 -24.030 14.097 1.00 91.69 363 PRO A N 1
ATOM 2741 C CA . PRO A 1 363 ? -9.712 -23.952 13.233 1.00 91.69 363 PRO A CA 1
ATOM 2742 C C . PRO A 1 363 ? -10.110 -23.985 11.757 1.00 91.69 363 PRO A C 1
ATOM 2744 O O . PRO A 1 363 ? -10.979 -24.764 11.352 1.00 91.69 363 PRO A O 1
ATOM 2747 N N . VAL A 1 364 ? -9.449 -23.164 10.945 1.00 93.12 364 VAL A N 1
ATOM 2748 C CA . VAL A 1 364 ? -9.667 -23.115 9.500 1.00 93.12 364 VAL A CA 1
ATOM 2749 C C . VAL A 1 364 ? -8.418 -23.600 8.779 1.00 93.12 364 VAL A C 1
ATOM 2751 O O . VAL A 1 364 ? -7.334 -23.058 8.964 1.00 93.12 364 VAL A O 1
ATOM 2754 N N . GLU A 1 365 ? -8.592 -24.594 7.912 1.00 92.75 365 GLU A N 1
ATOM 2755 C CA . GLU A 1 365 ? -7.557 -25.073 7.000 1.00 92.75 365 GLU A CA 1
ATOM 2756 C C . GLU A 1 365 ? -7.927 -24.678 5.566 1.00 92.75 365 GLU A C 1
ATOM 2758 O O . GLU A 1 365 ? -9.014 -25.005 5.078 1.00 92.75 365 GLU A O 1
ATOM 2763 N N . ILE A 1 366 ? -7.024 -23.972 4.892 1.00 90.31 366 ILE A N 1
ATOM 2764 C CA . ILE A 1 366 ? -7.156 -23.556 3.495 1.00 90.31 366 ILE A CA 1
ATOM 2765 C C . ILE A 1 366 ? -5.888 -23.882 2.712 1.00 90.31 366 ILE A C 1
ATOM 2767 O O . ILE A 1 366 ? -4.866 -24.247 3.283 1.00 90.31 366 ILE A O 1
ATOM 2771 N N . VAL A 1 367 ? -5.933 -23.698 1.397 1.00 88.62 367 VAL A N 1
ATOM 2772 C CA . VAL A 1 367 ? -4.724 -23.515 0.586 1.00 88.62 367 VAL A CA 1
ATOM 2773 C C . VAL A 1 367 ? -4.501 -22.033 0.288 1.00 88.62 367 VAL A C 1
ATOM 2775 O O . VAL A 1 367 ? -5.454 -21.251 0.301 1.00 88.62 367 VAL A O 1
ATOM 2778 N N . ARG A 1 368 ? -3.258 -21.636 -0.004 1.00 82.94 368 ARG A N 1
ATOM 2779 C CA . ARG A 1 368 ? -2.921 -20.249 -0.373 1.00 82.94 368 ARG A CA 1
ATOM 2780 C C . ARG A 1 368 ? -3.848 -19.698 -1.464 1.00 82.94 368 ARG A C 1
ATOM 2782 O O . ARG A 1 368 ? -4.070 -20.371 -2.471 1.00 82.94 368 ARG A O 1
ATOM 2789 N N . GLY A 1 369 ? -4.360 -18.481 -1.273 1.00 80.50 369 GLY A N 1
ATOM 2790 C CA . GLY A 1 369 ? -5.277 -17.817 -2.206 1.00 80.50 369 GLY A CA 1
ATOM 2791 C C . GLY A 1 369 ? -6.759 -18.158 -2.014 1.00 80.50 369 GLY A C 1
ATOM 2792 O O . GLY A 1 369 ? -7.607 -17.551 -2.663 1.00 80.50 369 GLY A O 1
ATOM 2793 N N . GLN A 1 370 ? -7.113 -19.081 -1.119 1.00 83.75 370 GLN A N 1
ATOM 2794 C CA . GLN A 1 370 ? -8.509 -19.409 -0.829 1.00 83.75 370 GLN A CA 1
ATOM 2795 C C . GLN A 1 370 ? -9.131 -18.429 0.178 1.00 83.75 370 GLN A C 1
ATOM 2797 O O . GLN A 1 370 ? -8.512 -18.067 1.178 1.00 83.75 370 GLN A O 1
ATOM 2802 N N . ALA A 1 371 ? -10.391 -18.049 -0.045 1.00 85.56 371 ALA A N 1
ATOM 2803 C CA . ALA A 1 371 ? -11.143 -17.217 0.894 1.00 85.56 371 ALA A CA 1
ATOM 2804 C C . ALA A 1 371 ? -11.448 -17.923 2.234 1.00 85.56 371 ALA A C 1
ATOM 2806 O O . ALA A 1 371 ? -11.731 -19.124 2.279 1.00 85.56 371 ALA A O 1
ATOM 2807 N N . VAL A 1 372 ? -11.503 -17.143 3.316 1.00 90.38 372 VAL A N 1
ATOM 2808 C CA . VAL A 1 372 ? -11.874 -17.598 4.668 1.00 90.38 372 VAL A CA 1
ATOM 2809 C C . VAL A 1 372 ? -13.131 -16.888 5.136 1.00 90.38 372 VAL A C 1
ATOM 2811 O O . VAL A 1 372 ? -13.329 -15.695 4.902 1.00 90.38 372 VAL A O 1
ATOM 2814 N N . ARG A 1 373 ? -13.958 -17.634 5.866 1.00 89.94 373 ARG A N 1
ATOM 2815 C CA . ARG A 1 373 ? -15.009 -17.098 6.722 1.00 89.94 373 ARG A CA 1
ATOM 2816 C C . ARG A 1 373 ? -15.082 -17.934 7.996 1.00 89.94 373 ARG A C 1
ATOM 2818 O O . ARG A 1 373 ? -15.514 -19.082 7.933 1.00 89.94 373 ARG A O 1
ATOM 2825 N N . ALA A 1 374 ? -14.707 -17.345 9.126 1.00 91.88 374 ALA A N 1
ATOM 2826 C CA . ALA A 1 374 ? -14.822 -17.960 10.443 1.00 91.88 374 ALA A CA 1
ATOM 2827 C C . ALA A 1 374 ? -15.815 -17.162 11.296 1.00 91.88 374 ALA A C 1
ATOM 2829 O O . ALA A 1 374 ? -15.660 -15.958 11.490 1.00 91.88 374 ALA A O 1
ATOM 2830 N N . ASP A 1 375 ? -16.868 -17.831 11.758 1.00 91.00 375 ASP A N 1
ATOM 2831 C CA . ASP A 1 375 ? -17.856 -17.261 12.674 1.00 91.00 375 ASP A CA 1
ATOM 2832 C C . ASP A 1 375 ? -17.423 -17.535 14.125 1.00 91.00 375 ASP A C 1
ATOM 2834 O O . ASP A 1 375 ? -16.958 -18.635 14.431 1.00 91.00 375 ASP A O 1
ATOM 2838 N N . VAL A 1 376 ? -17.580 -16.547 15.010 1.00 94.06 376 VAL A N 1
ATOM 2839 C CA . VAL A 1 376 ? -17.270 -16.700 16.439 1.00 94.06 376 VAL A CA 1
ATOM 2840 C C . VAL A 1 376 ? -18.279 -17.620 17.129 1.00 94.06 376 VAL A C 1
ATOM 2842 O O . VAL A 1 376 ? -19.481 -17.580 16.852 1.00 94.06 376 VAL A O 1
ATOM 2845 N N . ILE A 1 377 ? -17.793 -18.435 18.060 1.00 95.38 377 ILE A N 1
ATOM 2846 C CA . ILE A 1 377 ? -18.602 -19.212 18.999 1.00 95.38 377 ILE A CA 1
ATOM 2847 C C . ILE A 1 377 ? -18.485 -18.537 20.366 1.00 95.38 377 ILE A C 1
ATOM 2849 O O . ILE A 1 377 ? -17.377 -18.286 20.830 1.00 95.38 377 ILE A O 1
ATOM 2853 N N . ILE A 1 378 ? -19.618 -18.252 21.008 1.00 94.94 378 ILE A N 1
ATOM 2854 C CA . ILE A 1 378 ? -19.692 -17.625 22.334 1.00 94.94 378 ILE A CA 1
ATOM 2855 C C . ILE A 1 378 ? -20.769 -18.321 23.175 1.00 94.94 378 ILE A C 1
ATOM 2857 O O . ILE A 1 378 ? -21.851 -18.625 22.667 1.00 94.94 378 ILE A O 1
ATOM 2861 N N . GLU A 1 379 ? -20.475 -18.610 24.447 1.00 95.06 379 GLU A N 1
ATOM 2862 C CA . GLU A 1 379 ? -21.427 -19.260 25.362 1.00 95.06 379 GLU A CA 1
ATOM 2863 C C . GLU A 1 379 ? -22.369 -18.247 26.019 1.00 95.06 379 GLU A C 1
ATOM 2865 O O . GLU A 1 379 ? -23.573 -18.498 26.103 1.00 95.06 379 GLU A O 1
ATOM 2870 N N . ALA A 1 380 ? -21.834 -17.108 26.468 1.00 92.88 380 ALA A N 1
ATOM 2871 C CA . ALA A 1 380 ? -22.608 -16.005 27.029 1.00 92.88 380 ALA A CA 1
ATOM 2872 C C . ALA A 1 380 ? -21.894 -14.660 26.834 1.00 92.88 380 ALA A C 1
ATOM 2874 O O . ALA A 1 380 ? -20.669 -14.611 26.717 1.00 92.88 380 ALA A O 1
ATOM 2875 N N . GLY A 1 381 ? -22.676 -13.583 26.820 1.00 91.44 381 GLY A N 1
ATOM 2876 C CA . GLY A 1 381 ? -22.204 -12.206 26.726 1.00 91.44 381 GLY A CA 1
ATOM 2877 C C . GLY A 1 381 ? -23.230 -11.324 26.020 1.00 91.44 381 GLY A C 1
ATOM 2878 O O . GLY A 1 381 ? -23.683 -11.668 24.928 1.00 91.44 381 GLY A O 1
ATOM 2879 N N . ASP A 1 382 ? -23.573 -10.187 26.626 1.00 90.25 382 ASP A N 1
ATOM 2880 C CA . ASP A 1 382 ? -24.424 -9.167 26.001 1.00 90.25 382 ASP A CA 1
ATOM 2881 C C . ASP A 1 382 ? -23.587 -7.979 25.518 1.00 90.25 382 ASP A C 1
ATOM 2883 O O . ASP A 1 382 ? -22.579 -7.632 26.138 1.00 90.25 382 ASP A O 1
ATOM 2887 N N . ASN A 1 383 ? -24.022 -7.365 24.413 1.00 89.62 383 ASN A N 1
ATOM 2888 C CA . ASN A 1 383 ? -23.376 -6.221 23.757 1.00 89.62 383 ASN A CA 1
ATOM 2889 C C . ASN A 1 383 ? -21.846 -6.370 23.600 1.00 89.62 383 ASN A C 1
ATOM 2891 O O . ASN A 1 383 ? -21.064 -5.507 24.003 1.00 89.62 383 ASN A O 1
ATOM 2895 N N . VAL A 1 384 ? -21.426 -7.519 23.065 1.00 92.25 384 VAL A N 1
ATOM 2896 C CA . VAL A 1 384 ? -20.012 -7.884 22.915 1.00 92.25 384 VAL A CA 1
ATOM 2897 C C . VAL A 1 384 ? -19.425 -7.238 21.664 1.00 92.25 384 VAL A C 1
ATOM 2899 O O . VAL A 1 384 ? -20.002 -7.351 20.582 1.00 92.25 384 VAL A O 1
ATOM 2902 N N . THR A 1 385 ? -18.252 -6.623 21.797 1.00 92.00 385 THR A N 1
ATOM 2903 C CA . THR A 1 385 ? -17.434 -6.164 20.669 1.00 92.00 385 THR A CA 1
ATOM 2904 C C . THR A 1 385 ? -16.170 -6.999 20.529 1.00 92.00 385 THR A C 1
ATOM 2906 O O . THR A 1 385 ? -15.699 -7.609 21.493 1.00 92.00 385 THR A O 1
ATOM 2909 N N . TYR A 1 386 ? -15.642 -7.037 19.307 1.00 93.19 386 TYR A N 1
ATOM 2910 C CA . TYR A 1 386 ? -14.513 -7.870 18.918 1.00 93.19 386 TYR A CA 1
ATOM 2911 C C . TYR A 1 386 ? -13.410 -7.033 18.271 1.00 93.19 386 TYR A C 1
ATOM 2913 O O . TYR A 1 386 ? -13.689 -6.193 17.416 1.00 93.19 386 TYR A O 1
ATOM 2921 N N . SER A 1 387 ? -12.157 -7.300 18.625 1.00 91.38 387 SER A N 1
ATOM 2922 C CA . SER A 1 387 ? -10.977 -6.705 17.989 1.00 91.38 387 SER A CA 1
ATOM 2923 C C . SER A 1 387 ? -9.858 -7.736 17.877 1.00 91.38 387 SER A C 1
ATOM 2925 O O . SER A 1 387 ? -9.779 -8.657 18.690 1.00 91.38 387 SER A O 1
ATOM 2927 N N . PHE A 1 388 ? -8.979 -7.596 16.886 1.00 89.75 388 PHE A N 1
ATOM 2928 C CA . PHE A 1 388 ? -7.725 -8.341 16.909 1.00 89.75 388 PHE A CA 1
ATOM 2929 C C . PHE A 1 388 ? -6.838 -7.807 18.035 1.00 89.75 388 PHE A C 1
ATOM 2931 O O . PHE A 1 388 ? -6.797 -6.604 18.289 1.00 89.75 388 PHE A O 1
ATOM 2938 N N . GLU A 1 389 ? -6.138 -8.705 18.712 1.00 86.06 389 GLU A N 1
ATOM 2939 C CA . GLU A 1 389 ? -5.020 -8.369 19.584 1.00 86.06 389 GLU A CA 1
ATOM 2940 C C . GLU A 1 389 ? -3.754 -8.505 18.742 1.00 86.06 389 GLU A C 1
ATOM 2942 O O . GLU A 1 389 ? -3.334 -9.624 18.457 1.00 86.06 389 GLU A O 1
ATOM 2947 N N . ASN A 1 390 ? -3.203 -7.367 18.304 1.00 75.06 390 ASN A N 1
ATOM 2948 C CA . ASN A 1 390 ? -1.974 -7.269 17.508 1.00 75.06 390 ASN A CA 1
ATOM 2949 C C . ASN A 1 390 ? -1.974 -8.188 16.272 1.00 75.06 390 ASN A C 1
ATOM 2951 O O . ASN A 1 390 ? -1.334 -9.238 16.263 1.00 75.06 390 ASN A O 1
ATOM 2955 N N . LEU A 1 391 ? -2.705 -7.801 15.220 1.00 78.56 391 LEU A N 1
ATOM 2956 C CA . LEU A 1 391 ? -2.688 -8.534 13.952 1.00 78.56 391 LEU A CA 1
ATOM 2957 C C . LEU A 1 391 ? -1.313 -8.362 13.270 1.00 78.56 391 LEU A C 1
ATOM 2959 O O . LEU A 1 391 ? -0.954 -7.224 12.975 1.00 78.56 391 LEU A O 1
ATOM 2963 N N . PRO A 1 392 ? -0.557 -9.441 12.994 1.00 73.88 392 PRO A N 1
ATOM 2964 C CA . PRO A 1 392 ? 0.716 -9.341 12.280 1.00 73.88 392 PRO A CA 1
ATOM 2965 C C . PRO A 1 392 ? 0.535 -8.815 10.850 1.00 73.88 392 PRO A C 1
ATOM 2967 O O . PRO A 1 392 ? -0.436 -9.181 10.185 1.00 73.88 392 PRO A O 1
ATOM 2970 N N . ASP A 1 393 ? 1.503 -8.049 10.336 1.00 69.94 393 ASP A N 1
ATOM 2971 C CA . ASP A 1 393 ? 1.452 -7.466 8.981 1.00 69.94 393 ASP A CA 1
ATOM 2972 C C . ASP A 1 393 ? 1.275 -8.519 7.874 1.00 69.94 393 ASP A C 1
ATOM 2974 O O . ASP A 1 393 ? 0.558 -8.294 6.898 1.00 69.94 393 ASP A O 1
ATOM 2978 N N . GLU A 1 394 ? 1.862 -9.710 8.047 1.00 77.38 394 GLU A N 1
ATOM 2979 C CA . GLU A 1 394 ? 1.716 -10.848 7.123 1.00 77.38 394 GLU A CA 1
ATOM 2980 C C . GLU A 1 394 ? 0.274 -11.385 7.031 1.00 77.38 394 GLU A C 1
ATOM 2982 O O . GLU A 1 394 ? -0.066 -12.110 6.096 1.00 77.38 394 GLU A O 1
ATOM 2987 N N . LEU A 1 395 ? -0.582 -11.016 7.989 1.00 86.38 395 LEU A N 1
ATOM 2988 C CA . LEU A 1 395 ? -2.006 -11.341 8.041 1.00 86.38 395 LEU A CA 1
ATOM 2989 C C . LEU A 1 395 ? -2.894 -10.104 7.870 1.00 86.38 395 LEU A C 1
ATOM 2991 O O . LEU A 1 395 ? -4.093 -10.196 8.125 1.00 86.38 395 LEU A O 1
ATOM 2995 N N . SER A 1 396 ? -2.348 -8.971 7.418 1.00 82.75 396 SER A N 1
ATOM 2996 C CA . SER A 1 396 ? -3.090 -7.716 7.200 1.00 82.75 396 SER A CA 1
ATOM 2997 C C . SER A 1 396 ? -4.278 -7.850 6.235 1.00 82.75 396 SER A C 1
ATOM 2999 O O . SER A 1 396 ? -5.212 -7.054 6.283 1.00 82.75 396 SER A O 1
ATOM 3001 N N . GLU A 1 397 ? -4.294 -8.893 5.398 1.00 87.94 397 GLU A N 1
ATOM 3002 C CA . GLU A 1 397 ? -5.428 -9.239 4.532 1.00 87.94 397 GLU A CA 1
ATOM 3003 C C . GLU A 1 397 ? -6.637 -9.833 5.296 1.00 87.94 397 GLU A C 1
ATOM 3005 O O . GLU A 1 397 ? -7.733 -9.954 4.733 1.00 87.94 397 GLU A O 1
ATOM 3010 N N . LEU A 1 398 ? -6.471 -10.225 6.569 1.00 92.44 398 LEU A N 1
ATOM 3011 C CA . LEU A 1 398 ? -7.575 -10.632 7.437 1.00 92.44 398 LEU A CA 1
ATOM 3012 C C . LEU A 1 398 ? -8.376 -9.420 7.903 1.00 92.44 398 LEU A C 1
ATOM 3014 O O . LEU A 1 398 ? -7.855 -8.396 8.326 1.00 92.44 398 LEU A O 1
ATOM 3018 N N . SER A 1 399 ? -9.690 -9.591 7.921 1.00 89.56 399 SER A N 1
ATOM 3019 C CA . SER A 1 399 ? -10.636 -8.601 8.427 1.00 89.56 399 SER A CA 1
ATOM 3020 C C . SER A 1 399 ? -11.488 -9.205 9.535 1.00 89.56 399 SER A C 1
ATOM 3022 O O . SER A 1 399 ? -11.869 -10.373 9.460 1.00 89.56 399 SER A O 1
ATOM 3024 N N . LEU A 1 400 ? -11.808 -8.406 10.554 1.00 92.94 400 LEU A N 1
ATOM 3025 C CA . LEU A 1 400 ? -12.696 -8.777 11.654 1.00 92.94 400 LEU A CA 1
ATOM 3026 C C . LEU A 1 400 ? -13.875 -7.815 11.708 1.00 92.94 400 LEU A C 1
ATOM 3028 O O . LEU A 1 400 ? -13.711 -6.600 11.766 1.00 92.94 400 LEU A O 1
ATOM 3032 N N . ASN A 1 401 ? -15.085 -8.359 11.739 1.00 87.69 401 ASN A N 1
ATOM 3033 C CA . ASN A 1 401 ? -16.266 -7.557 12.000 1.00 87.69 401 ASN A CA 1
ATOM 3034 C C . ASN A 1 401 ? -16.433 -7.338 13.512 1.00 87.69 401 ASN A C 1
ATOM 3036 O O . ASN A 1 401 ? -16.779 -8.271 14.239 1.00 87.69 401 ASN A O 1
ATOM 3040 N N . SER A 1 402 ? -16.266 -6.095 13.964 1.00 87.06 402 SER A N 1
ATOM 3041 C CA . SER A 1 402 ? -16.246 -5.727 15.387 1.00 87.06 402 SER A CA 1
ATOM 3042 C C . SER A 1 402 ? -17.544 -5.992 16.156 1.00 87.06 402 SER A C 1
ATOM 3044 O O . SER A 1 402 ? -17.511 -6.095 17.377 1.00 87.06 402 SER A O 1
ATOM 3046 N N . SER A 1 403 ? -18.681 -6.148 15.470 1.00 83.81 403 SER A N 1
ATOM 3047 C CA . SER A 1 403 ? -19.993 -6.411 16.093 1.00 83.81 403 SER A CA 1
ATOM 3048 C C . SER A 1 403 ? -20.400 -7.887 16.103 1.00 83.81 403 SER A C 1
ATOM 3050 O O . SER A 1 403 ? -21.227 -8.308 16.907 1.00 83.81 403 SER A O 1
ATOM 3052 N N . THR A 1 404 ? -19.845 -8.691 15.193 1.00 86.38 404 THR A N 1
ATOM 3053 C CA . THR A 1 404 ? -20.236 -10.104 15.024 1.00 86.38 404 THR A CA 1
ATOM 3054 C C . THR A 1 404 ? -19.110 -11.080 15.322 1.00 86.38 404 THR A C 1
ATOM 3056 O O . THR A 1 404 ? -19.358 -12.281 15.326 1.00 86.38 404 THR A O 1
ATOM 3059 N N . GLY A 1 405 ? -17.881 -10.594 15.501 1.00 89.88 405 GLY A N 1
ATOM 3060 C CA . GLY A 1 405 ? -16.693 -11.422 15.682 1.00 89.88 405 GLY A CA 1
ATOM 3061 C C . GLY A 1 405 ? -16.309 -12.223 14.438 1.00 89.88 405 GLY A C 1
ATOM 3062 O O . GLY A 1 405 ? -15.460 -13.096 14.508 1.00 89.88 405 GLY A O 1
ATOM 3063 N N . ARG A 1 406 ? -16.929 -11.982 13.277 1.00 93.50 406 ARG A N 1
ATOM 3064 C CA . ARG A 1 406 ? -16.625 -12.750 12.066 1.00 93.50 406 ARG A CA 1
ATOM 3065 C C . ARG A 1 406 ? -15.272 -12.347 11.492 1.00 93.50 406 ARG A C 1
ATOM 3067 O O . ARG A 1 406 ? -15.092 -11.178 11.160 1.00 93.50 406 ARG A O 1
ATOM 3074 N N . ILE A 1 407 ? -14.405 -13.331 11.275 1.00 95.56 407 ILE A N 1
ATOM 3075 C CA . ILE A 1 407 ? -13.135 -13.174 10.561 1.00 95.56 407 ILE A CA 1
ATOM 3076 C C . ILE A 1 407 ? -13.332 -13.537 9.085 1.00 95.56 407 ILE A C 1
ATOM 3078 O O . ILE A 1 407 ? -13.959 -14.556 8.767 1.00 95.56 407 ILE A O 1
ATOM 3082 N N . THR A 1 408 ? -12.789 -12.727 8.177 1.00 90.12 408 THR A N 1
ATOM 3083 C CA . THR A 1 408 ? -12.812 -12.965 6.727 1.00 90.12 408 THR A CA 1
ATOM 3084 C C . THR A 1 408 ? -11.450 -12.768 6.067 1.00 90.12 408 THR A C 1
ATOM 3086 O O . THR A 1 408 ? -10.683 -11.900 6.467 1.00 90.12 408 THR A O 1
ATOM 3089 N N . LEU A 1 409 ? -11.194 -13.556 5.019 1.00 92.75 409 LEU A N 1
ATOM 3090 C CA . LEU A 1 409 ? -10.059 -13.426 4.096 1.00 92.75 409 LEU A CA 1
ATOM 3091 C C . LEU A 1 409 ? -10.588 -13.497 2.664 1.00 92.75 409 LEU A C 1
ATOM 3093 O O . LEU A 1 409 ? -11.413 -14.368 2.365 1.00 92.75 409 LEU A O 1
ATOM 3097 N N . ALA A 1 410 ? -10.132 -12.612 1.784 1.00 81.88 410 ALA A N 1
ATOM 3098 C CA . ALA A 1 410 ? -10.567 -12.600 0.391 1.00 81.88 410 ALA A CA 1
ATOM 3099 C C . ALA A 1 410 ? -9.942 -13.745 -0.435 1.00 81.88 410 ALA A C 1
ATOM 3101 O O . ALA A 1 410 ? -8.885 -14.289 -0.104 1.00 81.88 410 ALA A O 1
ATOM 3102 N N . GLN A 1 411 ? -10.612 -14.116 -1.531 1.00 79.94 411 GLN A N 1
ATOM 3103 C CA . GLN A 1 411 ? -10.035 -14.991 -2.557 1.00 79.94 411 GLN A CA 1
ATOM 3104 C C . GLN A 1 411 ? -8.886 -14.248 -3.256 1.00 79.94 411 GLN A C 1
ATOM 3106 O O . GLN A 1 411 ? -9.011 -13.056 -3.522 1.00 79.94 411 GLN A O 1
ATOM 3111 N N . GLY A 1 412 ? -7.809 -14.955 -3.591 1.00 76.75 412 GLY A N 1
ATOM 3112 C CA . GLY A 1 412 ? -6.606 -14.387 -4.201 1.00 76.75 412 GLY A CA 1
ATOM 3113 C C . GLY A 1 412 ? -5.592 -13.831 -3.200 1.00 76.75 412 GLY A C 1
ATOM 3114 O O . GLY A 1 412 ? -4.647 -13.180 -3.629 1.00 76.75 412 GLY A O 1
ATOM 3115 N N . ASN A 1 413 ? -5.773 -14.086 -1.899 1.00 85.12 413 ASN A N 1
ATOM 3116 C CA . ASN A 1 413 ? -4.840 -13.624 -0.873 1.00 85.12 413 ASN A CA 1
ATOM 3117 C C . ASN A 1 413 ? -3.414 -14.147 -1.065 1.00 85.12 413 ASN A C 1
ATOM 3119 O O . ASN A 1 413 ? -3.185 -15.220 -1.634 1.00 85.12 413 ASN A O 1
ATOM 3123 N N . SER A 1 414 ? -2.460 -13.395 -0.529 1.00 82.88 414 SER A N 1
ATOM 3124 C CA . SER A 1 414 ? -1.035 -13.662 -0.679 1.00 82.88 414 SER A CA 1
ATOM 3125 C C . SER A 1 414 ? -0.398 -14.350 0.531 1.00 82.88 414 SER A C 1
ATOM 3127 O O . SER A 1 414 ? 0.782 -14.708 0.435 1.00 82.88 414 SER A O 1
ATOM 3129 N N . ILE A 1 415 ? -1.173 -14.620 1.596 1.00 85.19 415 ILE A N 1
ATOM 3130 C CA . ILE A 1 415 ? -0.714 -15.246 2.849 1.00 85.19 415 ILE A CA 1
ATOM 3131 C C . ILE A 1 415 ? 0.108 -16.504 2.552 1.00 85.19 415 ILE A C 1
ATOM 3133 O O . ILE A 1 415 ? -0.302 -17.381 1.783 1.00 85.19 415 ILE A O 1
ATOM 3137 N N . ALA A 1 416 ? 1.305 -16.564 3.131 1.00 85.44 416 ALA A N 1
ATOM 3138 C CA . ALA A 1 416 ? 2.239 -17.656 2.912 1.00 85.44 416 ALA A CA 1
ATOM 3139 C C . ALA A 1 416 ? 1.737 -18.977 3.520 1.00 85.44 416 ALA A C 1
ATOM 3141 O O . ALA A 1 416 ? 0.792 -19.026 4.305 1.00 85.44 416 ALA A O 1
ATOM 3142 N N . GLU A 1 417 ? 2.370 -20.081 3.125 1.00 86.38 417 GLU A N 1
ATOM 3143 C CA . GLU A 1 417 ? 2.110 -21.373 3.757 1.00 86.38 417 GLU A CA 1
ATOM 3144 C C . GLU A 1 417 ? 2.577 -21.342 5.214 1.00 86.38 417 GLU A C 1
ATOM 3146 O O . GLU A 1 417 ? 3.682 -20.889 5.516 1.00 86.38 417 GLU A O 1
ATOM 3151 N N . GLY A 1 418 ? 1.749 -21.849 6.120 1.00 88.56 418 GLY A N 1
ATOM 3152 C CA . GLY A 1 418 ? 2.031 -21.762 7.543 1.00 88.56 418 GLY A CA 1
ATOM 3153 C C . GLY A 1 418 ? 0.834 -22.100 8.413 1.00 88.56 418 GLY A C 1
ATOM 3154 O O . GLY A 1 418 ? -0.274 -22.339 7.936 1.00 88.56 418 GLY A O 1
ATOM 3155 N N . THR A 1 419 ? 1.070 -22.143 9.721 1.00 87.81 419 THR A N 1
ATOM 3156 C CA . THR A 1 419 ? 0.001 -22.166 10.720 1.00 87.81 419 THR A CA 1
ATOM 3157 C C . THR A 1 419 ? 0.115 -20.915 11.561 1.00 87.81 419 THR A C 1
ATOM 3159 O O . THR A 1 419 ? 1.131 -20.685 12.211 1.00 87.81 419 THR A O 1
ATOM 3162 N N . TYR A 1 420 ? -0.956 -20.141 11.543 1.00 86.56 420 TYR A N 1
ATOM 3163 C CA . TYR A 1 420 ? -1.068 -18.851 12.182 1.00 86.56 420 TYR A CA 1
ATOM 3164 C C . TYR A 1 420 ? -2.047 -18.944 13.346 1.00 86.56 420 TYR A C 1
ATOM 3166 O O . TYR A 1 420 ? -3.055 -19.658 13.281 1.00 86.56 420 TYR A O 1
ATOM 3174 N N . SER A 1 421 ? -1.745 -18.209 14.410 1.00 88.50 421 SER A N 1
ATOM 3175 C CA . SER A 1 421 ? -2.630 -18.027 15.553 1.00 88.50 421 SER A CA 1
ATOM 3176 C C . SER A 1 421 ? -2.867 -16.538 15.734 1.00 88.50 421 SER A C 1
ATOM 3178 O O . SER A 1 421 ? -1.929 -15.799 16.013 1.00 88.50 421 SER A O 1
ATOM 3180 N N . VAL A 1 422 ? -4.116 -16.112 15.581 1.00 86.69 422 VAL A N 1
ATOM 3181 C CA . VAL A 1 422 ? -4.538 -14.722 15.763 1.00 86.69 422 VAL A CA 1
ATOM 3182 C C . VAL A 1 422 ? -5.376 -14.633 17.023 1.00 86.69 422 VAL A C 1
ATOM 3184 O O . VAL A 1 422 ? -6.348 -15.371 17.177 1.00 86.69 422 VAL A O 1
ATOM 3187 N N . ASN A 1 423 ? -5.024 -13.726 17.923 1.00 89.94 423 ASN A N 1
ATOM 3188 C CA . ASN A 1 423 ? -5.817 -13.489 19.117 1.00 89.94 423 ASN A CA 1
ATOM 3189 C C . ASN A 1 423 ? -6.942 -12.497 18.805 1.00 89.94 423 ASN A C 1
ATOM 3191 O O . ASN A 1 423 ? -6.726 -11.448 18.201 1.00 89.94 423 ASN A O 1
ATOM 3195 N N . VAL A 1 424 ? -8.159 -12.838 19.219 1.00 92.69 424 VAL A N 1
ATOM 3196 C CA . VAL A 1 424 ? -9.330 -11.966 19.148 1.00 92.69 424 VAL A CA 1
ATOM 3197 C C . VAL A 1 424 ? -9.807 -11.683 20.558 1.00 92.69 424 VAL A C 1
ATOM 3199 O O . VAL A 1 424 ? -10.131 -12.601 21.314 1.00 92.69 424 VAL A O 1
ATOM 3202 N N . ILE A 1 425 ? -9.883 -10.405 20.896 1.00 93.56 425 ILE A N 1
ATOM 3203 C CA . ILE A 1 425 ? -10.462 -9.926 22.141 1.00 93.56 425 ILE A CA 1
ATOM 3204 C C . ILE A 1 425 ? -11.961 -9.783 21.927 1.00 93.56 425 ILE A C 1
ATOM 3206 O O . ILE A 1 425 ? -12.392 -9.024 21.066 1.00 93.56 425 ILE A O 1
ATOM 3210 N N . ALA A 1 426 ? -12.746 -10.498 22.723 1.00 94.62 426 ALA A N 1
ATOM 3211 C CA . ALA A 1 426 ? -14.178 -10.300 22.860 1.00 94.62 426 ALA A CA 1
ATOM 3212 C C . ALA A 1 426 ? -14.445 -9.642 24.213 1.00 94.62 426 ALA A C 1
ATOM 3214 O O . ALA A 1 426 ? -14.086 -10.189 25.258 1.00 94.62 426 ALA A O 1
ATOM 3215 N N . ARG A 1 427 ? -15.072 -8.470 24.215 1.00 92.44 427 ARG A N 1
ATOM 3216 C CA . ARG A 1 427 ? -15.293 -7.705 25.443 1.00 92.44 427 ARG A CA 1
ATOM 3217 C C . ARG A 1 427 ? -16.693 -7.128 25.506 1.00 92.44 427 ARG A C 1
ATOM 3219 O O . ARG A 1 427 ? -17.296 -6.830 24.483 1.00 92.44 427 ARG A O 1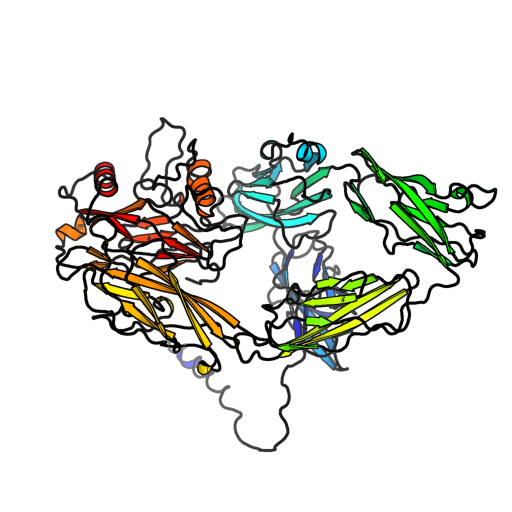
ATOM 3226 N N . ASN A 1 428 ? -17.187 -6.957 26.719 1.00 89.81 428 ASN A N 1
ATOM 3227 C CA . ASN A 1 428 ? -18.262 -6.028 27.032 1.00 89.81 428 ASN A CA 1
ATOM 3228 C C . ASN A 1 428 ? -17.838 -5.213 28.257 1.00 89.81 428 ASN A C 1
ATOM 3230 O O . ASN A 1 428 ? -16.688 -5.272 28.694 1.00 89.81 428 ASN A O 1
ATOM 3234 N N . TYR A 1 429 ? -18.754 -4.451 28.841 1.00 84.38 429 TYR A N 1
ATOM 3235 C CA . TYR A 1 429 ? -18.391 -3.587 29.958 1.00 84.38 429 TYR A CA 1
ATOM 3236 C C . TYR A 1 429 ? -18.001 -4.330 31.249 1.00 84.38 429 TYR A C 1
ATOM 3238 O O . TYR A 1 429 ? -17.437 -3.703 32.151 1.00 84.38 429 TYR A O 1
ATOM 3246 N N . LYS A 1 430 ? -18.392 -5.606 31.413 1.00 87.75 430 LYS A N 1
ATOM 3247 C CA . LYS A 1 430 ? -18.121 -6.393 32.628 1.00 87.75 430 LYS A CA 1
ATOM 3248 C C . LYS A 1 430 ? -16.710 -6.960 32.591 1.00 87.75 430 LYS A C 1
ATOM 3250 O O . LYS A 1 430 ? -16.001 -6.906 33.595 1.00 87.75 430 LYS A O 1
ATOM 3255 N N . ASN A 1 431 ? -16.325 -7.532 31.452 1.00 90.62 431 ASN A N 1
ATOM 3256 C CA . ASN A 1 431 ? -15.060 -8.228 31.288 1.00 90.62 431 ASN A CA 1
ATOM 3257 C C . ASN A 1 431 ? -14.627 -8.328 29.817 1.00 90.62 431 ASN A C 1
ATOM 3259 O O . ASN A 1 431 ? -15.378 -8.061 28.880 1.00 90.62 431 ASN A O 1
ATOM 3263 N N . SER A 1 432 ? -13.384 -8.770 29.646 1.00 92.88 432 SER A N 1
ATOM 3264 C CA . SER A 1 432 ? -12.760 -9.085 28.367 1.00 92.88 432 SER A CA 1
ATOM 3265 C C . SER A 1 432 ? -12.263 -10.531 28.385 1.00 92.88 432 SER A C 1
ATOM 3267 O O . SER A 1 432 ? -11.771 -11.004 29.415 1.00 92.88 432 SER A O 1
ATOM 3269 N N . VAL A 1 433 ? -12.407 -11.234 27.264 1.00 94.19 433 VAL A N 1
ATOM 3270 C CA . VAL A 1 433 ? -11.937 -12.604 27.046 1.00 94.19 433 VAL A CA 1
ATOM 3271 C C . VAL A 1 433 ? -11.205 -12.668 25.713 1.00 94.19 433 VAL A C 1
ATOM 3273 O O . VAL A 1 433 ? -11.765 -12.327 24.675 1.00 94.19 433 VAL A O 1
ATOM 3276 N N . THR A 1 434 ? -9.973 -13.166 25.733 1.00 92.69 434 THR A N 1
ATOM 3277 C CA . THR A 1 434 ? -9.192 -13.414 24.518 1.00 92.69 434 THR A CA 1
ATOM 3278 C C . THR A 1 434 ? -9.396 -14.851 24.045 1.00 92.69 434 THR A C 1
ATOM 3280 O O . THR A 1 434 ? -9.307 -15.794 24.835 1.00 92.69 434 THR A O 1
ATOM 3283 N N . ALA A 1 435 ? -9.645 -15.021 22.749 1.00 91.06 435 ALA A N 1
ATOM 3284 C CA . ALA A 1 435 ? -9.748 -16.311 22.083 1.00 91.06 435 ALA A CA 1
ATOM 3285 C C . ALA A 1 435 ? -8.769 -16.387 20.909 1.00 91.06 435 ALA A C 1
ATOM 3287 O O . ALA A 1 435 ? -8.641 -15.437 20.143 1.00 91.06 435 ALA A O 1
ATOM 3288 N N . ALA A 1 436 ? -8.113 -17.533 20.741 1.00 88.62 436 ALA A N 1
ATOM 3289 C CA . ALA A 1 436 ? -7.244 -17.772 19.596 1.00 88.62 436 ALA A CA 1
ATOM 3290 C C . ALA A 1 436 ? -8.053 -18.302 18.401 1.00 88.62 436 ALA A C 1
ATOM 3292 O O . ALA A 1 436 ? -8.809 -19.269 18.527 1.00 88.62 436 ALA A O 1
ATOM 3293 N N . PHE A 1 437 ? -7.861 -17.689 17.239 1.00 91.69 437 PHE A N 1
ATOM 3294 C CA . PHE A 1 437 ? -8.257 -18.192 15.931 1.00 91.69 437 PHE A CA 1
ATOM 3295 C C . PHE A 1 437 ? -7.045 -18.832 15.254 1.00 91.69 437 PHE A C 1
ATOM 3297 O O . PHE A 1 437 ? -6.000 -18.199 15.124 1.00 91.69 437 PHE A O 1
ATOM 3304 N N . SER A 1 438 ? -7.185 -20.083 14.813 1.00 91.88 438 SER A N 1
ATOM 3305 C CA . SER A 1 438 ? -6.124 -20.795 14.100 1.00 91.88 438 SER A CA 1
ATOM 3306 C C . SER A 1 438 ? -6.436 -20.873 12.608 1.00 91.88 438 SER A C 1
ATOM 3308 O O . SER A 1 438 ? -7.491 -21.381 12.220 1.00 91.88 438 SER A O 1
ATOM 3310 N N . LEU A 1 439 ? -5.501 -20.388 11.791 1.00 92.31 439 LEU A N 1
ATOM 3311 C CA . LEU A 1 439 ? -5.529 -20.481 10.336 1.00 92.31 439 LEU A CA 1
ATOM 3312 C C . LEU A 1 439 ? -4.329 -21.301 9.866 1.00 92.31 439 LEU A C 1
ATOM 3314 O O . LEU A 1 439 ? -3.188 -20.888 10.047 1.00 92.31 439 LEU A O 1
ATOM 3318 N N . THR A 1 440 ? -4.576 -22.432 9.219 1.00 91.31 440 THR A N 1
ATOM 3319 C CA . THR A 1 440 ? -3.538 -23.202 8.533 1.00 91.31 440 THR A CA 1
ATOM 3320 C C . THR A 1 440 ? -3.676 -22.998 7.033 1.00 91.31 440 THR A C 1
ATOM 3322 O O . THR A 1 440 ? -4.696 -23.342 6.437 1.00 91.31 440 THR A O 1
ATOM 3325 N N . VAL A 1 441 ? -2.630 -22.456 6.421 1.00 90.69 441 VAL A N 1
ATOM 3326 C CA . VAL A 1 441 ? -2.494 -22.302 4.976 1.00 90.69 441 VAL A CA 1
ATOM 3327 C C . VAL A 1 441 ? -1.568 -23.403 4.478 1.00 90.69 441 VAL A C 1
ATOM 3329 O O . VAL A 1 441 ? -0.360 -23.380 4.704 1.00 90.69 441 VAL A O 1
ATOM 3332 N N . GLY A 1 442 ? -2.151 -24.411 3.841 1.00 87.69 442 GLY A N 1
ATOM 3333 C CA . GLY A 1 442 ? -1.429 -25.509 3.220 1.00 87.69 442 GLY A CA 1
ATOM 3334 C C . GLY A 1 442 ? -0.985 -25.200 1.792 1.00 87.69 442 GLY A C 1
ATOM 3335 O O . GLY A 1 442 ? -1.370 -24.196 1.183 1.00 87.69 442 GLY A O 1
ATOM 3336 N N . THR A 1 443 ? -0.212 -26.132 1.238 1.00 86.94 443 THR A N 1
ATOM 3337 C CA . THR A 1 443 ? 0.303 -26.045 -0.126 1.00 86.94 443 THR A CA 1
ATOM 3338 C C . THR A 1 443 ? -0.818 -25.943 -1.145 1.00 86.94 443 THR A C 1
ATOM 3340 O O . THR A 1 443 ? -1.682 -26.819 -1.241 1.00 86.94 443 THR A O 1
ATOM 3343 N N . ASN A 1 444 ? -0.781 -24.879 -1.943 1.00 87.44 444 ASN A N 1
ATOM 3344 C CA . ASN A 1 444 ? -1.707 -24.709 -3.047 1.00 87.44 444 ASN A CA 1
ATOM 3345 C C . ASN A 1 444 ? -1.243 -25.566 -4.242 1.00 87.44 444 ASN A C 1
ATOM 3347 O O . ASN A 1 444 ? -0.205 -25.266 -4.835 1.00 87.44 444 ASN A O 1
ATOM 3351 N N . PRO A 1 445 ? -2.003 -26.610 -4.638 1.00 89.44 445 PRO A N 1
ATOM 3352 C CA . PRO A 1 445 ? -1.616 -27.496 -5.737 1.00 89.44 445 PRO A CA 1
ATOM 3353 C C . PRO A 1 445 ? -1.617 -26.796 -7.102 1.00 89.44 445 PRO A C 1
ATOM 3355 O O . PRO A 1 445 ? -1.167 -27.384 -8.084 1.00 89.44 445 PRO A O 1
ATOM 3358 N N . TYR A 1 446 ? -2.126 -25.564 -7.172 1.00 91.12 446 TYR A N 1
ATOM 3359 C CA . TYR A 1 446 ? -2.205 -24.774 -8.388 1.00 91.12 446 TYR A CA 1
ATOM 3360 C C . TYR A 1 446 ? -1.230 -23.597 -8.433 1.00 91.12 446 TYR A C 1
ATOM 3362 O O . TYR A 1 446 ? -1.094 -23.004 -9.502 1.00 91.12 446 TYR A O 1
ATOM 3370 N N . TYR A 1 447 ? -0.549 -23.275 -7.331 1.00 89.06 447 TYR A N 1
ATOM 3371 C CA . TYR A 1 447 ? 0.324 -22.106 -7.245 1.00 89.06 447 TYR A CA 1
ATOM 3372 C C . TYR A 1 447 ? 1.549 -22.233 -8.152 1.00 89.06 447 TYR A C 1
ATOM 3374 O O . TYR A 1 447 ? 2.182 -23.286 -8.221 1.00 89.06 447 TYR A O 1
ATOM 3382 N N . PHE A 1 448 ? 1.868 -21.146 -8.846 1.00 91.31 448 PHE A N 1
ATOM 3383 C CA . PHE A 1 448 ? 3.030 -21.002 -9.715 1.00 91.31 448 PHE A CA 1
ATOM 3384 C C . PHE A 1 448 ? 3.337 -19.514 -9.882 1.00 91.31 448 PHE A C 1
ATOM 3386 O O . PHE A 1 448 ? 2.446 -18.678 -9.722 1.00 91.31 448 PHE A O 1
ATOM 3393 N N . THR A 1 449 ? 4.579 -19.180 -10.217 1.00 88.88 449 THR A N 1
ATOM 3394 C CA . THR A 1 449 ? 5.005 -17.785 -10.417 1.00 88.88 449 THR A CA 1
ATOM 3395 C C . THR A 1 449 ? 5.607 -17.532 -11.792 1.00 88.88 449 THR A C 1
ATOM 3397 O O . THR A 1 449 ? 5.684 -16.385 -12.224 1.00 88.88 449 THR A O 1
ATOM 3400 N N . THR A 1 450 ? 6.015 -18.577 -12.517 1.00 89.56 450 THR A N 1
ATOM 3401 C CA . THR A 1 450 ? 6.794 -18.427 -13.748 1.00 89.56 450 THR A CA 1
ATOM 3402 C C . THR A 1 450 ? 6.301 -19.316 -14.884 1.00 89.56 450 THR A C 1
ATOM 3404 O O . THR A 1 450 ? 6.105 -20.526 -14.757 1.00 89.56 450 THR A O 1
ATOM 3407 N N . VAL A 1 451 ? 6.189 -18.713 -16.067 1.00 96.00 451 VAL A N 1
ATOM 3408 C CA . VAL A 1 451 ? 6.134 -19.427 -17.345 1.00 96.00 451 VAL A CA 1
ATOM 3409 C C . VAL A 1 451 ? 6.999 -18.666 -18.338 1.00 96.00 451 VAL A C 1
ATOM 3411 O O . VAL A 1 451 ? 6.914 -17.446 -18.472 1.00 96.00 451 VAL A O 1
ATOM 3414 N N . SER A 1 452 ? 7.852 -19.398 -19.038 1.00 95.75 452 SER A N 1
ATOM 3415 C CA . SER A 1 452 ? 8.738 -18.859 -20.057 1.00 95.75 452 SER A CA 1
ATOM 3416 C C . SER A 1 452 ? 8.504 -19.586 -21.365 1.00 95.75 452 SER A C 1
ATOM 3418 O O . SER A 1 452 ? 8.494 -20.816 -21.417 1.00 95.75 452 SER A O 1
ATOM 3420 N N . TRP A 1 453 ? 8.364 -18.819 -22.436 1.00 96.69 453 TRP A N 1
ATOM 3421 C CA . TRP A 1 453 ? 8.362 -19.290 -23.817 1.00 96.69 453 TRP A CA 1
ATOM 3422 C C . TRP A 1 453 ? 9.765 -19.241 -24.445 1.00 96.69 453 TRP A C 1
ATOM 3424 O O . TRP A 1 453 ? 9.943 -19.618 -25.602 1.00 96.69 453 TRP A O 1
ATOM 3434 N N . GLY A 1 454 ? 10.782 -18.811 -23.690 1.00 95.50 454 GLY A N 1
ATOM 3435 C CA . GLY A 1 454 ? 12.144 -18.629 -24.185 1.00 95.50 454 GLY A CA 1
ATOM 3436 C C . GLY A 1 454 ? 12.285 -17.409 -25.095 1.00 95.50 454 GLY A C 1
ATOM 3437 O O . GLY A 1 454 ? 11.595 -16.410 -24.916 1.00 95.50 454 GLY A O 1
ATOM 3438 N N . ASN A 1 455 ? 13.213 -17.470 -26.051 1.00 96.25 455 ASN A N 1
ATOM 3439 C CA . ASN A 1 455 ? 13.546 -16.368 -26.954 1.00 96.25 455 ASN A CA 1
ATOM 3440 C C . ASN A 1 455 ? 14.238 -16.862 -28.234 1.00 96.25 455 ASN A C 1
ATOM 3442 O O . ASN A 1 455 ? 14.626 -18.020 -28.348 1.00 96.25 455 ASN A O 1
ATOM 3446 N N . ASN A 1 456 ? 14.439 -15.983 -29.213 1.00 94.00 456 ASN A N 1
ATOM 3447 C CA . ASN A 1 456 ? 15.213 -16.304 -30.423 1.00 94.00 456 ASN A CA 1
ATOM 3448 C C . ASN A 1 456 ? 16.265 -15.231 -30.746 1.00 94.00 456 ASN A C 1
ATOM 3450 O O . ASN A 1 456 ? 16.475 -14.878 -31.907 1.00 94.00 456 ASN A O 1
ATOM 3454 N N . LEU A 1 457 ? 16.888 -14.670 -29.707 1.00 93.56 457 LEU A N 1
ATOM 3455 C CA . LEU A 1 457 ? 17.724 -13.473 -29.832 1.00 93.56 457 LEU A CA 1
ATOM 3456 C C . LEU A 1 457 ? 19.220 -13.750 -30.026 1.00 93.56 457 LEU A C 1
ATOM 3458 O O . LEU A 1 457 ? 19.971 -12.818 -30.297 1.00 93.56 457 LEU A O 1
ATOM 3462 N N . GLY A 1 458 ? 19.656 -15.003 -29.920 1.00 91.12 458 GLY A N 1
ATOM 3463 C CA . GLY A 1 458 ? 21.036 -15.402 -30.177 1.00 91.12 458 GLY A CA 1
ATOM 3464 C C . GLY A 1 458 ? 21.365 -15.509 -31.669 1.00 91.12 458 GLY A C 1
ATOM 3465 O O . GLY A 1 458 ? 20.514 -15.344 -32.549 1.00 91.12 458 GLY A O 1
ATOM 3466 N N . ASP A 1 459 ? 22.626 -15.826 -31.960 1.00 84.50 459 ASP A N 1
ATOM 3467 C CA . ASP A 1 459 ? 23.144 -15.936 -33.326 1.00 84.50 459 ASP A CA 1
ATOM 3468 C C . ASP A 1 459 ? 22.289 -16.865 -34.204 1.00 84.50 459 ASP A C 1
ATOM 3470 O O . ASP A 1 459 ? 21.989 -18.002 -33.847 1.00 84.50 459 ASP A O 1
ATOM 3474 N N . ASN A 1 460 ? 21.912 -16.399 -35.399 1.00 82.38 460 ASN A N 1
ATOM 3475 C CA . ASN A 1 460 ? 21.029 -17.126 -36.326 1.00 82.38 460 ASN A CA 1
ATOM 3476 C C . ASN A 1 460 ? 19.684 -17.569 -35.709 1.00 82.38 460 ASN A C 1
ATOM 3478 O O . ASN A 1 460 ? 19.102 -18.562 -36.149 1.00 82.38 460 ASN A O 1
ATOM 3482 N N . GLY A 1 461 ? 19.186 -16.843 -34.704 1.00 84.00 461 GLY A N 1
ATOM 3483 C CA . GLY A 1 461 ? 17.917 -17.138 -34.045 1.00 84.00 461 GLY A CA 1
ATOM 3484 C C . GLY A 1 461 ? 18.001 -18.250 -32.999 1.00 84.00 461 GLY A C 1
ATOM 3485 O O . GLY A 1 461 ? 16.969 -18.819 -32.645 1.00 84.00 461 GLY A O 1
ATOM 3486 N N . THR A 1 462 ? 19.200 -18.604 -32.520 1.00 90.50 462 THR A N 1
ATOM 3487 C CA . THR A 1 462 ? 19.331 -19.527 -31.385 1.00 90.50 462 THR A CA 1
ATOM 3488 C C . THR A 1 462 ? 18.815 -18.893 -30.095 1.00 90.50 462 THR A C 1
ATOM 3490 O O . THR A 1 462 ? 18.850 -17.677 -29.937 1.00 90.50 462 THR A O 1
ATOM 3493 N N . MET A 1 463 ? 18.382 -19.715 -29.142 1.00 91.31 463 MET A N 1
ATOM 3494 C CA . MET A 1 463 ? 18.010 -19.236 -27.809 1.00 91.31 463 MET A CA 1
ATOM 3495 C C . MET A 1 463 ? 19.235 -18.733 -27.037 1.00 91.31 463 MET A C 1
ATOM 3497 O O . MET A 1 463 ? 20.298 -19.356 -27.088 1.00 91.31 463 MET A O 1
ATOM 3501 N N . VAL A 1 464 ? 19.055 -17.655 -26.279 1.00 93.88 464 VAL A N 1
ATOM 3502 C CA . VAL A 1 464 ? 19.960 -17.227 -25.205 1.00 93.88 464 VAL A CA 1
ATOM 3503 C C . VAL A 1 464 ? 19.413 -17.778 -23.889 1.00 93.88 464 VAL A C 1
ATOM 3505 O O . VAL A 1 464 ? 18.238 -17.578 -23.591 1.00 93.88 464 VAL A O 1
ATOM 3508 N N . ASP A 1 465 ? 20.222 -18.511 -23.122 1.00 90.81 465 ASP A N 1
ATOM 3509 C CA . ASP A 1 465 ? 19.792 -19.081 -21.835 1.00 90.81 465 ASP A CA 1
ATOM 3510 C C . ASP A 1 465 ? 20.081 -18.106 -20.690 1.00 90.81 465 ASP A C 1
ATOM 3512 O O . ASP A 1 465 ? 21.047 -18.260 -19.946 1.00 90.81 465 ASP A O 1
ATOM 3516 N N . ASP A 1 466 ? 19.263 -17.059 -20.623 1.00 89.56 466 ASP A N 1
ATOM 3517 C CA . ASP A 1 466 ? 19.329 -15.991 -19.631 1.00 89.56 466 ASP A CA 1
ATOM 3518 C C . ASP A 1 466 ? 17.892 -15.486 -19.364 1.00 89.56 466 ASP A C 1
ATOM 3520 O O . ASP A 1 466 ? 17.198 -15.134 -20.326 1.00 89.56 466 ASP A O 1
ATOM 3524 N N . PRO A 1 467 ? 17.412 -15.475 -18.103 1.00 86.06 467 PRO A N 1
ATOM 3525 C CA . PRO A 1 467 ? 16.068 -15.006 -17.754 1.00 86.06 467 PRO A CA 1
ATOM 3526 C C . PRO A 1 467 ? 15.745 -13.577 -18.212 1.00 86.06 467 PRO A C 1
ATOM 3528 O O . PRO A 1 467 ? 14.578 -13.262 -18.442 1.00 86.06 467 PRO A O 1
ATOM 3531 N N . ASP A 1 468 ? 16.743 -12.710 -18.403 1.00 87.44 468 ASP A N 1
ATOM 3532 C CA . ASP A 1 468 ? 16.524 -11.350 -18.912 1.00 87.44 468 ASP A CA 1
ATOM 3533 C C . ASP A 1 468 ? 16.196 -11.303 -20.406 1.00 87.44 468 ASP A C 1
ATOM 3535 O O . ASP A 1 468 ? 15.775 -10.265 -20.919 1.00 87.44 468 ASP A O 1
ATOM 3539 N N . TYR A 1 469 ? 16.319 -12.434 -21.102 1.00 93.69 469 TYR A N 1
ATOM 3540 C CA . TYR A 1 469 ? 15.934 -12.598 -22.501 1.00 93.69 469 TYR A CA 1
ATOM 3541 C C . TYR A 1 469 ? 14.591 -13.302 -22.656 1.00 93.69 469 TYR A C 1
ATOM 3543 O O . TYR A 1 469 ? 14.055 -13.328 -23.763 1.00 93.69 469 TYR A O 1
ATOM 3551 N N . ASP A 1 470 ? 14.045 -13.890 -21.592 1.00 93.56 470 ASP A N 1
ATOM 3552 C CA . ASP A 1 470 ? 12.832 -14.692 -21.683 1.00 93.56 470 ASP A CA 1
ATOM 3553 C C . ASP A 1 470 ? 11.646 -13.884 -22.226 1.00 93.56 470 ASP A C 1
ATOM 3555 O O . ASP A 1 470 ? 11.505 -12.680 -22.004 1.00 93.56 470 ASP A O 1
ATOM 3559 N N . ASN A 1 471 ? 10.796 -14.585 -22.976 1.00 96.88 471 ASN A N 1
ATOM 3560 C CA . ASN A 1 471 ? 9.579 -14.085 -23.608 1.00 96.88 471 ASN A CA 1
ATOM 3561 C C . ASN A 1 471 ? 9.796 -13.007 -24.682 1.00 96.88 471 ASN A C 1
ATOM 3563 O O . ASN A 1 471 ? 8.866 -12.278 -25.038 1.00 96.88 471 ASN A O 1
ATOM 3567 N N . GLN A 1 472 ? 11.004 -12.919 -25.243 1.00 96.31 472 GLN A N 1
ATOM 3568 C CA . GLN A 1 472 ? 11.360 -11.933 -26.260 1.00 96.31 472 GLN A CA 1
ATOM 3569 C C . GLN A 1 472 ? 11.695 -12.591 -27.596 1.00 96.31 472 GLN A C 1
ATOM 3571 O O . GLN A 1 472 ? 12.626 -13.384 -27.726 1.00 96.31 472 GLN A O 1
ATOM 3576 N N . PHE A 1 473 ? 10.962 -12.207 -28.634 1.00 93.62 473 PHE A N 1
ATOM 3577 C CA . PHE A 1 473 ? 11.081 -12.789 -29.960 1.00 93.62 473 PHE A CA 1
ATOM 3578 C C . PHE A 1 473 ? 11.286 -11.723 -31.020 1.00 93.62 473 PHE A C 1
ATOM 3580 O O . PHE A 1 473 ? 10.771 -10.608 -30.949 1.00 93.62 473 PHE A O 1
ATOM 3587 N N . ARG A 1 474 ? 12.020 -12.090 -32.059 1.00 89.44 474 ARG A N 1
ATOM 3588 C CA . ARG A 1 474 ? 12.293 -11.268 -33.224 1.00 89.44 474 ARG A CA 1
ATOM 3589 C C . ARG A 1 474 ? 11.841 -11.981 -34.484 1.00 89.44 474 ARG A C 1
ATOM 3591 O O . ARG A 1 474 ? 12.038 -13.185 -34.637 1.00 89.44 474 ARG A O 1
ATOM 3598 N N . TYR A 1 475 ? 11.272 -11.223 -35.409 1.00 84.94 475 TYR A N 1
ATOM 3599 C CA . TYR A 1 475 ? 10.873 -11.725 -36.717 1.00 84.94 475 TYR A CA 1
ATOM 3600 C C . TYR A 1 475 ? 11.114 -10.698 -37.811 1.00 84.94 475 TYR A C 1
ATOM 3602 O O . TYR A 1 475 ? 11.103 -9.497 -37.561 1.00 84.94 475 TYR A O 1
ATOM 3610 N N . THR A 1 476 ? 11.301 -11.162 -39.041 1.00 79.75 476 THR A N 1
ATOM 3611 C CA . THR A 1 476 ? 11.546 -10.276 -40.179 1.00 79.75 476 THR A CA 1
ATOM 3612 C C . THR A 1 476 ? 10.251 -9.637 -40.677 1.00 79.75 476 THR A C 1
ATOM 3614 O O . THR A 1 476 ? 9.282 -10.321 -41.015 1.00 79.75 476 THR A O 1
ATOM 3617 N N . TRP A 1 477 ? 10.247 -8.308 -40.776 1.00 74.75 477 TRP A N 1
ATOM 3618 C CA . TRP A 1 477 ? 9.157 -7.538 -41.366 1.00 74.75 477 TRP A CA 1
ATOM 3619 C C . TRP A 1 477 ? 8.888 -7.969 -42.814 1.00 74.75 477 TRP A C 1
ATOM 3621 O O . TRP A 1 477 ? 9.808 -8.200 -43.598 1.00 74.75 477 TRP A O 1
ATOM 3631 N N . GLY A 1 478 ? 7.606 -8.044 -43.182 1.00 67.62 478 GLY A N 1
ATOM 3632 C CA . GLY A 1 478 ? 7.180 -8.428 -44.530 1.00 67.62 478 GLY A CA 1
ATOM 3633 C C . GLY A 1 478 ? 7.230 -9.933 -44.814 1.00 67.62 478 GLY A C 1
ATOM 3634 O O . GLY A 1 478 ? 6.878 -10.331 -45.924 1.00 67.62 478 GLY A O 1
ATOM 3635 N N . ASN A 1 479 ? 7.601 -10.768 -43.835 1.00 70.19 479 ASN A N 1
ATOM 3636 C CA . ASN A 1 479 ? 7.475 -12.215 -43.960 1.00 70.19 479 ASN A CA 1
ATOM 3637 C C . ASN A 1 479 ? 5.993 -12.620 -44.049 1.00 70.19 479 ASN A C 1
ATOM 3639 O O . ASN A 1 479 ? 5.204 -12.304 -43.161 1.00 70.19 479 ASN A O 1
ATOM 3643 N N . THR A 1 480 ? 5.617 -13.290 -45.139 1.00 69.62 480 THR A N 1
ATOM 3644 C CA . THR A 1 480 ? 4.254 -13.792 -45.376 1.00 69.62 480 THR A CA 1
ATOM 3645 C C . THR A 1 480 ? 4.017 -15.191 -44.828 1.00 69.62 480 THR A C 1
ATOM 3647 O O . THR A 1 480 ? 2.887 -15.668 -44.894 1.00 69.62 480 THR A O 1
ATOM 3650 N N . GLU A 1 481 ? 5.065 -15.854 -44.346 1.00 76.06 481 GLU A N 1
ATOM 3651 C CA . GLU A 1 481 ? 4.970 -17.130 -43.645 1.00 76.06 481 GLU A CA 1
ATOM 3652 C C . GLU A 1 481 ? 4.735 -16.896 -42.150 1.00 76.06 481 GLU A C 1
ATOM 3654 O O . GLU A 1 481 ? 5.230 -15.923 -41.576 1.00 76.06 481 GLU A O 1
ATOM 3659 N N . ASP A 1 482 ? 3.976 -17.798 -41.533 1.00 76.31 482 ASP A N 1
ATOM 3660 C CA . ASP A 1 482 ? 3.759 -17.801 -40.089 1.00 76.31 482 ASP A CA 1
ATOM 3661 C C . ASP A 1 482 ? 5.088 -18.028 -39.357 1.00 76.31 482 ASP A C 1
ATOM 3663 O O . ASP A 1 482 ? 5.989 -18.714 -39.856 1.00 76.31 482 ASP A O 1
ATOM 3667 N N . LEU A 1 483 ? 5.220 -17.446 -38.162 1.00 76.88 483 LEU A N 1
ATOM 3668 C CA . LEU A 1 483 ? 6.388 -17.719 -37.330 1.00 76.88 483 LEU A CA 1
ATOM 3669 C C . LEU A 1 483 ? 6.397 -19.189 -36.892 1.00 76.88 483 LEU A C 1
ATOM 3671 O O . LEU A 1 483 ? 5.330 -19.793 -36.747 1.00 76.88 483 LEU A O 1
ATOM 3675 N N . PRO A 1 484 ? 7.587 -19.772 -36.644 1.00 85.44 484 PRO A N 1
ATOM 3676 C CA . PRO A 1 484 ? 7.670 -21.054 -35.965 1.00 85.44 484 PRO A CA 1
ATOM 3677 C C . PRO A 1 484 ? 6.844 -21.024 -34.680 1.00 85.44 484 PRO A C 1
ATOM 3679 O O . PRO A 1 484 ? 6.855 -20.024 -33.963 1.00 85.44 484 PRO A O 1
ATOM 3682 N N . VAL A 1 485 ? 6.142 -22.123 -34.408 1.00 91.94 485 VAL A N 1
ATOM 3683 C CA . VAL A 1 485 ? 5.367 -22.284 -33.176 1.00 91.94 485 VAL A CA 1
ATOM 3684 C C . VAL A 1 485 ? 6.291 -22.087 -31.977 1.00 91.94 485 VAL A C 1
ATOM 3686 O O . VAL A 1 485 ? 7.355 -22.708 -31.903 1.00 91.94 485 VAL A O 1
ATOM 3689 N N . ILE A 1 486 ? 5.881 -21.218 -31.058 1.00 94.75 486 ILE A N 1
ATOM 3690 C CA . ILE A 1 486 ? 6.614 -20.911 -29.836 1.00 94.75 486 ILE A CA 1
ATOM 3691 C C . ILE A 1 486 ? 5.976 -21.712 -28.704 1.00 94.75 486 ILE A C 1
ATOM 3693 O O . ILE A 1 486 ? 4.869 -21.408 -28.260 1.00 94.75 486 ILE A O 1
ATOM 3697 N N . SER A 1 487 ? 6.679 -22.744 -28.252 1.00 95.44 487 SER A N 1
ATOM 3698 C CA . SER A 1 487 ? 6.256 -23.597 -27.142 1.00 95.44 487 SER A CA 1
ATOM 3699 C C . SER A 1 487 ? 6.808 -23.103 -25.812 1.00 95.44 487 SER A C 1
ATOM 3701 O O . SER A 1 487 ? 7.847 -22.445 -25.767 1.00 95.44 487 SER A O 1
ATOM 3703 N N . ILE A 1 488 ? 6.137 -23.467 -24.721 1.00 96.69 488 ILE A N 1
ATOM 3704 C CA . ILE A 1 488 ? 6.646 -23.221 -23.370 1.00 96.69 488 ILE A CA 1
ATOM 3705 C C . ILE A 1 488 ? 8.025 -23.886 -23.222 1.00 96.69 488 ILE A C 1
ATOM 3707 O O . ILE A 1 488 ? 8.181 -25.087 -23.454 1.00 96.69 488 ILE A O 1
ATOM 3711 N N . LYS A 1 489 ? 9.026 -23.093 -22.834 1.00 94.88 489 LYS A N 1
ATOM 3712 C CA . LYS A 1 489 ? 10.391 -23.525 -22.504 1.00 94.88 489 LYS A CA 1
ATOM 3713 C C . LYS A 1 489 ? 10.432 -24.137 -21.108 1.00 94.88 489 LYS A C 1
ATOM 3715 O O . LYS A 1 489 ? 10.973 -25.226 -20.925 1.00 94.88 489 LYS A O 1
ATOM 3720 N N . SER A 1 490 ? 9.917 -23.409 -20.123 1.00 94.94 490 SER A N 1
ATOM 3721 C CA . SER A 1 490 ? 9.994 -23.774 -18.708 1.00 94.94 490 SER A CA 1
ATOM 3722 C C . SER A 1 490 ? 8.862 -23.135 -17.918 1.00 94.94 490 SER A C 1
ATOM 3724 O O . SER A 1 490 ? 8.357 -22.079 -18.291 1.00 94.94 490 SER A O 1
ATOM 3726 N N . HIS A 1 491 ? 8.479 -23.780 -16.822 1.00 95.69 491 HIS A N 1
ATOM 3727 C CA . HIS A 1 491 ? 7.482 -23.291 -15.880 1.00 95.69 491 HIS A CA 1
ATOM 3728 C C . HIS A 1 491 ? 7.662 -23.985 -14.529 1.00 95.69 491 HIS A C 1
ATOM 3730 O O . HIS A 1 491 ? 8.259 -25.064 -14.461 1.00 95.69 491 HIS A O 1
ATOM 3736 N N . ASP A 1 492 ? 7.082 -23.405 -13.485 1.00 95.56 492 ASP A N 1
ATOM 3737 C CA . ASP A 1 492 ? 6.932 -24.018 -12.161 1.00 95.56 492 ASP A CA 1
ATOM 3738 C C . ASP A 1 492 ? 5.496 -24.499 -11.880 1.00 95.56 492 ASP A C 1
ATOM 3740 O O . ASP A 1 492 ? 5.225 -25.002 -10.796 1.00 95.56 492 ASP A O 1
ATOM 3744 N N . ILE A 1 493 ? 4.591 -24.428 -12.871 1.00 94.56 493 ILE A N 1
ATOM 3745 C CA . ILE A 1 493 ? 3.221 -24.967 -12.768 1.00 94.56 493 ILE A CA 1
ATOM 3746 C C . ILE A 1 493 ? 3.249 -26.445 -12.321 1.00 94.56 493 ILE A C 1
ATOM 3748 O O . ILE A 1 493 ? 3.803 -27.269 -13.062 1.00 94.56 493 ILE A O 1
ATOM 3752 N N . PRO A 1 494 ? 2.613 -26.808 -11.185 1.00 92.62 494 PRO A N 1
ATOM 3753 C CA . PRO A 1 494 ? 2.661 -28.170 -10.644 1.00 92.62 494 PRO A CA 1
ATOM 3754 C C . PRO A 1 494 ? 2.079 -29.239 -11.580 1.00 92.62 494 PRO A C 1
ATOM 3756 O O . PRO A 1 494 ? 2.694 -30.286 -11.790 1.00 92.62 494 PRO A O 1
ATOM 3759 N N . ASP A 1 495 ? 0.913 -28.966 -12.174 1.00 92.06 495 ASP A N 1
ATOM 3760 C CA . ASP A 1 495 ? 0.291 -29.790 -13.214 1.00 92.06 495 ASP A CA 1
ATOM 3761 C C . ASP A 1 495 ? -0.200 -28.908 -14.367 1.00 92.06 495 ASP A C 1
ATOM 3763 O O . ASP A 1 495 ? -1.312 -28.380 -14.365 1.00 92.06 495 ASP A O 1
ATOM 3767 N N . ILE A 1 496 ? 0.635 -28.775 -15.398 1.00 92.62 496 ILE A N 1
ATOM 3768 C CA . ILE A 1 496 ? 0.321 -27.977 -16.589 1.00 92.62 496 ILE A CA 1
ATOM 3769 C C . ILE A 1 496 ? -0.935 -28.455 -17.337 1.00 92.62 496 ILE A C 1
ATOM 3771 O O . ILE A 1 496 ? -1.513 -27.691 -18.103 1.00 92.62 496 ILE A O 1
ATOM 3775 N N . SER A 1 497 ? -1.404 -29.692 -17.124 1.00 91.69 497 SER A N 1
ATOM 3776 C CA . SER A 1 497 ? -2.643 -30.164 -17.757 1.00 91.69 497 SER A CA 1
ATOM 3777 C C . SER A 1 497 ? -3.904 -29.492 -17.200 1.00 91.69 497 SER A C 1
ATOM 3779 O O . SER A 1 497 ? -4.953 -29.537 -17.848 1.00 91.69 497 SER A O 1
ATOM 3781 N N . GLN A 1 498 ? -3.795 -28.850 -16.032 1.00 92.31 498 GLN A N 1
ATOM 3782 C CA . GLN A 1 498 ? -4.847 -28.052 -15.401 1.00 92.31 498 GLN A CA 1
ATOM 3783 C C . GLN A 1 498 ? -4.723 -26.551 -15.705 1.00 92.31 498 GLN A C 1
ATOM 3785 O O . GLN A 1 498 ? -5.603 -25.776 -15.321 1.00 92.31 498 GLN A O 1
ATOM 3790 N N . ALA A 1 499 ? -3.666 -26.147 -16.417 1.00 95.81 499 ALA A N 1
ATOM 3791 C CA . ALA A 1 499 ? -3.481 -24.777 -16.853 1.00 95.81 499 ALA A CA 1
ATOM 3792 C C . ALA A 1 499 ? -4.324 -24.475 -18.099 1.00 95.81 499 ALA A C 1
ATOM 3794 O O . ALA A 1 499 ? -4.445 -25.275 -19.029 1.00 95.81 499 ALA A O 1
ATOM 3795 N N . THR A 1 500 ? -4.887 -23.276 -18.126 1.00 97.00 500 THR A N 1
ATOM 3796 C CA . THR A 1 500 ? -5.537 -22.690 -19.292 1.00 97.00 500 THR A CA 1
ATOM 3797 C C . THR A 1 500 ? -4.799 -21.423 -19.684 1.00 97.00 500 THR A C 1
ATOM 3799 O O . THR A 1 500 ? -4.233 -20.726 -18.843 1.00 97.00 500 THR A O 1
ATOM 3802 N N . PHE A 1 501 ? -4.784 -21.151 -20.983 1.00 97.69 501 PHE A N 1
ATOM 3803 C CA . PHE A 1 501 ? -4.002 -20.073 -21.562 1.00 97.69 501 PHE A CA 1
ATOM 3804 C C . PHE A 1 501 ? -4.921 -19.177 -22.374 1.00 97.69 501 PHE A C 1
ATOM 3806 O O . PHE A 1 501 ? -5.698 -19.648 -23.208 1.00 97.69 501 PHE A O 1
ATOM 3813 N N . SER A 1 502 ? -4.812 -17.876 -22.154 1.00 97.44 502 SER A N 1
ATOM 3814 C CA . SER A 1 502 ? -5.414 -16.877 -23.025 1.00 97.44 502 SER A CA 1
ATOM 3815 C C . SER A 1 502 ? -4.395 -15.794 -23.329 1.00 97.44 502 SER A C 1
ATOM 3817 O O . SER A 1 502 ? -3.428 -15.609 -22.599 1.00 97.44 502 SER A O 1
ATOM 3819 N N . MET A 1 503 ? -4.566 -15.117 -24.457 1.00 95.25 503 MET A N 1
ATOM 3820 C CA . MET A 1 503 ? -3.612 -14.119 -24.910 1.00 95.25 503 MET A CA 1
ATOM 3821 C C . MET A 1 503 ? -4.368 -12.905 -25.421 1.00 95.25 503 MET A C 1
ATOM 3823 O O . MET A 1 503 ? -5.367 -13.026 -26.134 1.00 95.25 503 MET A O 1
ATOM 3827 N N . ARG A 1 504 ? -3.878 -11.722 -25.066 1.00 93.62 504 ARG A N 1
ATOM 3828 C CA . ARG A 1 504 ? -4.380 -10.437 -25.552 1.00 93.62 504 ARG A CA 1
ATOM 3829 C C . ARG A 1 504 ? -3.220 -9.590 -26.040 1.00 93.62 504 ARG A C 1
ATOM 3831 O O . ARG A 1 504 ? -2.091 -9.726 -25.584 1.00 93.62 504 ARG A O 1
ATOM 3838 N N . ARG A 1 505 ? -3.494 -8.683 -26.969 1.00 89.69 505 ARG A N 1
ATOM 3839 C CA . ARG A 1 505 ? -2.517 -7.666 -27.360 1.00 89.69 505 ARG A CA 1
ATOM 3840 C C . ARG A 1 505 ? -2.629 -6.476 -26.412 1.00 89.69 505 ARG A C 1
ATOM 3842 O O . ARG A 1 505 ? -3.739 -6.013 -26.167 1.00 89.69 505 ARG A O 1
ATOM 3849 N N . LEU A 1 506 ? -1.494 -5.988 -25.922 1.00 90.25 506 LEU A N 1
ATOM 3850 C CA . LEU A 1 506 ? -1.416 -4.797 -25.076 1.00 90.25 506 LEU A CA 1
ATOM 3851 C C . LEU A 1 506 ? -1.264 -3.524 -25.917 1.00 90.25 506 LEU A C 1
ATOM 3853 O O . LEU A 1 506 ? -1.954 -2.534 -25.698 1.00 90.25 506 LEU A O 1
ATOM 3857 N N . THR A 1 507 ? -0.401 -3.549 -26.936 1.00 81.44 507 THR A N 1
ATOM 3858 C CA . THR A 1 507 ? -0.195 -2.387 -27.808 1.00 81.44 507 THR A CA 1
ATOM 3859 C C . THR A 1 507 ? -1.353 -2.197 -28.791 1.00 81.44 507 THR A C 1
ATOM 3861 O O . THR A 1 507 ? -1.791 -3.130 -29.463 1.00 81.44 507 THR A O 1
ATOM 3864 N N . ASN A 1 508 ? -1.796 -0.951 -28.980 1.00 64.69 508 ASN A N 1
ATOM 3865 C CA . ASN A 1 508 ? -2.890 -0.571 -29.894 1.00 64.69 508 ASN A CA 1
ATOM 3866 C C . ASN A 1 508 ? -2.571 -0.738 -31.411 1.00 64.69 508 ASN A C 1
ATOM 3868 O O . ASN A 1 508 ? -3.137 -0.050 -32.266 1.00 64.69 508 ASN A O 1
ATOM 3872 N N . SER A 1 509 ? -1.633 -1.613 -31.786 1.00 60.31 509 SER A N 1
ATOM 3873 C CA . SER A 1 509 ? -1.030 -1.719 -33.121 1.00 60.31 509 SER A CA 1
ATOM 3874 C C . SER A 1 509 ? -1.501 -2.922 -33.952 1.00 60.31 509 SER A C 1
ATOM 3876 O O . SER A 1 509 ? -1.987 -3.935 -33.461 1.00 60.31 509 SER A O 1
ATOM 3878 N N . GLN A 1 510 ? -1.298 -2.789 -35.269 1.00 66.44 510 GLN A N 1
ATOM 3879 C CA . GLN A 1 510 ? -1.528 -3.748 -36.360 1.00 66.44 510 GLN A CA 1
ATOM 3880 C C . GLN A 1 510 ? -0.436 -4.849 -36.434 1.00 66.44 510 GLN A C 1
ATOM 3882 O O . GLN A 1 510 ? 0.086 -5.125 -37.517 1.00 66.44 510 GLN A O 1
ATOM 3887 N N . GLY A 1 511 ? -0.019 -5.404 -35.289 1.00 71.19 511 GLY A N 1
ATOM 3888 C CA . GLY A 1 511 ? 0.898 -6.553 -35.225 1.00 71.19 511 GLY A CA 1
ATOM 3889 C C . GLY A 1 511 ? 0.299 -7.819 -35.866 1.00 71.19 511 GLY A C 1
ATOM 3890 O O . GLY A 1 511 ? -0.914 -7.838 -36.127 1.00 71.19 511 GLY A O 1
ATOM 3891 N N . PRO A 1 512 ? 1.109 -8.867 -36.123 1.00 78.50 512 PRO A N 1
ATOM 3892 C CA . PRO A 1 512 ? 0.650 -10.107 -36.762 1.00 78.50 512 PRO A CA 1
ATOM 3893 C C . PRO A 1 512 ? -0.517 -10.730 -35.993 1.00 78.50 512 PRO A C 1
ATOM 3895 O O . PRO A 1 512 ? -0.608 -10.563 -34.780 1.00 78.50 512 PRO A O 1
ATOM 3898 N N . GLY A 1 513 ? -1.426 -11.431 -36.675 1.00 83.81 513 GLY A N 1
ATOM 3899 C CA . GLY A 1 513 ? -2.473 -12.190 -35.978 1.00 83.81 513 GLY A CA 1
ATOM 3900 C C . GLY A 1 513 ? -1.842 -13.170 -34.987 1.00 83.81 513 GLY A C 1
ATOM 3901 O O . GLY A 1 513 ? -0.683 -13.530 -35.156 1.00 83.81 513 GLY A O 1
ATOM 3902 N N . PHE A 1 514 ? -2.558 -13.581 -33.948 1.00 89.88 514 PHE A N 1
ATOM 3903 C CA . PHE A 1 514 ? -2.011 -14.514 -32.968 1.00 89.88 514 PHE A CA 1
ATOM 3904 C C . PHE A 1 514 ? -3.071 -15.495 -32.493 1.00 89.88 514 PHE A C 1
ATOM 3906 O O . PHE A 1 514 ? -4.252 -15.155 -32.414 1.00 89.88 514 PHE A O 1
ATOM 3913 N N . GLU A 1 515 ? -2.618 -16.694 -32.164 1.00 93.81 515 GLU A N 1
ATOM 3914 C CA . GLU A 1 515 ? -3.397 -17.744 -31.528 1.00 93.81 515 GLU A CA 1
ATOM 3915 C C . GLU A 1 515 ? -2.554 -18.359 -30.411 1.00 93.81 515 GLU A C 1
ATOM 3917 O O . GLU A 1 515 ? -1.340 -18.524 -30.557 1.00 93.81 515 GLU A O 1
ATOM 3922 N N . ILE A 1 516 ? -3.205 -18.704 -29.301 1.00 96.94 516 ILE A N 1
ATOM 3923 C CA . ILE A 1 516 ? -2.619 -19.533 -28.252 1.00 96.94 516 ILE A CA 1
ATOM 3924 C C . ILE A 1 516 ? -3.455 -20.801 -28.130 1.00 96.94 516 ILE A C 1
ATOM 3926 O O . ILE A 1 516 ? -4.686 -20.756 -28.092 1.00 96.94 516 ILE A O 1
ATOM 3930 N N . SER A 1 517 ? -2.784 -21.943 -28.156 1.00 96.25 517 SER A N 1
ATOM 3931 C CA . SER A 1 517 ? -3.436 -23.242 -28.028 1.00 96.25 517 SER A CA 1
ATOM 3932 C C . SER A 1 517 ? -3.697 -23.600 -26.561 1.00 96.25 517 SER A C 1
ATOM 3934 O O . SER A 1 517 ? -3.153 -22.993 -25.641 1.00 96.25 517 SER A O 1
ATOM 3936 N N . ASN A 1 518 ? -4.472 -24.663 -26.334 1.00 93.31 518 ASN A N 1
ATOM 3937 C CA . ASN A 1 518 ? -4.710 -25.193 -24.988 1.00 93.31 518 ASN A CA 1
ATOM 3938 C C . ASN A 1 518 ? -3.440 -25.760 -24.321 1.00 93.31 518 ASN A C 1
ATOM 3940 O O . ASN A 1 518 ? -3.454 -25.987 -23.120 1.00 93.31 518 ASN A O 1
ATOM 3944 N N . THR A 1 519 ? -2.368 -26.021 -25.079 1.00 93.62 519 THR A N 1
ATOM 3945 C CA . THR A 1 519 ? -1.057 -26.441 -24.546 1.00 93.62 519 THR A CA 1
ATOM 3946 C C . THR A 1 519 ? -0.126 -25.260 -24.278 1.00 93.62 519 THR A C 1
ATOM 3948 O O . THR A 1 519 ? 1.029 -25.467 -23.922 1.00 93.62 519 THR A O 1
ATOM 3951 N N . GLY A 1 520 ? -0.606 -24.027 -24.469 1.00 95.38 520 GLY A N 1
ATOM 3952 C CA . GLY A 1 520 ? 0.187 -22.813 -24.310 1.00 95.38 520 GLY A CA 1
ATOM 3953 C C . GLY A 1 520 ? 1.088 -22.499 -25.505 1.00 95.38 520 GLY A C 1
ATOM 3954 O O . GLY A 1 520 ? 1.826 -21.525 -25.453 1.00 95.38 520 GLY A O 1
ATOM 3955 N N . ASP A 1 521 ? 1.033 -23.272 -26.595 1.00 97.00 521 ASP A N 1
ATOM 3956 C CA . ASP A 1 521 ? 1.803 -22.958 -27.804 1.00 97.00 521 ASP A CA 1
ATOM 3957 C C . ASP A 1 521 ? 1.255 -21.697 -28.482 1.00 97.00 521 ASP A C 1
ATOM 3959 O O . ASP A 1 521 ? 0.056 -21.623 -28.773 1.00 97.00 521 ASP A O 1
ATOM 3963 N N . ILE A 1 522 ? 2.140 -20.739 -28.764 1.00 96.62 522 ILE A N 1
ATOM 3964 C CA . ILE A 1 522 ? 1.821 -19.466 -29.412 1.00 96.62 522 ILE A CA 1
ATOM 3965 C C . ILE A 1 522 ? 2.154 -19.561 -30.902 1.00 96.62 522 ILE A C 1
ATOM 3967 O O . ILE A 1 522 ? 3.255 -19.957 -31.292 1.00 96.62 522 ILE A O 1
ATOM 3971 N N . THR A 1 523 ? 1.208 -19.154 -31.746 1.00 92.81 523 THR A N 1
ATOM 3972 C CA . THR A 1 523 ? 1.414 -18.986 -33.189 1.00 92.81 523 THR A CA 1
ATOM 3973 C C . THR A 1 523 ? 1.116 -17.549 -33.584 1.00 92.81 523 THR A C 1
ATOM 3975 O O . THR A 1 523 ? 0.097 -16.990 -33.185 1.00 92.81 523 THR A O 1
ATOM 3978 N N . PHE A 1 524 ? 1.991 -16.956 -34.396 1.00 88.31 524 PHE A N 1
ATOM 3979 C CA . PHE A 1 524 ? 1.767 -15.648 -35.005 1.00 88.31 524 PHE A CA 1
ATOM 3980 C C . PHE A 1 524 ? 1.548 -15.798 -36.512 1.00 88.31 524 PHE A C 1
ATOM 3982 O O . PHE A 1 524 ? 2.358 -16.423 -37.200 1.00 88.31 524 PHE A O 1
ATOM 3989 N N . HIS A 1 525 ? 0.475 -15.191 -37.015 1.00 83.12 525 HIS A N 1
ATOM 3990 C CA . HIS A 1 525 ? -0.001 -15.327 -38.386 1.00 83.12 525 HIS A CA 1
ATOM 3991 C C . HIS A 1 525 ? 0.238 -14.082 -39.243 1.00 83.12 525 HIS A C 1
ATOM 3993 O O . HIS A 1 525 ? -0.163 -12.965 -38.885 1.00 83.12 525 HIS A O 1
ATOM 3999 N N . GLY A 1 526 ? 0.761 -14.322 -40.447 1.00 69.75 526 GLY A N 1
ATOM 4000 C CA . GLY A 1 526 ? 0.830 -13.356 -41.542 1.00 69.75 526 GLY A CA 1
ATOM 4001 C C . GLY A 1 526 ? 1.735 -12.132 -41.329 1.00 69.75 526 GLY A C 1
ATOM 4002 O O . GLY A 1 526 ? 2.458 -11.990 -40.348 1.00 69.75 526 GLY A O 1
ATOM 4003 N N . THR A 1 527 ? 1.684 -11.210 -42.297 1.00 60.31 527 THR A N 1
ATOM 4004 C CA . THR A 1 527 ? 2.469 -9.965 -42.302 1.00 60.31 527 THR A CA 1
ATOM 4005 C C . THR A 1 527 ? 1.811 -8.846 -41.506 1.00 60.31 527 THR A C 1
ATOM 4007 O O . THR A 1 527 ? 0.624 -8.557 -41.688 1.00 60.31 527 THR A O 1
ATOM 4010 N N . ARG A 1 528 ? 2.632 -8.076 -40.789 1.00 64.88 528 ARG A N 1
ATOM 4011 C CA . ARG A 1 528 ? 2.316 -6.704 -40.373 1.00 64.88 528 ARG A CA 1
ATOM 4012 C C . ARG A 1 528 ? 1.805 -5.868 -41.559 1.00 64.88 528 ARG A C 1
ATOM 4014 O O . ARG A 1 528 ? 2.457 -5.796 -42.597 1.00 64.88 528 ARG A O 1
ATOM 4021 N N . THR A 1 529 ? 0.660 -5.198 -41.408 1.00 54.78 529 THR A N 1
ATOM 4022 C CA . THR A 1 529 ? -0.042 -4.500 -42.511 1.00 54.78 529 THR A CA 1
ATOM 4023 C C . THR A 1 529 ? 0.375 -3.034 -42.720 1.00 54.78 529 THR A C 1
ATOM 4025 O O . THR A 1 529 ? -0.083 -2.398 -43.670 1.00 54.78 529 THR A O 1
ATOM 4028 N N . LYS A 1 530 ? 1.242 -2.468 -41.863 1.00 56.03 530 LYS A N 1
ATOM 4029 C CA . LYS A 1 530 ? 1.716 -1.073 -41.969 1.00 56.03 530 LYS A CA 1
ATOM 4030 C C . LYS A 1 530 ? 3.040 -0.960 -42.739 1.00 56.03 530 LYS A C 1
ATOM 4032 O O . LYS A 1 530 ? 4.029 -1.604 -42.398 1.00 56.03 530 LYS A O 1
ATOM 4037 N N . THR A 1 531 ? 3.070 -0.056 -43.718 1.00 53.50 531 THR A N 1
ATOM 4038 C CA . THR A 1 531 ? 4.282 0.491 -44.357 1.00 53.50 531 THR A CA 1
ATOM 4039 C C . THR A 1 531 ? 4.676 1.819 -43.689 1.00 53.50 531 THR A C 1
ATOM 4041 O O . THR A 1 531 ? 3.787 2.605 -43.357 1.00 53.50 531 THR A O 1
ATOM 4044 N N . GLY A 1 532 ? 5.970 2.125 -43.534 1.00 59.31 532 GLY A N 1
ATOM 4045 C CA . GLY A 1 532 ? 6.448 3.412 -42.992 1.00 59.31 532 GLY A CA 1
ATOM 4046 C C . GLY A 1 532 ? 6.770 3.386 -41.490 1.00 59.31 532 GLY A C 1
ATOM 4047 O O . GLY A 1 532 ? 7.421 2.453 -41.043 1.00 59.31 532 GLY A O 1
ATOM 4048 N N . GLU A 1 533 ? 6.315 4.392 -40.723 1.00 51.25 533 GLU A N 1
ATOM 4049 C CA . GLU A 1 533 ? 6.706 4.752 -39.327 1.00 51.25 533 GLU A CA 1
ATOM 4050 C C . GLU A 1 533 ? 6.643 3.645 -38.253 1.00 51.25 533 GLU A C 1
ATOM 4052 O O . GLU A 1 533 ? 6.944 3.874 -37.084 1.00 51.25 533 GLU A O 1
ATOM 4057 N N . ALA A 1 534 ? 6.157 2.471 -38.632 1.00 56.59 534 ALA A N 1
ATOM 4058 C CA . ALA A 1 534 ? 5.920 1.318 -37.793 1.00 56.59 534 ALA A CA 1
ATOM 4059 C C . ALA A 1 534 ? 6.267 0.046 -38.581 1.00 56.59 534 ALA A C 1
ATOM 4061 O O . ALA A 1 534 ? 5.494 -0.897 -38.573 1.00 56.59 534 ALA A O 1
ATOM 4062 N N . ALA A 1 535 ? 7.350 0.036 -39.360 1.00 63.62 535 ALA A N 1
ATOM 4063 C CA . ALA A 1 535 ? 7.858 -1.198 -39.963 1.00 63.62 535 ALA A CA 1
ATOM 4064 C C . ALA A 1 535 ? 8.684 -1.987 -38.936 1.00 63.62 535 ALA A C 1
ATOM 4066 O O . ALA A 1 535 ? 8.497 -3.196 -38.802 1.00 63.62 535 ALA A O 1
ATOM 4067 N N . TYR A 1 536 ? 9.489 -1.276 -38.134 1.00 78.69 536 TYR A N 1
ATOM 4068 C CA . TYR A 1 536 ? 10.412 -1.849 -37.152 1.00 78.69 536 TYR A CA 1
ATOM 4069 C C . TYR A 1 536 ? 9.989 -1.467 -35.730 1.00 78.69 536 TYR A C 1
ATOM 4071 O O . TYR A 1 536 ? 10.351 -0.406 -35.218 1.00 78.69 536 TYR A O 1
ATOM 4079 N N . ALA A 1 537 ? 9.099 -2.271 -35.144 1.00 83.88 537 ALA A N 1
ATOM 4080 C CA . ALA A 1 537 ? 8.547 -2.009 -33.816 1.00 83.88 537 ALA A CA 1
ATOM 4081 C C . ALA A 1 537 ? 8.415 -3.287 -32.998 1.00 83.88 537 ALA A C 1
ATOM 4083 O O . ALA A 1 537 ? 8.242 -4.364 -33.578 1.00 83.88 537 ALA A O 1
ATOM 4084 N N . VAL A 1 538 ? 8.412 -3.119 -31.682 1.00 89.25 538 VAL A N 1
ATOM 4085 C CA . VAL A 1 538 ? 7.974 -4.125 -30.719 1.00 89.25 538 VAL A CA 1
ATOM 4086 C C . VAL A 1 538 ? 6.453 -4.062 -30.569 1.00 89.25 538 VAL A C 1
ATOM 4088 O O . VAL A 1 538 ? 5.890 -2.996 -30.319 1.00 89.25 538 VAL A O 1
ATOM 4091 N N . ASP A 1 539 ? 5.793 -5.203 -30.747 1.00 88.69 539 ASP A N 1
ATOM 4092 C CA . ASP A 1 539 ? 4.411 -5.431 -30.329 1.00 88.69 539 ASP A CA 1
ATOM 4093 C C . ASP A 1 539 ? 4.431 -6.206 -29.001 1.00 88.69 539 ASP A C 1
ATOM 4095 O O . ASP A 1 539 ? 5.229 -7.133 -28.843 1.00 88.69 539 ASP A O 1
ATOM 4099 N N . ILE A 1 540 ? 3.569 -5.823 -28.056 1.00 92.81 540 ILE A N 1
ATOM 4100 C CA . ILE A 1 540 ? 3.502 -6.442 -26.723 1.00 92.81 540 ILE A CA 1
ATOM 4101 C C . ILE A 1 540 ? 2.179 -7.188 -26.598 1.00 92.81 540 ILE A C 1
ATOM 4103 O O . ILE A 1 540 ? 1.108 -6.645 -26.901 1.00 92.81 540 ILE A O 1
ATOM 4107 N N . TYR A 1 541 ? 2.259 -8.427 -26.137 1.00 94.12 541 TYR A N 1
ATOM 4108 C CA . TYR A 1 541 ? 1.122 -9.283 -25.834 1.00 94.12 541 TYR A CA 1
ATOM 4109 C C . TYR A 1 541 ? 1.182 -9.694 -24.372 1.00 94.12 541 TYR A C 1
ATOM 4111 O O . TYR A 1 541 ? 2.268 -9.828 -23.831 1.00 94.12 541 TYR A O 1
ATOM 4119 N N . ILE A 1 542 ? 0.031 -9.908 -23.751 1.00 95.69 542 ILE A N 1
ATOM 4120 C CA . ILE A 1 542 ? -0.069 -10.489 -22.416 1.00 95.69 542 ILE A CA 1
ATOM 4121 C C . ILE A 1 542 ? -0.655 -11.881 -22.568 1.00 95.69 542 ILE A C 1
ATOM 4123 O O . ILE A 1 542 ? -1.722 -12.034 -23.172 1.00 95.69 542 ILE A O 1
ATOM 4127 N N . VAL A 1 543 ? 0.050 -12.880 -22.047 1.00 97.62 543 VAL A N 1
ATOM 4128 C CA . VAL A 1 543 ? -0.478 -14.227 -21.859 1.00 97.62 543 VAL A CA 1
ATOM 4129 C C . VAL A 1 543 ? -0.955 -14.343 -20.421 1.00 97.62 543 VAL A C 1
ATOM 4131 O O . VAL A 1 543 ? -0.163 -14.214 -19.494 1.00 97.62 543 VAL A O 1
ATOM 4134 N N . THR A 1 544 ? -2.246 -14.588 -20.242 1.00 97.00 544 THR A N 1
ATOM 4135 C CA . THR A 1 544 ? -2.836 -14.910 -18.945 1.00 97.00 544 THR A CA 1
ATOM 4136 C C . THR A 1 544 ? -2.837 -16.427 -18.805 1.00 97.00 544 THR A C 1
ATOM 4138 O O . THR A 1 544 ? -3.468 -17.130 -19.605 1.00 97.00 544 THR A O 1
ATOM 4141 N N . VAL A 1 545 ? -2.113 -16.925 -17.807 1.00 97.38 545 VAL A N 1
ATOM 4142 C CA . VAL A 1 545 ? -2.063 -18.341 -17.446 1.00 97.38 545 VAL A CA 1
ATOM 4143 C C . VAL A 1 545 ? -2.898 -18.529 -16.189 1.00 97.38 545 VAL A C 1
ATOM 4145 O O . VAL A 1 545 ? -2.638 -17.881 -15.180 1.00 97.38 545 VAL A O 1
ATOM 4148 N N . THR A 1 546 ? -3.891 -19.411 -16.244 1.00 95.38 546 THR A N 1
ATOM 4149 C CA . THR A 1 546 ? -4.741 -19.741 -15.094 1.00 95.38 546 THR A CA 1
ATOM 4150 C C . THR A 1 546 ? -4.610 -21.221 -14.788 1.00 95.38 546 THR A C 1
ATOM 4152 O O . THR A 1 546 ? -4.951 -22.044 -15.637 1.00 95.38 546 THR A O 1
ATOM 4155 N N . ASN A 1 547 ? -4.157 -21.568 -13.586 1.00 94.12 547 ASN A N 1
ATOM 4156 C CA . ASN A 1 547 ? -4.072 -22.948 -13.120 1.00 94.12 547 ASN A CA 1
ATOM 4157 C C . ASN A 1 547 ? -5.146 -23.228 -12.063 1.00 94.12 547 ASN A C 1
ATOM 4159 O O . ASN A 1 547 ? -5.333 -22.430 -11.146 1.00 94.12 547 ASN A O 1
ATOM 4163 N N . GLY A 1 548 ? -5.855 -24.353 -12.198 1.00 90.12 548 GLY A N 1
ATOM 4164 C CA . GLY A 1 548 ? -6.949 -24.706 -11.287 1.00 90.12 548 GLY A CA 1
ATOM 4165 C C . GLY A 1 548 ? -8.194 -23.833 -11.457 1.00 90.12 548 GLY A C 1
ATOM 4166 O O . GLY A 1 548 ? -8.805 -23.446 -10.469 1.00 90.12 548 GLY A O 1
ATOM 4167 N N . ALA A 1 549 ? -8.562 -23.495 -12.698 1.00 87.94 549 ALA A N 1
ATOM 4168 C CA . ALA A 1 549 ? -9.686 -22.600 -12.974 1.00 87.94 549 ALA A CA 1
ATOM 4169 C C . ALA A 1 549 ? -10.995 -23.051 -12.283 1.00 87.94 549 ALA A C 1
ATOM 4171 O O . ALA A 1 549 ? -11.497 -24.147 -12.545 1.00 87.94 549 ALA A O 1
ATOM 4172 N N . GLY A 1 550 ? -11.568 -22.192 -11.439 1.00 83.00 550 GLY A N 1
ATOM 4173 C CA . GLY A 1 550 ? -12.770 -22.434 -10.640 1.00 83.00 550 GLY A CA 1
ATOM 4174 C C . GLY A 1 550 ? -12.548 -23.214 -9.339 1.00 83.00 550 GLY A C 1
ATOM 4175 O O . GLY A 1 550 ? -13.519 -23.467 -8.624 1.00 83.00 550 GLY A O 1
ATOM 4176 N N . GLU A 1 551 ? -11.310 -23.595 -9.025 1.00 87.56 551 GLU A N 1
ATOM 4177 C CA . GLU A 1 551 ? -10.943 -24.298 -7.796 1.00 87.56 551 GLU A CA 1
ATOM 4178 C C . GLU A 1 551 ? -10.535 -23.314 -6.689 1.00 87.56 551 GLU A C 1
ATOM 4180 O O . GLU A 1 551 ? -10.157 -22.171 -6.939 1.00 87.56 551 GLU A O 1
ATOM 4185 N N . ALA A 1 552 ? -10.582 -23.768 -5.435 1.00 76.56 552 ALA A N 1
ATOM 4186 C CA . ALA A 1 552 ? -10.355 -22.918 -4.263 1.00 76.56 552 ALA A CA 1
ATOM 4187 C C . ALA A 1 552 ? -8.963 -22.250 -4.215 1.00 76.56 552 ALA A C 1
ATOM 4189 O O . ALA A 1 552 ? -8.824 -21.193 -3.607 1.00 76.56 552 ALA A O 1
ATOM 4190 N N . GLY A 1 553 ? -7.958 -22.838 -4.872 1.00 81.31 553 GLY A N 1
ATOM 4191 C CA . GLY A 1 553 ? -6.596 -22.305 -4.982 1.00 81.31 553 GLY A CA 1
ATOM 4192 C C . GLY A 1 553 ? -6.244 -21.779 -6.377 1.00 81.31 553 GLY A C 1
ATOM 4193 O O . GLY A 1 553 ? -5.063 -21.766 -6.714 1.00 81.31 553 GLY A O 1
ATOM 4194 N N . GLU A 1 554 ? -7.228 -21.422 -7.215 1.00 88.69 554 GLU A N 1
ATOM 4195 C CA . GLU A 1 554 ? -6.973 -20.879 -8.559 1.00 88.69 554 GLU A CA 1
ATOM 4196 C C . GLU A 1 554 ? -5.856 -19.826 -8.525 1.00 88.69 554 GLU A C 1
ATOM 4198 O O . GLU A 1 554 ? -5.897 -18.884 -7.734 1.00 88.69 554 GLU A O 1
ATOM 4203 N N . THR A 1 555 ? -4.847 -20.003 -9.376 1.00 89.50 555 THR A N 1
ATOM 4204 C CA . THR A 1 555 ? -3.722 -19.070 -9.501 1.00 89.50 555 THR A CA 1
ATOM 4205 C C . THR A 1 555 ? -3.695 -18.504 -10.911 1.00 89.50 555 THR A C 1
ATOM 4207 O O . THR A 1 555 ? -3.790 -19.257 -11.885 1.00 89.50 555 THR A O 1
ATOM 4210 N N . VAL A 1 556 ? -3.565 -17.182 -11.020 1.00 91.25 556 VAL A N 1
ATOM 4211 C CA . VAL A 1 556 ? -3.538 -16.451 -12.289 1.00 91.25 556 VAL A CA 1
ATOM 4212 C C . VAL A 1 556 ? -2.270 -15.612 -12.358 1.00 91.25 556 VAL A C 1
ATOM 4214 O O . VAL A 1 556 ? -2.003 -14.833 -11.450 1.00 91.25 556 VAL A O 1
ATOM 4217 N N . VAL A 1 557 ? -1.513 -15.750 -13.446 1.00 91.44 557 VAL A N 1
ATOM 4218 C CA . VAL A 1 557 ? -0.313 -14.945 -13.712 1.00 91.44 557 VAL A CA 1
ATOM 4219 C C . VAL A 1 557 ? -0.408 -14.359 -15.120 1.00 91.44 557 VAL A C 1
ATOM 4221 O O . VAL A 1 557 ? -0.691 -15.078 -16.083 1.00 91.44 557 VAL A O 1
ATOM 4224 N N . GLU A 1 558 ? -0.182 -13.050 -15.247 1.00 93.56 558 GLU A N 1
ATOM 4225 C CA . GLU A 1 558 ? -0.099 -12.346 -16.530 1.00 93.56 558 GLU A CA 1
ATOM 4226 C C . GLU A 1 558 ? 1.365 -12.138 -16.934 1.00 93.56 558 GLU A C 1
ATOM 4228 O O . GLU A 1 558 ? 2.159 -11.589 -16.178 1.00 93.56 558 GLU A O 1
ATOM 4233 N N . ILE A 1 559 ? 1.734 -12.580 -18.139 1.00 95.25 559 ILE A N 1
ATOM 4234 C CA . ILE A 1 559 ? 3.129 -12.624 -18.592 1.00 95.25 559 ILE A CA 1
ATOM 4235 C C . ILE A 1 559 ? 3.265 -11.866 -19.916 1.00 95.25 559 ILE A C 1
ATOM 4237 O O . ILE A 1 559 ? 2.592 -12.222 -20.894 1.00 95.25 559 ILE A O 1
ATOM 4241 N N . PRO A 1 560 ? 4.127 -10.837 -19.998 1.00 95.38 560 PRO A N 1
ATOM 4242 C CA . PRO A 1 560 ? 4.341 -10.112 -21.238 1.00 95.38 560 PRO A CA 1
ATOM 4243 C C . PRO A 1 560 ? 5.211 -10.909 -22.221 1.00 95.38 560 PRO A C 1
ATOM 4245 O O . PRO A 1 560 ? 6.285 -11.400 -21.884 1.00 95.38 560 PRO A O 1
ATOM 4248 N N . ILE A 1 561 ? 4.753 -10.987 -23.471 1.00 96.06 561 ILE A N 1
ATOM 4249 C CA . ILE A 1 561 ? 5.486 -11.506 -24.628 1.00 96.06 561 ILE A CA 1
ATOM 4250 C C . ILE A 1 561 ? 5.810 -10.340 -25.561 1.00 96.06 561 ILE A C 1
ATOM 4252 O O . ILE A 1 561 ? 4.918 -9.613 -26.014 1.00 96.06 561 ILE A O 1
ATOM 4256 N N . PHE A 1 562 ? 7.087 -10.194 -25.900 1.00 94.94 562 PHE A N 1
ATOM 4257 C CA . PHE A 1 562 ? 7.597 -9.108 -26.730 1.00 94.94 562 PHE A CA 1
ATOM 4258 C C . PHE A 1 562 ? 7.953 -9.626 -28.116 1.00 94.94 562 PHE A C 1
ATOM 4260 O O . PHE A 1 562 ? 8.746 -10.553 -28.252 1.00 94.94 562 PHE A O 1
ATOM 4267 N N . LEU A 1 563 ? 7.405 -9.007 -29.161 1.00 91.31 563 LEU A N 1
ATOM 4268 C CA . LEU A 1 563 ? 7.674 -9.391 -30.542 1.00 91.31 563 LEU A CA 1
ATOM 4269 C C . LEU A 1 563 ? 8.229 -8.207 -31.343 1.00 91.31 563 LEU A C 1
ATOM 4271 O O . LEU A 1 563 ? 7.485 -7.324 -31.768 1.00 91.31 563 LEU A O 1
ATOM 4275 N N . HIS A 1 564 ? 9.540 -8.193 -31.586 1.00 89.69 564 HIS A N 1
ATOM 4276 C CA . HIS A 1 564 ? 10.207 -7.184 -32.407 1.00 89.69 564 HIS A CA 1
ATOM 4277 C C . HIS A 1 564 ? 10.179 -7.547 -33.896 1.00 89.69 564 HIS A C 1
ATOM 4279 O O . HIS A 1 564 ? 10.700 -8.580 -34.318 1.00 89.69 564 HIS A O 1
ATOM 4285 N N . SER A 1 565 ? 9.637 -6.646 -34.714 1.00 85.00 565 SER A N 1
ATOM 4286 C CA . SER A 1 565 ? 9.710 -6.737 -36.177 1.00 85.00 565 SER A CA 1
ATOM 4287 C C . SER A 1 565 ? 11.045 -6.152 -36.664 1.00 85.00 565 SER A C 1
ATOM 4289 O O . SER A 1 565 ? 11.188 -4.934 -36.698 1.00 85.00 565 SER A O 1
ATOM 4291 N N . CYS A 1 566 ? 12.029 -6.965 -37.044 1.00 79.94 566 CYS A N 1
ATOM 4292 C CA . CYS A 1 566 ? 13.302 -6.486 -37.593 1.00 79.94 566 CYS A CA 1
ATOM 4293 C C . CYS A 1 566 ? 13.235 -6.245 -39.111 1.00 79.94 566 CYS A C 1
ATOM 4295 O O . CYS A 1 566 ? 12.299 -6.672 -39.790 1.00 79.94 566 CYS A O 1
ATOM 4297 N N . ALA A 1 567 ? 14.222 -5.533 -39.660 1.00 79.25 567 ALA A N 1
ATOM 4298 C CA . ALA A 1 567 ? 14.255 -5.241 -41.090 1.00 79.25 567 ALA A CA 1
ATOM 4299 C C . ALA A 1 567 ? 14.641 -6.468 -41.943 1.00 79.25 567 ALA A C 1
ATOM 4301 O O . ALA A 1 567 ? 15.334 -7.361 -41.449 1.00 79.25 567 ALA A O 1
ATOM 4302 N N . PRO A 1 568 ? 14.226 -6.517 -43.226 1.00 77.56 568 PRO A N 1
ATOM 4303 C CA . PRO A 1 568 ? 14.721 -7.504 -44.183 1.00 77.56 568 PRO A CA 1
ATOM 4304 C C . PRO A 1 568 ? 16.243 -7.459 -44.354 1.00 77.56 568 PRO A C 1
ATOM 4306 O O . PRO A 1 568 ? 16.880 -6.429 -44.127 1.00 77.56 568 PRO A O 1
ATOM 4309 N N . GLU A 1 569 ? 16.819 -8.567 -44.822 1.00 79.31 569 GLU A N 1
ATOM 4310 C CA . GLU A 1 569 ? 18.255 -8.675 -45.091 1.00 79.31 569 GLU A CA 1
ATOM 4311 C C . GLU A 1 569 ? 18.755 -7.554 -46.026 1.00 79.31 569 GLU A C 1
ATOM 4313 O O . GLU A 1 569 ? 18.101 -7.197 -47.009 1.00 79.31 569 GLU A O 1
ATOM 4318 N N . GLY A 1 570 ? 19.919 -6.983 -45.699 1.00 79.81 570 GLY A N 1
ATOM 4319 C CA . GLY A 1 570 ? 20.558 -5.893 -46.449 1.00 79.81 570 GLY A CA 1
ATOM 4320 C C . GLY A 1 570 ? 20.012 -4.488 -46.155 1.00 79.81 570 GLY A C 1
ATOM 4321 O O . GLY A 1 570 ? 20.649 -3.499 -46.516 1.00 79.81 570 GLY A O 1
ATOM 4322 N N . VAL A 1 571 ? 18.877 -4.355 -45.462 1.00 83.31 571 VAL A N 1
ATOM 4323 C CA . VAL A 1 571 ? 18.338 -3.043 -45.074 1.00 83.31 571 VAL A CA 1
ATOM 4324 C C . VAL A 1 571 ? 19.093 -2.508 -43.857 1.00 83.31 571 VAL A C 1
ATOM 4326 O O . VAL A 1 571 ? 19.138 -3.162 -42.817 1.00 83.31 571 VAL A O 1
ATOM 4329 N N . LYS A 1 572 ? 19.655 -1.295 -43.969 1.00 87.25 572 LYS A N 1
ATOM 4330 C CA . LYS A 1 572 ? 20.259 -0.579 -42.835 1.00 87.25 572 LYS A CA 1
ATOM 4331 C C . LYS A 1 572 ? 19.194 -0.287 -41.780 1.00 87.25 572 LYS A C 1
ATOM 4333 O O . LYS A 1 572 ? 18.292 0.516 -42.009 1.00 87.25 572 LYS A O 1
ATOM 4338 N N . THR A 1 573 ? 19.321 -0.915 -40.621 1.00 87.56 573 THR A N 1
ATOM 4339 C CA . THR A 1 573 ? 18.489 -0.644 -39.447 1.00 87.56 573 THR A CA 1
ATOM 4340 C C . THR A 1 573 ? 19.306 -0.794 -38.163 1.00 87.56 573 THR A C 1
ATOM 4342 O O . THR A 1 573 ? 20.493 -1.135 -38.210 1.00 87.56 573 THR A O 1
ATOM 4345 N N . ILE A 1 574 ? 18.661 -0.549 -37.026 1.00 89.56 574 ILE A N 1
ATOM 4346 C CA . ILE A 1 574 ? 19.198 -0.813 -35.692 1.00 89.56 574 ILE A CA 1
ATOM 4347 C C . ILE A 1 574 ? 18.264 -1.736 -34.912 1.00 89.56 574 ILE A C 1
ATOM 4349 O O . ILE A 1 574 ? 17.067 -1.813 -35.201 1.00 89.56 574 ILE A O 1
ATOM 4353 N N . GLN A 1 575 ? 18.809 -2.432 -33.921 1.00 89.94 575 GLN A N 1
ATOM 4354 C CA . GLN A 1 575 ? 18.043 -3.258 -32.988 1.00 89.94 575 GLN A CA 1
ATOM 4355 C C . GLN A 1 575 ? 18.702 -3.267 -31.608 1.00 89.94 575 GLN A C 1
ATOM 4357 O O . GLN A 1 575 ? 19.892 -2.998 -31.496 1.00 89.94 575 GLN A O 1
ATOM 4362 N N . TYR A 1 576 ? 17.933 -3.609 -30.580 1.00 92.44 576 TYR A N 1
ATOM 4363 C CA . TYR A 1 576 ? 18.438 -3.868 -29.234 1.00 92.44 576 TYR A CA 1
ATOM 4364 C C . TYR A 1 576 ? 18.301 -5.354 -28.915 1.00 92.44 576 TYR A C 1
ATOM 4366 O O . TYR A 1 576 ? 17.280 -5.966 -29.252 1.00 92.44 576 TYR A O 1
ATOM 4374 N N . THR A 1 577 ? 19.332 -5.922 -28.295 1.00 92.50 577 THR A N 1
ATOM 4375 C CA . THR A 1 577 ? 19.380 -7.312 -27.832 1.00 92.50 577 THR A CA 1
ATOM 4376 C C . THR A 1 577 ? 19.938 -7.299 -26.398 1.00 92.50 577 THR A C 1
ATOM 4378 O O . THR A 1 577 ? 21.125 -7.013 -26.241 1.00 92.50 577 THR A O 1
ATOM 4381 N N . PRO A 1 578 ? 19.118 -7.539 -25.355 1.00 94.38 578 PRO A N 1
ATOM 4382 C CA . PRO A 1 578 ? 17.691 -7.892 -25.383 1.00 94.38 578 PRO A CA 1
ATOM 4383 C C . PRO A 1 578 ? 16.783 -6.775 -25.939 1.00 94.38 578 PRO A C 1
ATOM 4385 O O . PRO A 1 578 ? 17.178 -5.615 -26.038 1.00 94.38 578 PRO A O 1
ATOM 4388 N N . ILE A 1 579 ? 15.561 -7.138 -26.347 1.00 95.56 579 ILE A N 1
ATOM 4389 C CA . ILE A 1 579 ? 14.533 -6.195 -26.842 1.00 95.56 579 ILE A CA 1
ATOM 4390 C C . ILE A 1 579 ? 13.989 -5.333 -25.690 1.00 95.56 579 ILE A C 1
ATOM 4392 O O . ILE A 1 579 ? 13.539 -4.205 -25.910 1.00 95.56 579 ILE A O 1
ATOM 4396 N N . VAL A 1 580 ? 14.018 -5.882 -24.478 1.00 96.62 580 VAL A N 1
ATOM 4397 C CA . VAL A 1 580 ? 13.550 -5.255 -23.246 1.00 96.62 580 VAL A CA 1
ATOM 4398 C C . VAL A 1 580 ? 14.745 -4.968 -22.349 1.00 96.62 580 VAL A C 1
ATOM 4400 O O . VAL A 1 580 ? 15.533 -5.864 -22.066 1.00 96.62 580 VAL A O 1
ATOM 4403 N N . GLY A 1 581 ? 14.873 -3.728 -21.886 1.00 95.12 581 GLY A N 1
ATOM 4404 C CA . GLY A 1 581 ? 15.772 -3.384 -20.790 1.00 95.12 581 GLY A CA 1
ATOM 4405 C C . GLY A 1 581 ? 14.996 -3.308 -19.493 1.00 95.12 581 GLY A C 1
ATOM 4406 O O . GLY A 1 581 ? 14.211 -2.372 -19.322 1.00 95.12 581 GLY A O 1
ATOM 4407 N N . LYS A 1 582 ? 15.225 -4.267 -18.597 1.00 93.56 582 LYS A N 1
ATOM 4408 C CA . LYS A 1 582 ? 14.757 -4.164 -17.218 1.00 93.56 582 LYS A CA 1
ATOM 4409 C C . LYS A 1 582 ? 15.579 -3.119 -16.478 1.00 93.56 582 LYS A C 1
ATOM 4411 O O . LYS A 1 582 ? 16.774 -2.963 -16.736 1.00 93.56 582 LYS A O 1
ATOM 4416 N N . VAL A 1 583 ? 14.925 -2.356 -15.616 1.00 93.50 583 VAL A N 1
ATOM 4417 C CA . VAL A 1 583 ? 15.581 -1.336 -14.809 1.00 93.50 583 VAL A CA 1
ATOM 4418 C C . VAL A 1 583 ? 14.829 -1.143 -13.507 1.00 93.50 583 VAL A C 1
ATOM 4420 O O . VAL A 1 583 ? 13.603 -1.034 -13.489 1.00 93.50 583 VAL A O 1
ATOM 4423 N N . ASN A 1 584 ? 15.581 -1.011 -12.423 1.00 89.62 584 ASN A N 1
ATOM 4424 C CA . ASN A 1 584 ? 15.010 -0.586 -11.162 1.00 89.62 584 ASN A CA 1
ATOM 4425 C C . ASN A 1 584 ? 14.757 0.935 -11.195 1.00 89.62 584 ASN A C 1
ATOM 4427 O O . ASN A 1 584 ? 15.711 1.710 -11.335 1.00 89.62 584 ASN A O 1
ATOM 4431 N N . PRO A 1 585 ? 13.507 1.415 -11.066 1.00 84.50 585 PRO A N 1
ATOM 4432 C CA . PRO A 1 585 ? 13.194 2.846 -11.103 1.00 84.50 585 PRO A CA 1
ATOM 4433 C C . PRO A 1 585 ? 13.843 3.643 -9.957 1.00 84.50 585 PRO A C 1
ATOM 4435 O O . PRO A 1 585 ? 14.050 4.853 -10.098 1.00 84.50 585 PRO A O 1
ATOM 4438 N N . ARG A 1 586 ? 14.206 2.990 -8.841 1.00 82.44 586 ARG A N 1
ATOM 4439 C CA . ARG A 1 586 ? 14.864 3.622 -7.687 1.00 82.44 586 ARG A CA 1
ATOM 4440 C C . ARG A 1 586 ? 16.311 3.976 -8.005 1.00 82.44 586 ARG A C 1
ATOM 4442 O O . ARG A 1 586 ? 16.737 5.102 -7.763 1.00 82.44 586 ARG A O 1
ATOM 4449 N N . THR A 1 587 ? 17.060 3.028 -8.561 1.00 79.56 587 THR A N 1
ATOM 4450 C CA . THR A 1 587 ? 18.508 3.163 -8.800 1.00 79.56 587 THR A CA 1
ATOM 4451 C C . THR A 1 587 ? 18.850 3.592 -10.227 1.00 79.56 587 THR A C 1
ATOM 4453 O O . THR A 1 587 ? 19.948 4.096 -10.472 1.00 79.56 587 THR A O 1
ATOM 4456 N N . GLY A 1 588 ? 17.901 3.489 -11.160 1.00 85.56 588 GLY A N 1
ATOM 4457 C CA . GLY A 1 588 ? 18.123 3.771 -12.573 1.00 85.56 588 GLY A CA 1
ATOM 4458 C C . GLY A 1 588 ? 19.107 2.784 -13.204 1.00 85.56 588 GLY A C 1
ATOM 4459 O O . GLY A 1 588 ? 19.395 1.716 -12.666 1.00 85.56 588 GLY A O 1
ATOM 4460 N N . GLY A 1 589 ? 19.637 3.131 -14.376 1.00 85.69 589 GLY A N 1
ATOM 4461 C CA . GLY A 1 589 ? 20.602 2.270 -15.059 1.00 85.69 589 GLY A CA 1
ATOM 4462 C C . GLY A 1 589 ? 20.828 2.632 -16.519 1.00 85.69 589 GLY A C 1
ATOM 4463 O O . GLY A 1 589 ? 20.151 3.492 -17.080 1.00 85.69 589 GLY A O 1
ATOM 4464 N N . THR A 1 590 ? 21.797 1.970 -17.149 1.00 89.38 590 THR A N 1
ATOM 4465 C CA . THR A 1 590 ? 21.991 2.018 -18.604 1.00 89.38 590 THR A CA 1
ATOM 4466 C C . THR A 1 590 ? 21.843 0.611 -19.162 1.00 89.38 590 THR A C 1
ATOM 4468 O O . THR A 1 590 ? 22.539 -0.302 -18.733 1.00 89.38 590 THR A O 1
ATOM 4471 N N . THR A 1 591 ? 20.954 0.469 -20.135 1.00 90.31 591 THR A N 1
ATOM 4472 C CA . THR A 1 591 ? 20.668 -0.787 -20.840 1.00 90.31 591 THR A CA 1
ATOM 4473 C C . THR A 1 591 ? 21.781 -1.158 -21.827 1.00 90.31 591 THR A C 1
ATOM 4475 O O . THR A 1 591 ? 22.700 -0.372 -22.077 1.00 90.31 591 THR A O 1
ATOM 4478 N N . HIS A 1 592 ? 21.691 -2.353 -22.419 1.00 87.81 592 HIS A N 1
ATOM 4479 C CA . HIS A 1 592 ? 22.590 -2.776 -23.492 1.00 87.81 592 HIS A CA 1
ATOM 4480 C C . HIS A 1 592 ? 22.581 -1.796 -24.677 1.00 87.81 592 HIS A C 1
ATOM 4482 O O . HIS A 1 592 ? 21.560 -1.191 -25.013 1.00 87.81 592 HIS A O 1
ATOM 4488 N N . GLY A 1 593 ? 23.743 -1.645 -25.316 1.00 89.50 593 GLY A N 1
ATOM 4489 C CA . GLY A 1 593 ? 23.898 -0.822 -26.513 1.00 89.50 593 GLY A CA 1
ATOM 4490 C C . GLY A 1 593 ? 23.110 -1.358 -27.709 1.00 89.50 593 GLY A C 1
ATOM 4491 O O . GLY A 1 593 ? 22.715 -2.525 -27.746 1.00 89.50 593 GLY A O 1
ATOM 4492 N N . LEU A 1 594 ? 22.899 -0.503 -28.709 1.00 92.38 594 LEU A N 1
ATOM 4493 C CA . LEU A 1 594 ? 22.246 -0.923 -29.948 1.00 92.38 594 LEU A CA 1
ATOM 4494 C C . LEU A 1 594 ? 23.203 -1.694 -30.861 1.00 92.38 594 LEU A C 1
ATOM 4496 O O . LEU A 1 594 ? 24.419 -1.503 -30.856 1.00 92.38 594 LEU A O 1
ATOM 4500 N N . GLU A 1 595 ? 22.624 -2.501 -31.738 1.00 91.56 595 GLU A N 1
ATOM 4501 C CA . GLU A 1 595 ? 23.311 -3.226 -32.796 1.00 91.56 595 GLU A CA 1
ATOM 4502 C C . GLU A 1 595 ? 22.963 -2.632 -34.165 1.00 91.56 595 GLU A C 1
ATOM 4504 O O . GLU A 1 595 ? 21.795 -2.404 -34.492 1.00 91.56 595 GLU A O 1
ATOM 4509 N N . PHE A 1 596 ? 23.982 -2.435 -35.003 1.00 91.62 596 PHE A N 1
ATOM 4510 C CA . PHE A 1 596 ? 23.817 -2.039 -36.402 1.00 91.62 596 PHE A CA 1
ATOM 4511 C C . PHE A 1 596 ? 23.584 -3.270 -37.287 1.00 91.62 596 PHE A C 1
ATOM 4513 O O . PHE A 1 596 ? 24.448 -4.143 -37.370 1.00 91.62 596 PHE A O 1
ATOM 4520 N N . VAL A 1 597 ? 22.454 -3.312 -37.998 1.00 87.38 597 VAL A N 1
ATOM 4521 C CA . VAL A 1 597 ? 22.050 -4.442 -38.855 1.00 87.38 597 VAL A CA 1
ATOM 4522 C C . VAL A 1 597 ? 21.970 -4.017 -40.317 1.00 87.38 597 VAL A C 1
ATOM 4524 O O . VAL A 1 597 ? 21.458 -2.940 -40.627 1.00 87.38 597 VAL A O 1
ATOM 4527 N N . GLY A 1 598 ? 22.455 -4.875 -41.218 1.00 86.69 598 GLY A N 1
ATOM 4528 C CA . GLY A 1 598 ? 22.510 -4.620 -42.659 1.00 86.69 598 GLY A CA 1
ATOM 4529 C C . GLY A 1 598 ? 23.839 -4.005 -43.106 1.00 86.69 598 GLY A C 1
ATOM 4530 O O . GLY A 1 598 ? 24.842 -4.058 -42.392 1.00 86.69 598 GLY A O 1
ATOM 4531 N N . ASP A 1 599 ? 23.847 -3.415 -44.300 1.00 86.81 599 ASP A N 1
ATOM 4532 C CA . ASP A 1 599 ? 25.071 -2.981 -44.986 1.00 86.81 599 ASP A CA 1
ATOM 4533 C C . ASP A 1 599 ? 25.614 -1.633 -44.462 1.00 86.81 599 ASP A C 1
ATOM 4535 O O . ASP A 1 599 ? 25.622 -0.623 -45.170 1.00 86.81 599 ASP A O 1
ATOM 4539 N N . TRP A 1 600 ? 26.070 -1.592 -43.206 1.00 91.75 600 TRP A N 1
ATOM 4540 C CA . TRP A 1 600 ? 26.675 -0.408 -42.578 1.00 91.75 600 TRP A CA 1
ATOM 4541 C C . TRP A 1 600 ? 28.174 -0.286 -42.873 1.00 91.75 600 TRP A C 1
ATOM 4543 O O . TRP A 1 600 ? 28.952 -1.178 -42.533 1.00 91.75 600 TRP A O 1
ATOM 4553 N N . SER A 1 601 ? 28.605 0.855 -43.419 1.00 91.94 601 SER A N 1
ATOM 4554 C CA . SER A 1 601 ? 30.029 1.211 -43.468 1.00 91.94 601 SER A CA 1
ATOM 4555 C C . SER A 1 601 ? 30.503 1.832 -42.148 1.00 91.94 601 SER A C 1
ATOM 4557 O O . SER A 1 601 ? 29.702 2.365 -41.380 1.00 91.94 601 SER A O 1
ATOM 4559 N N . ASP A 1 602 ? 31.815 1.830 -41.894 1.00 91.25 602 ASP A N 1
ATOM 4560 C CA . ASP A 1 602 ? 32.386 2.502 -40.714 1.00 91.25 602 ASP A CA 1
ATOM 4561 C C . ASP A 1 602 ? 32.079 4.008 -40.703 1.00 91.25 602 ASP A C 1
ATOM 4563 O O . ASP A 1 602 ? 31.873 4.597 -39.645 1.00 91.25 602 ASP A O 1
ATOM 4567 N N . THR A 1 603 ? 31.989 4.630 -41.884 1.00 90.81 603 THR A N 1
ATOM 4568 C CA . THR A 1 603 ? 31.588 6.037 -42.024 1.00 90.81 603 THR A CA 1
ATOM 4569 C C . THR A 1 603 ? 30.126 6.252 -41.646 1.00 90.81 603 THR A C 1
ATOM 4571 O O . THR A 1 603 ? 29.826 7.219 -40.954 1.00 90.81 603 THR A O 1
ATOM 4574 N N . ASP A 1 604 ? 29.228 5.346 -42.045 1.00 91.56 604 ASP A N 1
ATOM 4575 C CA . ASP A 1 604 ? 27.818 5.430 -41.648 1.00 91.56 604 ASP A CA 1
ATOM 4576 C C . ASP A 1 604 ? 27.672 5.354 -40.124 1.00 91.56 604 ASP A C 1
ATOM 4578 O O . ASP A 1 604 ? 26.943 6.147 -39.537 1.00 91.56 604 ASP A O 1
ATOM 4582 N N . LYS A 1 605 ? 28.396 4.426 -39.481 1.00 91.25 605 LYS A N 1
ATOM 4583 C CA . LYS A 1 605 ? 28.359 4.235 -38.022 1.00 91.25 605 LYS A CA 1
ATOM 4584 C C . LYS A 1 605 ? 28.927 5.436 -37.268 1.00 91.25 605 LYS A C 1
ATOM 4586 O O . LYS A 1 605 ? 28.368 5.834 -36.253 1.00 91.25 605 LYS A O 1
ATOM 4591 N N . ALA A 1 606 ? 30.017 6.021 -37.765 1.00 89.56 606 ALA A N 1
ATOM 4592 C CA . ALA A 1 606 ? 30.643 7.191 -37.150 1.00 89.56 606 ALA A CA 1
ATOM 4593 C C . ALA A 1 606 ? 29.762 8.451 -37.211 1.00 89.56 606 ALA A C 1
ATOM 4595 O O . ALA A 1 606 ? 29.883 9.315 -36.348 1.00 89.56 606 ALA A O 1
ATOM 4596 N N . ASN A 1 607 ? 28.876 8.540 -38.207 1.00 91.81 607 ASN A N 1
ATOM 4597 C CA . ASN A 1 607 ? 27.982 9.679 -38.415 1.00 91.81 607 ASN A CA 1
ATOM 4598 C C . ASN A 1 607 ? 26.523 9.376 -38.029 1.00 91.81 607 ASN A C 1
ATOM 4600 O O . ASN A 1 607 ? 25.618 10.116 -38.426 1.00 91.81 607 ASN A O 1
ATOM 4604 N N . PHE A 1 608 ? 26.275 8.276 -37.318 1.00 94.06 608 PHE A N 1
ATOM 4605 C CA . PHE A 1 608 ? 24.942 7.870 -36.894 1.00 94.06 608 PHE A CA 1
ATOM 4606 C C . PHE A 1 608 ? 24.501 8.631 -35.643 1.00 94.06 608 PHE A C 1
ATOM 4608 O O . PHE A 1 608 ? 25.263 8.770 -34.692 1.00 94.06 608 PHE A O 1
ATOM 4615 N N . TYR A 1 609 ? 23.243 9.068 -35.622 1.00 93.19 609 TYR A N 1
ATOM 4616 C CA . TYR A 1 609 ? 22.630 9.690 -34.452 1.00 93.19 609 TYR A CA 1
ATOM 4617 C C . TYR A 1 609 ? 21.190 9.222 -34.294 1.00 93.19 609 TYR A C 1
ATOM 4619 O O . TYR A 1 609 ? 20.463 9.083 -35.278 1.00 93.19 609 TYR A O 1
ATOM 4627 N N . ILE A 1 610 ? 20.766 9.025 -33.049 1.00 94.75 610 ILE A N 1
ATOM 4628 C CA . ILE A 1 610 ? 19.428 8.566 -32.676 1.00 94.75 610 ILE A CA 1
ATOM 4629 C C . ILE A 1 610 ? 18.967 9.297 -31.418 1.00 94.75 610 ILE A C 1
ATOM 4631 O O . ILE A 1 610 ? 19.782 9.676 -30.580 1.00 94.75 610 ILE A O 1
ATOM 4635 N N . ASP A 1 611 ? 17.660 9.503 -31.297 1.00 95.31 611 ASP A N 1
ATOM 4636 C CA . ASP A 1 611 ? 17.039 10.052 -30.096 1.00 95.31 611 ASP A CA 1
ATOM 4637 C C . ASP A 1 611 ? 15.585 9.583 -29.974 1.00 95.31 611 ASP A C 1
ATOM 4639 O O . ASP A 1 611 ? 14.941 9.252 -30.980 1.00 95.31 611 ASP A O 1
ATOM 4643 N N . TYR A 1 612 ? 15.036 9.605 -28.759 1.00 95.56 612 TYR A N 1
ATOM 4644 C CA . TYR A 1 612 ? 13.589 9.485 -28.586 1.00 95.56 612 TYR A CA 1
ATOM 4645 C C . TYR A 1 612 ? 12.876 10.700 -29.178 1.00 95.56 612 TYR A C 1
ATOM 4647 O O . TYR A 1 612 ? 13.429 11.797 -29.271 1.00 95.56 612 TYR A O 1
ATOM 4655 N N . ARG A 1 613 ? 11.614 10.523 -29.585 1.00 93.06 613 ARG A N 1
ATOM 4656 C CA . ARG A 1 613 ? 10.885 11.590 -30.272 1.00 93.06 613 ARG A CA 1
ATOM 4657 C C . ARG A 1 613 ? 9.431 11.776 -29.873 1.00 93.06 613 ARG A C 1
ATOM 4659 O O . ARG A 1 613 ? 9.018 12.933 -29.782 1.00 93.06 613 ARG A O 1
ATOM 4666 N N . ARG A 1 614 ? 8.613 10.724 -29.791 1.00 90.12 614 ARG A N 1
ATOM 4667 C CA . ARG A 1 614 ? 7.151 10.849 -29.581 1.00 90.12 614 ARG A CA 1
ATOM 4668 C C . ARG A 1 614 ? 6.493 9.506 -29.255 1.00 90.12 614 ARG A C 1
ATOM 4670 O O . ARG A 1 614 ? 7.165 8.484 -29.226 1.00 90.12 614 ARG A O 1
ATOM 4677 N N . SER A 1 615 ? 5.165 9.517 -29.105 1.00 88.94 615 SER A N 1
ATOM 4678 C CA . SER A 1 615 ? 4.336 8.310 -28.950 1.00 88.94 615 SER A CA 1
ATOM 4679 C C . SER A 1 615 ? 4.770 7.446 -27.767 1.00 88.94 615 SER A C 1
ATOM 4681 O O . SER A 1 615 ? 4.877 6.229 -27.895 1.00 88.94 615 SER A O 1
ATOM 4683 N N . PHE A 1 616 ? 5.040 8.100 -26.638 1.00 93.94 616 PHE A N 1
ATOM 4684 C CA . PHE A 1 616 ? 5.343 7.434 -25.380 1.00 93.94 616 PHE A CA 1
ATOM 4685 C C . PHE A 1 616 ? 4.071 6.816 -24.809 1.00 93.94 616 PHE A C 1
ATOM 4687 O O . PHE A 1 616 ? 3.055 7.504 -24.744 1.00 93.94 616 PHE A O 1
ATOM 4694 N N . ASN A 1 617 ? 4.118 5.542 -24.435 1.00 93.56 617 ASN A N 1
ATOM 4695 C CA . ASN A 1 617 ? 3.030 4.831 -23.772 1.00 93.56 617 ASN A CA 1
ATOM 4696 C C . ASN A 1 617 ? 3.610 4.089 -22.571 1.00 93.56 617 ASN A C 1
ATOM 4698 O O . ASN A 1 617 ? 4.654 3.449 -22.715 1.00 93.56 617 ASN A O 1
ATOM 4702 N N . TYR A 1 618 ? 2.915 4.170 -21.444 1.00 96.62 618 TYR A N 1
ATOM 4703 C CA . TYR A 1 618 ? 3.154 3.340 -20.273 1.00 96.62 618 TYR A CA 1
ATOM 4704 C C . TYR A 1 618 ? 2.005 2.353 -20.089 1.00 96.62 618 TYR A C 1
ATOM 4706 O O . TYR A 1 618 ? 0.850 2.715 -20.341 1.00 96.62 618 TYR A O 1
ATOM 4714 N N . TYR A 1 619 ? 2.344 1.144 -19.656 1.00 95.88 619 TYR A N 1
ATOM 4715 C CA . TYR A 1 619 ? 1.397 0.107 -19.269 1.00 95.88 619 TYR A CA 1
ATOM 4716 C C . TYR A 1 619 ? 1.796 -0.441 -17.902 1.00 95.88 619 TYR A C 1
ATOM 4718 O O . TYR A 1 619 ? 2.911 -0.942 -17.759 1.00 95.88 619 TYR A O 1
ATOM 4726 N N . ASN A 1 620 ? 0.903 -0.342 -16.928 1.00 94.19 620 ASN A N 1
ATOM 4727 C CA . ASN A 1 620 ? 1.097 -0.864 -15.587 1.00 94.19 620 ASN A CA 1
ATOM 4728 C C . ASN A 1 620 ? 1.008 -2.396 -15.599 1.00 94.19 620 ASN A C 1
ATOM 4730 O O . ASN A 1 620 ? 0.113 -2.949 -16.244 1.00 94.19 620 ASN A O 1
ATOM 4734 N N . LEU A 1 621 ? 1.931 -3.074 -14.915 1.00 88.44 621 LEU A N 1
ATOM 4735 C CA . LEU A 1 621 ? 1.914 -4.537 -14.779 1.00 88.44 621 LEU A CA 1
ATOM 4736 C C . LEU A 1 621 ? 1.764 -4.979 -13.322 1.00 88.44 621 LEU A C 1
ATOM 4738 O O . LEU A 1 621 ? 0.970 -5.879 -13.062 1.00 88.44 621 LEU A O 1
ATOM 4742 N N . GLY A 1 622 ? 2.484 -4.336 -12.401 1.00 82.94 622 GLY A N 1
ATOM 4743 C CA . GLY A 1 622 ? 2.448 -4.652 -10.968 1.00 82.94 622 GLY A CA 1
ATOM 4744 C C . GLY A 1 622 ? 2.436 -3.425 -10.052 1.00 82.94 622 GLY A C 1
ATOM 4745 O O . GLY A 1 622 ? 2.430 -3.567 -8.833 1.00 82.94 622 GLY A O 1
ATOM 4746 N N . GLY A 1 623 ? 2.392 -2.212 -10.616 1.00 78.12 623 GLY A N 1
ATOM 4747 C CA . GLY A 1 623 ? 2.321 -0.976 -9.840 1.00 78.12 623 GLY A CA 1
ATOM 4748 C C . GLY A 1 623 ? 0.914 -0.709 -9.290 1.00 78.12 623 GLY A C 1
ATOM 4749 O O . GLY A 1 623 ? -0.051 -1.363 -9.700 1.00 78.12 623 GLY A O 1
ATOM 4750 N N . PRO A 1 624 ? 0.750 0.286 -8.402 1.00 77.31 624 PRO A N 1
ATOM 4751 C CA . PRO A 1 624 ? -0.549 0.619 -7.818 1.00 77.31 624 PRO A CA 1
ATOM 4752 C C . PRO A 1 624 ? -1.619 0.938 -8.864 1.00 77.31 624 PRO A C 1
ATOM 4754 O O . PRO A 1 624 ? -1.318 1.451 -9.941 1.00 77.31 624 PRO A O 1
ATOM 4757 N N . GLU A 1 625 ? -2.895 0.752 -8.515 1.00 82.69 625 GLU A N 1
ATOM 4758 C CA . GLU A 1 625 ? -4.020 1.076 -9.410 1.00 82.69 625 GLU A CA 1
ATOM 4759 C C . GLU A 1 625 ? -4.028 2.548 -9.870 1.00 82.69 625 GLU A C 1
ATOM 4761 O O . GLU A 1 625 ? -4.525 2.858 -10.955 1.00 82.69 625 GLU A O 1
ATOM 4766 N N . SER A 1 626 ? -3.430 3.464 -9.095 1.00 82.25 626 SER A N 1
ATOM 4767 C CA . SER A 1 626 ? -3.304 4.880 -9.464 1.00 82.25 626 SER A CA 1
ATOM 4768 C C . SER A 1 626 ? -2.317 5.134 -10.615 1.00 82.25 626 SER A C 1
ATOM 4770 O O . SER A 1 626 ? -2.345 6.209 -11.232 1.00 82.25 626 SER A O 1
ATOM 4772 N N . HIS A 1 627 ? -1.462 4.164 -10.962 1.00 88.75 627 HIS A N 1
ATOM 4773 C CA . HIS A 1 627 ? -0.501 4.238 -12.068 1.00 88.75 627 HIS A CA 1
ATOM 4774 C C . HIS A 1 627 ? -1.172 3.909 -13.405 1.00 88.75 627 HIS A C 1
ATOM 4776 O O . HIS A 1 627 ? -0.754 3.023 -14.142 1.00 88.75 627 HIS A O 1
ATOM 4782 N N . LEU A 1 628 ? -2.227 4.655 -13.732 1.00 94.06 628 LEU A N 1
ATOM 4783 C CA . LEU A 1 628 ? -3.054 4.418 -14.912 1.00 94.06 628 LEU A CA 1
ATOM 4784 C C . LEU A 1 628 ? -2.237 4.416 -16.216 1.00 94.06 628 LEU A C 1
ATOM 4786 O O . LEU A 1 628 ? -1.449 5.335 -16.481 1.00 94.06 628 LEU A O 1
ATOM 4790 N N . ASP A 1 629 ? -2.508 3.422 -17.063 1.00 94.88 629 ASP A N 1
ATOM 4791 C CA . ASP A 1 629 ? -1.976 3.302 -18.420 1.00 94.88 629 ASP A CA 1
ATOM 4792 C C . ASP A 1 629 ? -2.190 4.576 -19.242 1.00 94.88 629 ASP A C 1
ATOM 4794 O O . ASP A 1 629 ? -3.219 5.254 -19.153 1.00 94.88 629 ASP A O 1
ATOM 4798 N N . GLY A 1 630 ? -1.256 4.857 -20.150 1.00 94.38 630 GLY A N 1
ATOM 4799 C CA . GLY A 1 630 ? -1.497 5.857 -21.181 1.00 94.38 630 GLY A CA 1
ATOM 4800 C C . GLY A 1 630 ? -0.278 6.626 -21.655 1.00 94.38 630 GLY A C 1
ATOM 4801 O O . GLY A 1 630 ? 0.875 6.350 -21.324 1.00 94.38 630 GLY A O 1
ATOM 4802 N N . GLN A 1 631 ? -0.569 7.605 -22.509 1.00 95.25 631 GLN A N 1
ATOM 4803 C CA . GLN A 1 631 ? 0.408 8.568 -23.011 1.00 95.25 631 GLN A CA 1
ATOM 4804 C C . GLN A 1 631 ? 0.448 9.800 -22.111 1.00 95.25 631 GLN A C 1
ATOM 4806 O O . GLN A 1 631 ? -0.590 10.127 -21.544 1.00 95.25 631 GLN A O 1
ATOM 4811 N N . PRO A 1 632 ? 1.541 10.582 -22.112 1.00 95.62 632 PRO A N 1
ATOM 4812 C CA . PRO A 1 632 ? 1.645 11.811 -21.323 1.00 95.62 632 PRO A CA 1
ATOM 4813 C C . PRO A 1 632 ? 0.488 12.806 -21.469 1.00 95.62 632 PRO A C 1
ATOM 4815 O O . PRO A 1 632 ? 0.227 13.584 -20.566 1.00 95.62 632 PRO A O 1
ATOM 4818 N N . GLY A 1 633 ? -0.192 12.827 -22.620 1.00 94.00 633 GLY A N 1
ATOM 4819 C CA . GLY A 1 633 ? -1.351 13.697 -22.857 1.00 94.00 633 GLY A CA 1
ATOM 4820 C C . GLY A 1 633 ? -2.691 13.134 -22.372 1.00 94.00 633 GLY A C 1
ATOM 4821 O O . GLY A 1 633 ? -3.725 13.726 -22.670 1.00 94.00 633 GLY A O 1
ATOM 4822 N N . THR A 1 634 ? -2.695 11.975 -21.712 1.00 94.88 634 THR A N 1
ATOM 4823 C CA . THR A 1 634 ? -3.899 11.313 -21.195 1.00 94.88 634 THR A CA 1
ATOM 4824 C C . THR A 1 634 ? -4.106 11.752 -19.755 1.00 94.88 634 THR A C 1
ATOM 4826 O O . THR A 1 634 ? -3.272 11.446 -18.905 1.00 94.88 634 THR A O 1
ATOM 4829 N N . ALA A 1 635 ? -5.210 12.452 -19.493 1.00 92.06 635 ALA A N 1
ATOM 4830 C CA . ALA A 1 635 ? -5.531 12.956 -18.162 1.00 92.06 635 ALA A CA 1
ATOM 4831 C C . ALA A 1 635 ? -5.576 11.818 -17.126 1.00 92.06 635 ALA A C 1
ATOM 4833 O O . ALA A 1 635 ? -6.218 10.794 -17.364 1.00 92.06 635 ALA A O 1
ATOM 4834 N N . GLY A 1 636 ? -4.893 12.004 -15.999 1.00 86.69 636 GLY A N 1
ATOM 4835 C CA . GLY A 1 636 ? -4.786 11.056 -14.890 1.00 86.69 636 GLY A CA 1
ATOM 4836 C C . GLY A 1 636 ? -3.774 9.925 -15.095 1.00 86.69 636 GLY A C 1
ATOM 4837 O O . GLY A 1 636 ? -3.473 9.212 -14.136 1.00 86.69 636 GLY A O 1
ATOM 4838 N N . SER A 1 637 ? -3.227 9.752 -16.306 1.00 94.56 637 SER A N 1
ATOM 4839 C CA . SER A 1 637 ? -2.251 8.688 -16.575 1.00 94.56 637 SER A CA 1
ATOM 4840 C C . SER A 1 637 ? -0.963 8.881 -15.780 1.00 94.56 637 SER A C 1
ATOM 4842 O O . SER A 1 637 ? -0.533 10.010 -15.540 1.00 94.56 637 SER A O 1
ATOM 4844 N N . PHE A 1 638 ? -0.291 7.780 -15.443 1.00 93.56 638 PHE A N 1
ATOM 4845 C CA . PHE A 1 638 ? 1.026 7.810 -14.800 1.00 93.56 638 PHE A CA 1
ATOM 4846 C C . PHE A 1 638 ? 2.009 8.722 -15.554 1.00 93.56 638 PHE A C 1
ATOM 4848 O O . PHE A 1 638 ? 2.711 9.554 -14.979 1.00 93.56 638 PHE A O 1
ATOM 4855 N N . MET A 1 639 ? 1.991 8.630 -16.883 1.00 95.50 639 MET A N 1
ATOM 4856 C CA . MET A 1 639 ? 2.879 9.392 -17.755 1.00 95.50 639 MET A CA 1
ATOM 4857 C C . MET A 1 639 ? 2.581 10.887 -17.783 1.00 95.50 639 MET A C 1
ATOM 4859 O O . MET A 1 639 ? 3.495 11.655 -18.077 1.00 95.50 639 MET A O 1
ATOM 4863 N N . GLU A 1 640 ? 1.349 11.319 -17.504 1.00 94.25 640 GLU A N 1
ATOM 4864 C CA . GLU A 1 640 ? 1.034 12.745 -17.376 1.00 94.25 640 GLU A CA 1
ATOM 4865 C C . GLU A 1 640 ? 1.775 13.348 -16.181 1.00 94.25 640 GLU A C 1
ATOM 4867 O O . GLU A 1 640 ? 2.431 14.378 -16.347 1.00 94.25 640 GLU A O 1
ATOM 4872 N N . SER A 1 641 ? 1.733 12.677 -15.023 1.00 88.56 641 SER A N 1
ATOM 4873 C CA . SER A 1 641 ? 2.423 13.090 -13.794 1.00 88.56 641 SER A CA 1
ATOM 4874 C C . SER A 1 641 ? 3.939 13.112 -13.979 1.00 88.56 641 SER A C 1
ATOM 4876 O O . SER A 1 641 ? 4.595 14.108 -13.674 1.00 88.56 641 SER A O 1
ATOM 4878 N N . VAL A 1 642 ? 4.505 12.055 -14.567 1.00 89.00 642 VAL A N 1
ATOM 4879 C CA . VAL A 1 642 ? 5.955 11.977 -14.788 1.00 89.00 642 VAL A CA 1
ATOM 4880 C C . VAL A 1 642 ? 6.427 13.024 -15.818 1.00 89.00 642 VAL A C 1
ATOM 4882 O O . VAL A 1 642 ? 7.470 13.657 -15.635 1.00 89.00 642 VAL A O 1
ATOM 4885 N N . TRP A 1 643 ? 5.653 13.293 -16.882 1.00 91.75 643 TRP A N 1
ATOM 4886 C CA . TRP A 1 643 ? 5.972 14.384 -17.822 1.00 91.75 643 TRP A CA 1
ATOM 4887 C C . TRP A 1 643 ? 5.813 15.762 -17.184 1.00 91.75 643 TRP A C 1
ATOM 4889 O O . TRP A 1 643 ? 6.620 16.652 -17.468 1.00 91.75 643 TRP A O 1
ATOM 4899 N N . TYR A 1 644 ? 4.790 15.940 -16.345 1.00 86.88 644 TYR A N 1
ATOM 4900 C CA . TYR A 1 644 ? 4.556 17.173 -15.603 1.00 86.88 644 TYR A CA 1
ATOM 4901 C C . TYR A 1 644 ? 5.761 17.499 -14.727 1.00 86.88 644 TYR A C 1
ATOM 4903 O O . TYR A 1 644 ? 6.280 18.611 -14.804 1.00 86.88 644 TYR A O 1
ATOM 4911 N N . PHE A 1 645 ? 6.260 16.516 -13.974 1.00 80.88 645 PHE A N 1
ATOM 4912 C CA . PHE A 1 645 ? 7.423 16.686 -13.109 1.00 80.88 645 PHE A CA 1
ATOM 4913 C C . PHE A 1 645 ? 8.663 17.143 -13.888 1.00 80.88 645 PHE A C 1
ATOM 4915 O O . PHE A 1 645 ? 9.361 18.071 -13.477 1.00 80.88 645 PHE A O 1
ATOM 4922 N N . TYR A 1 646 ? 8.928 16.564 -15.062 1.00 82.94 646 TYR A N 1
ATOM 4923 C CA . TYR A 1 646 ? 10.014 17.059 -15.907 1.00 82.94 646 TYR A CA 1
ATOM 4924 C C . TYR A 1 646 ? 9.758 18.503 -16.369 1.00 82.94 646 TYR A C 1
ATOM 4926 O O . TYR A 1 646 ? 10.615 19.369 -16.193 1.00 82.94 646 TYR A O 1
ATOM 4934 N N . TRP A 1 647 ? 8.599 18.783 -16.976 1.00 81.62 647 TRP A N 1
ATOM 4935 C CA . TRP A 1 647 ? 8.358 20.069 -17.637 1.00 81.62 647 TRP A CA 1
ATOM 4936 C C . TRP A 1 647 ? 8.194 21.224 -16.659 1.00 81.62 647 TRP A C 1
ATOM 4938 O O . TRP A 1 647 ? 8.816 22.262 -16.856 1.00 81.62 647 TRP A O 1
ATOM 4948 N N . ILE A 1 648 ? 7.359 21.055 -15.642 1.00 76.94 648 ILE A N 1
ATOM 4949 C CA . ILE A 1 648 ? 6.997 22.112 -14.700 1.00 76.94 648 ILE A CA 1
ATOM 4950 C C . ILE A 1 648 ? 8.023 22.184 -13.575 1.00 76.94 648 ILE A C 1
ATOM 4952 O O . ILE A 1 648 ? 8.541 23.262 -13.306 1.00 76.94 648 ILE A O 1
ATOM 4956 N N . THR A 1 649 ? 8.360 21.055 -12.954 1.00 69.50 649 THR A N 1
ATOM 4957 C CA . THR A 1 649 ? 9.220 21.063 -11.763 1.00 69.50 649 THR A CA 1
ATOM 4958 C C . THR A 1 649 ? 10.697 21.137 -12.141 1.00 69.50 649 THR A C 1
ATOM 4960 O O . THR A 1 649 ? 11.413 22.030 -11.697 1.00 69.50 649 THR A O 1
ATOM 4963 N N . THR A 1 650 ? 11.160 20.248 -13.023 1.00 70.25 650 THR A N 1
ATOM 4964 C CA . THR A 1 650 ? 12.598 20.102 -13.301 1.00 70.25 650 THR A CA 1
ATOM 4965 C C . THR A 1 650 ? 13.133 21.218 -14.201 1.00 70.25 650 THR A C 1
ATOM 4967 O O . THR A 1 650 ? 14.170 21.811 -13.907 1.00 70.25 650 THR A O 1
ATOM 4970 N N . VAL A 1 651 ? 12.440 21.528 -15.305 1.00 73.75 651 VAL A N 1
ATOM 4971 C CA . VAL A 1 651 ? 12.898 22.550 -16.271 1.00 73.75 651 VAL A CA 1
ATOM 4972 C C . VAL A 1 651 ? 12.117 23.867 -16.209 1.00 73.75 651 VAL A C 1
ATOM 4974 O O . VAL A 1 651 ? 12.393 24.756 -17.015 1.00 73.75 651 VAL A O 1
ATOM 4977 N N . GLN A 1 652 ? 11.177 24.015 -15.266 1.00 72.50 652 GLN A N 1
ATOM 4978 C CA . GLN A 1 652 ? 10.440 25.263 -14.991 1.00 72.50 652 GLN A CA 1
ATOM 4979 C C . GLN A 1 652 ? 9.734 25.860 -16.222 1.00 72.50 652 GLN A C 1
ATOM 4981 O O . GLN A 1 652 ? 9.648 27.074 -16.415 1.00 72.50 652 GLN A O 1
ATOM 4986 N N . HIS A 1 653 ? 9.223 24.995 -17.096 1.00 74.81 653 HIS A N 1
ATOM 4987 C CA . HIS A 1 653 ? 8.408 25.386 -18.237 1.00 74.81 653 HIS A CA 1
ATOM 4988 C C . HIS A 1 653 ? 6.999 25.774 -17.772 1.00 74.81 653 HIS A C 1
ATOM 4990 O O . HIS A 1 653 ? 6.444 25.180 -16.859 1.00 74.81 653 HIS A O 1
ATOM 4996 N N . THR A 1 654 ? 6.363 26.743 -18.430 1.00 77.88 654 THR A N 1
ATOM 4997 C CA . THR A 1 654 ? 5.050 27.275 -18.005 1.00 77.88 654 THR A CA 1
ATOM 4998 C C . THR A 1 654 ? 3.859 26.377 -18.341 1.00 77.88 654 THR A C 1
ATOM 5000 O O . THR A 1 654 ? 2.725 26.686 -17.987 1.00 77.88 654 THR A O 1
ATOM 5003 N N . THR A 1 655 ? 4.086 25.297 -19.087 1.00 81.25 655 THR A N 1
ATOM 5004 C CA . THR A 1 655 ? 3.042 24.363 -19.528 1.00 81.25 655 THR A CA 1
ATOM 5005 C C . THR A 1 655 ? 3.582 22.942 -19.562 1.00 81.25 655 THR A C 1
ATOM 5007 O O . THR A 1 655 ? 4.733 22.726 -19.952 1.00 81.25 655 THR A O 1
ATOM 5010 N N . ASN A 1 656 ? 2.737 21.974 -19.202 1.00 80.19 656 ASN A N 1
ATOM 5011 C CA . ASN A 1 656 ? 3.068 20.560 -19.315 1.00 80.19 656 ASN A CA 1
ATOM 5012 C C . ASN A 1 656 ? 3.051 20.168 -20.801 1.00 80.19 656 ASN A C 1
ATOM 5014 O O . ASN A 1 656 ? 1.995 19.967 -21.404 1.00 80.19 656 ASN A O 1
ATOM 5018 N N . ASN A 1 657 ? 4.224 20.154 -21.435 1.00 86.62 657 ASN A N 1
ATOM 5019 C CA . ASN A 1 657 ? 4.371 19.973 -22.878 1.00 86.62 657 ASN A CA 1
ATOM 5020 C C . ASN A 1 657 ? 4.363 18.480 -23.248 1.00 86.62 657 ASN A C 1
ATOM 5022 O O . ASN A 1 657 ? 5.360 17.905 -23.690 1.00 86.62 657 ASN A O 1
ATOM 5026 N N . THR A 1 658 ? 3.205 17.848 -23.066 1.00 89.50 658 THR A N 1
ATOM 5027 C CA . THR A 1 658 ? 2.987 16.394 -23.174 1.00 89.50 658 THR A CA 1
ATOM 5028 C C . THR A 1 658 ? 3.296 15.799 -24.556 1.00 89.50 658 THR A C 1
ATOM 5030 O O . THR A 1 658 ? 3.492 14.593 -24.689 1.00 89.50 658 THR A O 1
ATOM 5033 N N . GLY A 1 659 ? 3.399 16.629 -25.601 1.00 86.62 659 GLY A N 1
ATOM 5034 C CA . GLY A 1 659 ? 3.777 16.208 -26.957 1.00 86.62 659 GLY A CA 1
ATOM 5035 C C . GLY A 1 659 ? 5.278 16.276 -27.274 1.00 86.62 659 GLY A C 1
ATOM 5036 O O . GLY A 1 659 ? 5.692 15.850 -28.360 1.00 86.62 659 GLY A O 1
ATOM 5037 N N . ALA A 1 660 ? 6.096 16.839 -26.384 1.00 89.31 660 ALA A N 1
ATOM 5038 C CA . ALA A 1 660 ? 7.520 17.057 -26.617 1.00 89.31 660 ALA A CA 1
ATOM 5039 C C . ALA A 1 660 ? 8.399 15.917 -26.074 1.00 89.31 660 ALA A C 1
ATOM 5041 O O . ALA A 1 660 ? 8.041 15.215 -25.130 1.00 89.31 660 ALA A O 1
ATOM 5042 N N . LYS A 1 661 ? 9.572 15.743 -26.701 1.00 92.62 661 LYS A N 1
ATOM 5043 C CA . LYS A 1 661 ? 10.527 14.661 -26.402 1.00 92.62 661 LYS A CA 1
ATOM 5044 C C . LYS A 1 661 ? 11.444 14.940 -25.213 1.00 92.62 661 LYS A C 1
ATOM 5046 O O . LYS A 1 661 ? 12.108 14.013 -24.770 1.00 92.62 661 LYS A O 1
ATOM 5051 N N . GLY A 1 662 ? 11.471 16.185 -24.729 1.00 90.88 662 GLY A N 1
ATOM 5052 C CA . GLY A 1 662 ? 12.378 16.667 -23.685 1.00 90.88 662 GLY A CA 1
ATOM 5053 C C . GLY A 1 662 ? 12.642 15.678 -22.549 1.00 90.88 662 GLY A C 1
ATOM 5054 O O . GLY A 1 662 ? 13.808 15.383 -22.317 1.00 90.88 662 GLY A O 1
ATOM 5055 N N . PRO A 1 663 ? 11.615 15.092 -21.908 1.00 94.25 663 PRO A N 1
ATOM 5056 C CA . PRO A 1 663 ? 11.823 14.165 -20.796 1.00 94.25 663 PRO A CA 1
ATOM 5057 C C . PRO A 1 663 ? 12.666 12.925 -21.127 1.00 94.25 663 PRO A C 1
ATOM 5059 O O . PRO A 1 663 ? 13.293 12.371 -20.235 1.00 94.25 663 PRO A O 1
ATOM 5062 N N . MET A 1 664 ? 12.702 12.490 -22.390 1.00 96.25 664 MET A N 1
ATOM 5063 C CA . MET A 1 664 ? 13.394 11.270 -22.830 1.00 96.25 664 MET A CA 1
ATOM 5064 C C . MET A 1 664 ? 14.539 11.534 -23.826 1.00 96.25 664 MET A C 1
ATOM 5066 O O . MET A 1 664 ? 15.023 10.607 -24.474 1.00 96.25 664 MET A O 1
ATOM 5070 N N . SER A 1 665 ? 14.931 12.795 -24.028 1.00 93.31 665 SER A N 1
ATOM 5071 C CA . SER A 1 665 ? 15.819 13.196 -25.125 1.00 93.31 665 SER A CA 1
ATOM 5072 C C . SER A 1 665 ? 17.231 13.515 -24.648 1.00 93.31 665 SER A C 1
ATOM 5074 O O . SER A 1 665 ? 17.413 14.280 -23.702 1.00 93.31 665 SER A O 1
ATOM 5076 N N . TYR A 1 666 ? 18.237 12.991 -25.354 1.00 90.81 666 TYR A N 1
ATOM 5077 C CA . TYR A 1 666 ? 19.631 13.386 -25.132 1.00 90.81 666 TYR A CA 1
ATOM 5078 C C . TYR A 1 666 ? 19.838 14.847 -25.534 1.00 90.81 666 TYR A C 1
ATOM 5080 O O . TYR A 1 666 ? 20.212 15.658 -24.699 1.00 90.81 666 TYR A O 1
ATOM 5088 N N . PHE A 1 667 ? 19.510 15.201 -26.781 1.00 87.38 667 PHE A N 1
ATOM 5089 C CA . PHE A 1 667 ? 19.797 16.524 -27.350 1.00 87.38 667 PHE A CA 1
ATOM 5090 C C . PHE A 1 667 ? 19.041 17.675 -26.675 1.00 87.38 667 PHE A C 1
ATOM 5092 O O . PHE A 1 667 ? 19.528 18.803 -26.647 1.00 87.38 667 PHE A O 1
ATOM 5099 N N . ASP A 1 668 ? 17.862 17.410 -26.102 1.00 86.56 668 ASP A N 1
ATOM 5100 C CA . ASP A 1 668 ? 17.137 18.434 -25.347 1.00 86.56 668 ASP A CA 1
ATOM 5101 C C . ASP A 1 668 ? 17.773 18.704 -23.973 1.00 86.56 668 ASP A C 1
ATOM 5103 O O . ASP A 1 668 ? 17.415 19.721 -23.374 1.00 86.56 668 ASP A O 1
ATOM 5107 N N . ASN A 1 669 ? 18.676 17.832 -23.496 1.00 83.56 669 ASN A N 1
ATOM 5108 C CA . ASN A 1 669 ? 19.289 17.848 -22.160 1.00 83.56 669 ASN A CA 1
ATOM 5109 C C . ASN A 1 669 ? 20.833 17.821 -22.161 1.00 83.56 669 ASN A C 1
ATOM 5111 O O . ASN A 1 669 ? 21.443 17.935 -21.096 1.00 83.56 669 ASN A O 1
ATOM 5115 N N . SER A 1 670 ? 21.478 17.670 -23.320 1.00 74.06 670 SER A N 1
ATOM 5116 C CA . SER A 1 670 ? 22.929 17.723 -23.481 1.00 74.06 670 SER A CA 1
ATOM 5117 C C . SER A 1 670 ? 23.396 19.157 -23.752 1.00 74.06 670 SER A C 1
ATOM 5119 O O . SER A 1 670 ? 22.872 19.867 -24.609 1.00 74.06 670 SER A O 1
ATOM 5121 N N . GLY A 1 671 ? 24.404 19.591 -22.991 1.00 62.69 671 GLY A N 1
ATOM 5122 C CA . GLY A 1 671 ? 25.077 20.880 -23.163 1.00 62.69 671 GLY A CA 1
ATOM 5123 C C . GLY A 1 671 ? 24.516 22.034 -22.321 1.00 62.69 671 GLY A C 1
ATOM 5124 O O . GLY A 1 671 ? 23.319 22.140 -22.064 1.00 62.69 671 GLY A O 1
ATOM 5125 N N . GLU A 1 672 ? 25.405 22.956 -21.931 1.00 49.06 672 GLU A N 1
ATOM 5126 C CA . GLU A 1 672 ? 25.047 24.262 -21.367 1.00 49.06 672 GLU A CA 1
ATOM 5127 C C . GLU A 1 672 ? 24.301 25.090 -22.432 1.00 49.06 672 GLU A C 1
ATOM 5129 O O . GLU A 1 672 ? 24.880 25.961 -23.089 1.00 49.06 672 GLU A O 1
ATOM 5134 N N . ARG A 1 673 ? 23.001 24.848 -22.646 1.00 48.31 673 ARG A N 1
ATOM 5135 C CA . ARG A 1 673 ? 22.162 25.787 -23.404 1.00 48.31 673 ARG A CA 1
ATOM 5136 C C . ARG A 1 673 ? 22.010 27.065 -22.580 1.00 48.31 673 ARG A C 1
ATOM 5138 O O . ARG A 1 673 ? 21.027 27.278 -21.880 1.00 48.31 673 ARG A O 1
ATOM 5145 N N . THR A 1 674 ? 23.000 27.944 -22.695 1.00 41.03 674 THR A N 1
ATOM 5146 C CA . THR A 1 674 ? 22.934 29.339 -22.266 1.00 41.03 674 THR A CA 1
ATOM 5147 C C . THR A 1 674 ? 21.961 30.082 -23.178 1.00 41.03 674 THR A C 1
ATOM 5149 O O . THR A 1 674 ? 22.348 30.809 -24.089 1.00 41.03 674 THR A O 1
ATOM 5152 N N . ASN A 1 675 ? 20.658 29.912 -22.948 1.00 39.50 675 ASN A N 1
ATOM 5153 C CA . ASN A 1 675 ? 19.672 30.862 -23.448 1.00 39.50 675 ASN A CA 1
ATOM 5154 C C . ASN A 1 675 ? 19.012 31.577 -22.258 1.00 39.50 675 ASN A C 1
ATOM 5156 O O . ASN A 1 675 ? 17.982 31.124 -21.764 1.00 39.50 675 ASN A O 1
ATOM 5160 N N . PRO A 1 676 ? 19.571 32.718 -21.802 1.00 38.50 676 PRO A N 1
ATOM 5161 C CA . PRO A 1 676 ? 19.035 33.512 -20.693 1.00 38.50 676 PRO A CA 1
ATOM 5162 C C . PRO A 1 676 ? 17.679 34.179 -20.993 1.00 38.50 676 PRO A C 1
ATOM 5164 O O . PRO A 1 676 ? 17.220 35.022 -20.228 1.00 38.50 676 PRO A O 1
ATOM 5167 N N . SER A 1 677 ? 17.023 33.837 -22.103 1.00 39.81 677 SER A N 1
ATOM 5168 C CA . SER A 1 677 ? 15.775 34.457 -22.550 1.00 39.81 677 SER A CA 1
ATOM 5169 C C . SER A 1 677 ? 14.572 33.530 -22.349 1.00 39.81 677 SER A C 1
ATOM 5171 O O . SER A 1 677 ? 13.790 33.364 -23.276 1.00 39.81 677 SER A O 1
ATOM 5173 N N . ALA A 1 678 ? 14.442 32.889 -21.181 1.00 42.97 678 ALA A N 1
ATOM 5174 C CA . ALA A 1 678 ? 13.214 32.172 -20.794 1.00 42.97 678 ALA A CA 1
ATOM 5175 C C . ALA A 1 678 ? 13.098 31.788 -19.300 1.00 42.97 678 ALA A C 1
ATOM 5177 O O . ALA A 1 678 ? 12.141 31.110 -18.957 1.00 42.97 678 ALA A O 1
ATOM 5178 N N . GLY A 1 679 ? 14.025 32.169 -18.409 1.00 41.78 679 GLY A N 1
ATOM 5179 C CA . GLY A 1 679 ? 13.939 31.743 -16.998 1.00 41.78 679 GLY A CA 1
ATOM 5180 C C . GLY A 1 679 ? 14.105 30.229 -16.778 1.00 41.78 679 GLY A C 1
ATOM 5181 O O . GLY A 1 679 ? 13.602 29.709 -15.796 1.00 41.78 679 GLY A O 1
ATOM 5182 N N . ILE A 1 680 ? 14.792 29.530 -17.690 1.00 45.81 680 ILE A N 1
ATOM 5183 C CA . ILE A 1 680 ? 15.027 28.078 -17.640 1.00 45.81 680 ILE A CA 1
ATOM 5184 C C . ILE A 1 680 ? 16.441 27.819 -17.091 1.00 45.81 680 ILE A C 1
ATOM 5186 O O . ILE A 1 680 ? 17.402 28.430 -17.569 1.00 45.81 680 ILE A O 1
ATOM 5190 N N . SER A 1 681 ? 16.568 26.917 -16.114 1.00 45.19 681 SER A N 1
ATOM 5191 C CA . SER A 1 681 ? 17.845 26.441 -15.551 1.00 45.19 681 SER A CA 1
ATOM 5192 C C . SER A 1 681 ? 18.758 25.795 -16.613 1.00 45.19 681 SER A C 1
ATOM 5194 O O . SER A 1 681 ? 18.264 25.268 -17.614 1.00 45.19 681 SER A O 1
ATOM 5196 N N . PRO A 1 682 ? 20.095 25.808 -16.437 1.00 51.81 682 PRO A N 1
ATOM 5197 C CA . PRO A 1 682 ? 21.007 25.098 -17.333 1.00 51.81 682 PRO A CA 1
ATOM 5198 C C . PRO A 1 682 ? 20.679 23.601 -17.336 1.00 51.81 682 PRO A C 1
ATOM 5200 O O . PRO A 1 682 ? 20.641 22.965 -16.287 1.00 51.81 682 PRO A O 1
ATOM 5203 N N . LYS A 1 683 ? 20.416 23.049 -18.522 1.00 60.22 683 LYS A N 1
ATOM 5204 C CA . LYS A 1 683 ? 20.004 21.654 -18.671 1.00 60.22 683 LYS A CA 1
ATOM 5205 C C . LYS A 1 683 ? 21.195 20.708 -18.552 1.00 60.22 683 LYS A C 1
ATOM 5207 O O . LYS A 1 683 ? 22.223 20.918 -19.193 1.00 60.22 683 LYS A O 1
ATOM 5212 N N . THR A 1 684 ? 21.032 19.657 -17.760 1.00 71.50 684 THR A N 1
ATOM 5213 C CA . THR A 1 684 ? 21.990 18.556 -17.627 1.00 71.50 684 THR A CA 1
ATOM 5214 C C . THR A 1 684 ? 21.293 17.232 -17.913 1.00 71.50 684 THR A C 1
ATOM 5216 O O . THR A 1 684 ? 20.095 17.083 -17.683 1.00 71.50 684 THR A O 1
ATOM 5219 N N . LEU A 1 685 ? 22.043 16.223 -18.360 1.00 80.00 685 LEU A N 1
ATOM 5220 C CA . LEU A 1 685 ? 21.487 14.893 -18.639 1.00 80.00 685 LEU A CA 1
ATOM 5221 C C . LEU A 1 685 ? 20.829 14.232 -17.415 1.00 80.00 685 LEU A C 1
ATOM 5223 O O . LEU A 1 685 ? 19.993 13.356 -17.594 1.00 80.00 685 LEU A O 1
ATOM 5227 N N . SER A 1 686 ? 21.165 14.656 -16.192 1.00 78.12 686 SER A N 1
ATOM 5228 C CA . SER A 1 686 ? 20.522 14.204 -14.948 1.00 78.12 686 SER A CA 1
ATOM 5229 C C . SER A 1 686 ? 19.083 14.708 -14.770 1.00 78.12 686 SER A C 1
ATOM 5231 O O . SER A 1 686 ? 18.342 14.146 -13.970 1.00 78.12 686 SER A O 1
ATOM 5233 N N . MET A 1 687 ? 18.685 15.757 -15.497 1.00 77.00 687 MET A N 1
ATOM 5234 C CA . MET A 1 687 ? 17.324 16.302 -15.465 1.00 77.00 687 MET A CA 1
ATOM 5235 C C . MET A 1 687 ? 16.342 15.490 -16.310 1.00 77.00 687 MET A C 1
ATOM 5237 O O . MET A 1 687 ? 15.144 15.523 -16.050 1.00 77.00 687 MET A O 1
ATOM 5241 N N . ALA A 1 688 ? 16.824 14.772 -17.326 1.00 85.94 688 ALA A N 1
ATOM 5242 C CA . ALA A 1 688 ? 15.973 13.898 -18.123 1.00 85.94 688 ALA A CA 1
ATOM 5243 C C . ALA A 1 688 ? 15.393 12.766 -17.255 1.00 85.94 688 ALA A C 1
ATOM 5245 O O . ALA A 1 688 ? 15.998 12.353 -16.269 1.00 85.94 688 ALA A O 1
ATOM 5246 N N . LEU A 1 689 ? 14.252 12.210 -17.646 1.00 91.94 689 LEU A N 1
ATOM 5247 C CA . LEU A 1 689 ? 13.783 10.931 -17.106 1.00 91.94 689 LEU A CA 1
ATOM 5248 C C . LEU A 1 689 ? 14.673 9.794 -17.627 1.00 91.94 689 LEU A C 1
ATOM 5250 O O . LEU A 1 689 ? 15.087 8.903 -16.891 1.00 91.94 689 LEU A O 1
ATOM 5254 N N . GLY A 1 690 ? 15.017 9.874 -18.910 1.00 94.12 690 GLY A N 1
ATOM 5255 C CA . GLY A 1 690 ? 15.937 8.972 -19.583 1.00 94.12 690 GLY A CA 1
ATOM 5256 C C . GLY A 1 690 ? 16.445 9.562 -20.890 1.00 94.12 690 GLY A C 1
ATOM 5257 O O . GLY A 1 690 ? 15.999 10.620 -21.322 1.00 94.12 690 GLY A O 1
ATOM 5258 N N . TYR A 1 691 ? 17.414 8.913 -21.521 1.00 94.56 691 TYR A N 1
ATOM 5259 C CA . TYR A 1 691 ? 17.980 9.355 -22.796 1.00 94.56 691 TYR A CA 1
ATOM 5260 C C . TYR A 1 691 ? 18.800 8.243 -23.450 1.00 94.56 691 TYR A C 1
ATOM 5262 O O . TYR A 1 691 ? 19.259 7.317 -22.787 1.00 94.56 691 TYR A O 1
ATOM 5270 N N . ILE A 1 692 ? 19.025 8.346 -24.759 1.00 94.62 692 ILE A N 1
ATOM 5271 C CA . ILE A 1 692 ? 19.949 7.458 -25.473 1.00 94.62 692 ILE A CA 1
ATOM 5272 C C . ILE A 1 692 ? 21.344 8.072 -25.402 1.00 94.62 692 ILE A C 1
ATOM 5274 O O . ILE A 1 692 ? 21.514 9.222 -25.792 1.00 94.62 692 ILE A O 1
ATOM 5278 N N . ASN A 1 693 ? 22.341 7.340 -24.899 1.00 81.56 693 ASN A N 1
ATOM 5279 C CA . ASN A 1 693 ? 23.679 7.890 -24.674 1.00 81.56 693 ASN A CA 1
ATOM 5280 C C . ASN A 1 693 ? 24.677 7.460 -25.770 1.00 81.56 693 ASN A C 1
ATOM 5282 O O . ASN A 1 693 ? 25.142 6.316 -25.747 1.00 81.56 693 ASN A O 1
ATOM 5286 N N . PRO A 1 694 ? 25.100 8.358 -26.683 1.00 80.12 694 PRO A N 1
ATOM 5287 C CA . PRO A 1 694 ? 26.071 8.020 -27.727 1.00 80.12 694 PRO A CA 1
ATOM 5288 C C . PRO A 1 694 ? 27.443 7.590 -27.186 1.00 80.12 694 PRO A C 1
ATOM 5290 O O . PRO A 1 694 ? 28.156 6.846 -27.848 1.00 80.12 694 PRO A O 1
ATOM 5293 N N . ALA A 1 695 ? 27.821 8.029 -25.979 1.00 73.88 695 ALA A N 1
ATOM 5294 C CA . ALA A 1 695 ? 29.084 7.650 -25.341 1.00 73.88 695 ALA A CA 1
ATOM 5295 C C . ALA A 1 695 ? 29.047 6.256 -24.685 1.00 73.88 695 ALA A C 1
ATOM 5297 O O . ALA A 1 695 ? 30.071 5.790 -24.188 1.00 73.88 695 ALA A O 1
ATOM 5298 N N . ARG A 1 696 ? 27.876 5.608 -24.648 1.00 75.44 696 ARG A N 1
ATOM 5299 C CA . ARG A 1 696 ? 27.659 4.270 -24.081 1.00 75.44 696 ARG A CA 1
ATOM 5300 C C . ARG A 1 696 ? 26.985 3.355 -25.098 1.00 75.44 696 ARG A C 1
ATOM 5302 O O . ARG A 1 696 ? 25.934 2.790 -24.822 1.00 75.44 696 ARG A O 1
ATOM 5309 N N . ASP A 1 697 ? 27.550 3.293 -26.302 1.00 86.38 697 ASP A N 1
ATOM 5310 C CA . ASP A 1 697 ? 27.078 2.435 -27.398 1.00 86.38 697 ASP A CA 1
ATOM 5311 C C . ASP A 1 697 ? 25.577 2.596 -27.716 1.00 86.38 697 ASP A C 1
ATOM 5313 O O . ASP A 1 697 ? 24.910 1.665 -28.166 1.00 86.38 697 ASP A O 1
ATOM 5317 N N . TYR A 1 698 ? 25.034 3.799 -27.485 1.00 93.62 698 TYR A N 1
ATOM 5318 C CA . TYR A 1 698 ? 23.612 4.126 -27.633 1.00 93.62 698 TYR A CA 1
ATOM 5319 C C . TYR A 1 698 ? 22.672 3.266 -26.770 1.00 93.62 698 TYR A C 1
ATOM 5321 O O . TYR A 1 698 ? 21.509 3.052 -27.128 1.00 93.62 698 TYR A O 1
ATOM 5329 N N . GLY A 1 699 ? 23.151 2.804 -25.614 1.00 92.62 699 GLY A N 1
ATOM 5330 C CA . GLY A 1 699 ? 22.293 2.273 -24.563 1.00 92.62 699 GLY A CA 1
ATOM 5331 C C . GLY A 1 699 ? 21.310 3.339 -24.077 1.00 92.62 699 GLY A C 1
ATOM 5332 O O . GLY A 1 699 ? 21.623 4.537 -24.033 1.00 92.62 699 GLY A O 1
ATOM 5333 N N . VAL A 1 700 ? 20.103 2.905 -23.725 1.00 95.62 700 VAL A N 1
ATOM 5334 C CA . VAL A 1 700 ? 19.114 3.767 -23.075 1.00 95.62 700 VAL A CA 1
ATOM 5335 C C . VAL A 1 700 ? 19.486 3.884 -21.603 1.00 95.62 700 VAL A C 1
ATOM 5337 O O . VAL A 1 700 ? 19.530 2.876 -20.899 1.00 95.62 700 VAL A O 1
ATOM 5340 N N . THR A 1 701 ? 19.756 5.104 -21.151 1.00 94.00 701 THR A N 1
ATOM 5341 C CA . THR A 1 701 ? 19.929 5.442 -19.741 1.00 94.00 701 THR A CA 1
ATOM 5342 C C . THR A 1 701 ? 18.605 5.899 -19.157 1.00 94.00 701 THR A C 1
ATOM 5344 O O . THR A 1 701 ? 17.929 6.742 -19.744 1.00 94.00 701 THR A O 1
ATOM 5347 N N . ILE A 1 702 ? 18.282 5.392 -17.976 1.00 94.62 702 ILE A N 1
ATOM 5348 C CA . ILE A 1 702 ? 17.209 5.876 -17.121 1.00 94.62 702 ILE A CA 1
ATOM 5349 C C . ILE A 1 702 ? 17.833 6.469 -15.869 1.00 94.62 702 ILE A C 1
ATOM 5351 O O . ILE A 1 702 ? 18.666 5.831 -15.222 1.00 94.62 702 ILE A O 1
ATOM 5355 N N . ASN A 1 703 ? 17.444 7.699 -15.548 1.00 84.12 703 ASN A N 1
ATOM 5356 C CA . ASN A 1 703 ? 17.918 8.349 -14.340 1.00 84.12 703 ASN A CA 1
ATOM 5357 C C . ASN A 1 703 ? 17.145 7.828 -13.116 1.00 84.12 703 ASN A C 1
ATOM 5359 O O . ASN A 1 703 ? 15.938 7.587 -13.209 1.00 84.12 703 ASN A O 1
ATOM 5363 N N . PRO A 1 704 ? 17.828 7.666 -11.970 1.00 79.50 704 PRO A N 1
ATOM 5364 C CA . PRO A 1 704 ? 17.216 7.176 -10.742 1.00 79.50 704 PRO A CA 1
ATOM 5365 C C . PRO A 1 704 ? 16.107 8.101 -10.250 1.00 79.50 704 PRO A C 1
ATOM 5367 O O . PRO A 1 704 ? 16.185 9.323 -10.400 1.00 79.50 704 PRO A O 1
ATOM 5370 N N . ARG A 1 705 ? 15.117 7.508 -9.582 1.00 79.75 705 ARG A N 1
ATOM 5371 C CA . ARG A 1 705 ? 14.084 8.203 -8.803 1.00 79.75 705 ARG A CA 1
ATOM 5372 C C . ARG A 1 705 ? 13.175 9.138 -9.613 1.00 79.75 705 ARG A C 1
ATOM 5374 O O . ARG A 1 705 ? 12.624 10.087 -9.067 1.00 79.75 705 ARG A O 1
ATOM 5381 N N . LYS A 1 706 ? 13.033 8.912 -10.925 1.00 82.56 706 LYS A N 1
ATOM 5382 C CA . LYS A 1 706 ? 12.223 9.774 -11.814 1.00 82.56 706 LYS A CA 1
ATOM 5383 C C . LYS A 1 706 ? 10.875 9.183 -12.223 1.00 82.56 706 LYS A C 1
ATOM 5385 O O . LYS A 1 706 ? 9.977 9.936 -12.581 1.00 82.56 706 LYS A O 1
ATOM 5390 N N . PHE A 1 707 ? 10.725 7.862 -12.177 1.00 88.81 707 PHE A N 1
ATOM 5391 C CA . PHE A 1 707 ? 9.488 7.161 -12.532 1.00 88.81 707 PHE A CA 1
ATOM 5392 C C . PHE A 1 707 ? 8.733 6.764 -11.258 1.00 88.81 707 PHE A C 1
ATOM 5394 O O . PHE A 1 707 ? 8.771 5.612 -10.831 1.00 88.81 707 PHE A O 1
ATOM 5401 N N . ILE A 1 708 ? 8.090 7.755 -10.639 1.00 80.75 708 ILE A N 1
ATOM 5402 C CA . ILE A 1 708 ? 7.345 7.633 -9.381 1.00 80.75 708 ILE A CA 1
ATOM 5403 C C . ILE A 1 708 ? 6.075 8.492 -9.444 1.00 80.75 708 ILE A C 1
ATOM 5405 O O . ILE A 1 708 ? 6.074 9.556 -10.069 1.00 80.75 708 ILE A O 1
ATOM 5409 N N . LYS A 1 709 ? 5.000 8.026 -8.808 1.00 78.19 709 LYS A N 1
ATOM 5410 C CA . LYS A 1 709 ? 3.749 8.764 -8.596 1.00 78.19 709 LYS A CA 1
ATOM 5411 C C . LYS A 1 709 ? 3.132 8.285 -7.281 1.00 78.19 709 LYS A C 1
ATOM 5413 O O . LYS A 1 709 ? 3.166 7.086 -7.015 1.00 78.19 709 LYS A O 1
ATOM 5418 N N . ASP A 1 710 ? 2.595 9.204 -6.481 1.00 74.69 710 ASP A N 1
ATOM 5419 C CA . ASP A 1 710 ? 1.941 8.910 -5.194 1.00 74.69 710 ASP A CA 1
ATOM 5420 C C . ASP A 1 710 ? 2.853 8.101 -4.243 1.00 74.69 710 ASP A C 1
ATOM 5422 O O . ASP A 1 710 ? 2.439 7.111 -3.651 1.00 74.69 710 ASP A O 1
ATOM 5426 N N . ASN A 1 711 ? 4.142 8.469 -4.174 1.00 65.38 711 ASN A N 1
ATOM 5427 C CA . ASN A 1 711 ? 5.204 7.767 -3.428 1.00 65.38 711 ASN A CA 1
ATOM 5428 C C . ASN A 1 711 ? 5.422 6.286 -3.791 1.00 65.38 711 ASN A C 1
ATOM 5430 O O . ASN A 1 711 ? 6.214 5.598 -3.149 1.00 65.38 711 ASN A O 1
ATOM 5434 N N . ALA A 1 712 ? 4.803 5.808 -4.868 1.00 68.88 712 ALA A N 1
ATOM 5435 C CA . ALA A 1 712 ? 4.981 4.462 -5.376 1.00 68.88 712 ALA A CA 1
ATOM 5436 C C . ALA A 1 712 ? 5.764 4.459 -6.691 1.00 68.88 712 ALA A C 1
ATOM 5438 O O . ALA A 1 712 ? 5.583 5.309 -7.572 1.00 68.88 712 ALA A O 1
ATOM 5439 N N . TRP A 1 713 ? 6.661 3.487 -6.815 1.00 83.25 713 TRP A N 1
ATOM 5440 C CA . TRP A 1 713 ? 7.547 3.327 -7.964 1.00 83.25 713 TRP A CA 1
ATOM 5441 C C . TRP A 1 713 ? 6.826 2.694 -9.149 1.00 83.25 713 TRP A C 1
ATOM 5443 O O . TRP A 1 713 ? 5.909 1.900 -8.963 1.00 83.25 713 TRP A O 1
ATOM 5453 N N . ALA A 1 714 ? 7.250 3.040 -10.365 1.00 87.19 714 ALA A N 1
ATOM 5454 C CA . ALA A 1 714 ? 6.746 2.381 -11.564 1.00 87.19 714 ALA A CA 1
ATOM 5455 C C . ALA A 1 714 ? 7.058 0.879 -11.543 1.00 87.19 714 ALA A C 1
ATOM 5457 O O . ALA A 1 714 ? 8.211 0.492 -11.363 1.00 87.19 714 ALA A O 1
ATOM 5458 N N . ASP A 1 715 ? 6.051 0.065 -11.829 1.00 94.19 715 ASP A N 1
ATOM 5459 C CA . ASP A 1 715 ? 6.202 -1.348 -12.164 1.00 94.19 715 ASP A CA 1
ATOM 5460 C C . ASP A 1 715 ? 5.361 -1.641 -13.413 1.00 94.19 715 ASP A C 1
ATOM 5462 O O . ASP A 1 715 ? 4.132 -1.775 -13.384 1.00 94.19 715 ASP A O 1
ATOM 5466 N N . GLY A 1 716 ? 6.038 -1.629 -14.559 1.00 95.62 716 GLY A N 1
ATOM 5467 C CA . GLY A 1 716 ? 5.373 -1.626 -15.852 1.00 95.62 716 GLY A CA 1
ATOM 5468 C C . GLY A 1 716 ? 6.283 -1.324 -17.036 1.00 95.62 716 GLY A C 1
ATOM 5469 O O . GLY A 1 716 ? 7.504 -1.216 -16.930 1.00 95.62 716 GLY A O 1
ATOM 5470 N N . LEU A 1 717 ? 5.676 -1.192 -18.214 1.00 97.38 717 LEU A N 1
ATOM 5471 C CA . LEU A 1 717 ? 6.369 -1.116 -19.499 1.00 97.38 717 LEU A CA 1
ATOM 5472 C C . LEU A 1 717 ? 6.284 0.284 -20.102 1.00 97.38 717 LEU A C 1
ATOM 5474 O O . LEU A 1 717 ? 5.190 0.789 -20.345 1.00 97.38 717 LEU A O 1
ATOM 5478 N N . LEU A 1 718 ? 7.428 0.868 -20.459 1.00 96.94 718 LEU A N 1
ATOM 5479 C CA . LEU A 1 718 ? 7.522 2.111 -21.221 1.00 96.94 718 LEU A CA 1
ATOM 5480 C C . LEU A 1 718 ? 7.996 1.853 -22.653 1.00 96.94 718 LEU A C 1
ATOM 5482 O O . LEU A 1 718 ? 9.064 1.293 -22.907 1.00 96.94 718 LEU A O 1
ATOM 5486 N N . LEU A 1 719 ? 7.210 2.356 -23.603 1.00 92.56 719 LEU A N 1
ATOM 5487 C CA . LEU A 1 719 ? 7.489 2.306 -25.033 1.00 92.56 719 LEU A CA 1
ATOM 5488 C C . LEU A 1 719 ? 7.501 3.720 -25.618 1.0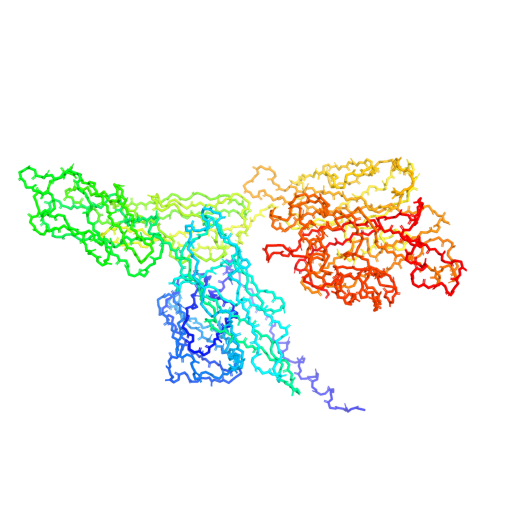0 92.56 719 LEU A C 1
ATOM 5490 O O . LEU A 1 719 ? 6.544 4.464 -25.423 1.00 92.56 719 LEU A O 1
ATOM 5494 N N . GLY A 1 720 ? 8.527 4.086 -26.390 1.00 92.00 720 GLY A N 1
ATOM 5495 C CA . GLY A 1 720 ? 8.621 5.398 -27.043 1.00 92.00 720 GLY A CA 1
ATOM 5496 C C . GLY A 1 720 ? 9.215 5.318 -28.446 1.00 92.00 720 GLY A C 1
ATOM 5497 O O . GLY A 1 720 ? 10.162 4.575 -28.689 1.00 92.00 720 GLY A O 1
ATOM 5498 N N . GLN A 1 721 ? 8.668 6.083 -29.397 1.00 91.69 721 GLN A N 1
ATOM 5499 C CA . GLN A 1 721 ? 9.197 6.117 -30.763 1.00 91.69 721 GLN A CA 1
ATOM 5500 C C . GLN A 1 721 ? 10.534 6.852 -30.776 1.00 91.69 721 GLN A C 1
ATOM 5502 O O . GLN A 1 721 ? 10.632 7.986 -30.297 1.00 91.69 721 GLN A O 1
ATOM 5507 N N . MET A 1 722 ? 11.524 6.231 -31.407 1.00 92.75 722 MET A N 1
ATOM 5508 C CA . MET A 1 722 ? 12.832 6.806 -31.682 1.00 92.75 722 MET A CA 1
ATOM 5509 C C . MET A 1 722 ? 12.938 7.225 -33.150 1.00 92.75 722 MET A C 1
ATOM 5511 O O . MET A 1 722 ? 12.271 6.686 -34.041 1.00 92.75 722 MET A O 1
ATOM 5515 N N . THR A 1 723 ? 13.804 8.196 -33.402 1.00 93.25 723 THR A N 1
ATOM 5516 C CA . THR A 1 723 ? 14.162 8.663 -34.741 1.00 93.25 723 THR A CA 1
ATOM 5517 C C . THR A 1 723 ? 15.668 8.684 -34.896 1.00 93.25 723 THR A C 1
ATOM 5519 O O . THR A 1 723 ? 16.354 9.063 -33.951 1.00 93.25 723 THR A O 1
ATOM 5522 N N . TRP A 1 724 ? 16.177 8.316 -36.070 1.00 92.88 724 TRP A N 1
ATOM 5523 C CA . TRP A 1 724 ? 17.615 8.294 -36.339 1.00 92.88 724 TRP A CA 1
ATOM 5524 C C . TRP A 1 724 ? 17.981 8.938 -37.678 1.00 92.88 724 TRP A C 1
ATOM 5526 O O . TRP A 1 724 ? 17.127 9.165 -38.531 1.00 92.88 724 TRP A O 1
ATOM 5536 N N . THR A 1 725 ? 19.259 9.264 -37.858 1.00 93.19 725 THR A N 1
ATOM 5537 C CA . THR A 1 725 ? 19.817 9.805 -39.103 1.00 93.19 725 THR A CA 1
ATOM 5538 C C . THR A 1 725 ? 21.289 9.418 -39.254 1.00 93.19 725 THR A C 1
ATOM 5540 O O . THR A 1 725 ? 21.936 9.025 -38.283 1.00 93.19 725 THR A O 1
ATOM 5543 N N . ILE A 1 726 ? 21.825 9.560 -40.467 1.00 92.44 726 ILE A N 1
ATOM 5544 C CA . ILE A 1 726 ? 23.265 9.519 -40.749 1.00 92.44 726 ILE A CA 1
ATOM 5545 C C . ILE A 1 726 ? 23.646 10.884 -41.316 1.00 92.44 726 ILE A C 1
ATOM 5547 O O . ILE A 1 726 ? 23.075 11.325 -42.314 1.00 92.44 726 ILE A O 1
ATOM 5551 N N . MET A 1 727 ? 24.591 11.569 -40.681 1.00 91.88 727 MET A N 1
ATOM 5552 C CA . MET A 1 727 ? 25.021 12.893 -41.122 1.00 91.88 727 MET A CA 1
ATOM 5553 C C . MET A 1 727 ? 25.995 12.797 -42.300 1.00 91.88 727 MET A C 1
ATOM 5555 O O . MET A 1 727 ? 26.989 12.073 -42.260 1.00 91.88 727 MET A O 1
ATOM 5559 N N . GLU A 1 728 ? 25.729 13.567 -43.356 1.00 87.75 728 GLU A N 1
ATOM 5560 C CA . GLU A 1 728 ? 26.654 13.698 -44.490 1.00 87.75 728 GLU A CA 1
ATOM 5561 C C . GLU A 1 728 ? 27.858 14.593 -44.150 1.00 87.75 728 GLU A C 1
ATOM 5563 O O . GLU A 1 728 ? 28.958 14.366 -44.656 1.00 87.75 728 GLU A O 1
ATOM 5568 N N . ASP A 1 729 ? 27.662 15.600 -43.290 1.00 86.69 729 ASP A N 1
ATOM 5569 C CA . ASP A 1 729 ? 28.721 16.494 -42.813 1.00 86.69 729 ASP A CA 1
ATOM 5570 C C . ASP A 1 729 ? 29.310 15.976 -41.488 1.00 86.69 729 ASP A C 1
ATOM 5572 O O . ASP A 1 729 ? 28.625 16.025 -40.463 1.00 86.69 729 ASP A O 1
ATOM 5576 N N . PRO A 1 730 ? 30.578 15.520 -41.464 1.00 78.44 730 PRO A N 1
ATOM 5577 C CA . PRO A 1 730 ? 31.223 15.024 -40.250 1.00 78.44 730 PRO A CA 1
ATOM 5578 C C . PRO A 1 730 ? 31.547 16.129 -39.227 1.00 78.44 730 PRO A C 1
ATOM 5580 O O . PRO A 1 730 ? 32.021 15.818 -38.139 1.00 78.44 730 PRO A O 1
ATOM 5583 N N . ASN A 1 731 ? 31.338 17.410 -39.562 1.00 85.19 731 ASN A N 1
ATOM 5584 C CA . ASN A 1 731 ? 31.547 18.547 -38.658 1.00 85.19 731 ASN A CA 1
ATOM 5585 C C . ASN A 1 731 ? 30.236 19.246 -38.266 1.00 85.19 731 ASN A C 1
ATOM 5587 O O . ASN A 1 731 ? 30.269 20.402 -37.835 1.00 85.19 731 ASN A O 1
ATOM 5591 N N . ALA A 1 732 ? 29.091 18.582 -38.447 1.00 86.62 732 ALA A N 1
ATOM 5592 C CA . ALA A 1 732 ? 27.802 19.139 -38.068 1.00 86.62 732 ALA A CA 1
ATOM 5593 C C . ALA A 1 732 ? 27.770 19.515 -36.577 1.00 86.62 732 ALA A C 1
ATOM 5595 O O . ALA A 1 732 ? 28.265 18.784 -35.718 1.00 86.62 732 ALA A O 1
ATOM 5596 N N . THR A 1 733 ? 27.173 20.664 -36.268 1.00 87.62 733 THR A N 1
ATOM 5597 C CA . THR A 1 733 ? 26.949 21.084 -34.883 1.00 87.62 733 THR A CA 1
ATOM 5598 C C . THR A 1 733 ? 25.859 20.236 -34.230 1.00 87.62 733 THR A C 1
ATOM 5600 O O . THR A 1 733 ? 25.009 19.658 -34.908 1.00 87.62 733 THR A O 1
ATOM 5603 N N . GLU A 1 734 ? 25.831 20.204 -32.898 1.00 83.81 734 GLU A N 1
ATOM 5604 C CA . GLU A 1 734 ? 24.807 19.479 -32.134 1.00 83.81 734 GLU A CA 1
ATOM 5605 C C . GLU A 1 734 ? 23.377 19.924 -32.487 1.00 83.81 734 GLU A C 1
ATOM 5607 O O . GLU A 1 734 ? 22.495 19.090 -32.649 1.00 83.81 734 GLU A O 1
ATOM 5612 N N . GLU A 1 735 ? 23.161 21.219 -32.739 1.00 85.44 735 GLU A N 1
ATOM 5613 C CA . GLU A 1 735 ? 21.871 21.758 -33.198 1.00 85.44 735 GLU A CA 1
ATOM 5614 C C . GLU A 1 735 ? 21.482 21.248 -34.600 1.00 85.44 735 GLU A C 1
ATOM 5616 O O . GLU A 1 735 ? 20.316 20.936 -34.862 1.00 85.44 735 GLU A O 1
ATOM 5621 N N . GLN A 1 736 ? 22.452 21.131 -35.517 1.00 89.75 736 GLN A N 1
ATOM 5622 C CA . GLN A 1 736 ? 22.213 20.572 -36.851 1.00 89.75 736 GLN A CA 1
ATOM 5623 C C . GLN A 1 736 ? 21.862 19.082 -36.770 1.00 89.75 736 GLN A C 1
ATOM 5625 O O . GLN A 1 736 ? 20.956 18.629 -37.472 1.00 89.75 736 GLN A O 1
ATOM 5630 N N . ILE A 1 737 ? 22.542 18.344 -35.890 1.00 90.50 737 ILE A N 1
ATOM 5631 C CA . ILE A 1 737 ? 22.274 16.929 -35.617 1.00 90.50 737 ILE A CA 1
ATOM 5632 C C . ILE A 1 737 ? 20.876 16.759 -35.009 1.00 90.50 737 ILE A C 1
ATOM 5634 O O . ILE A 1 737 ? 20.068 16.002 -35.546 1.00 90.50 737 ILE A O 1
ATOM 5638 N N . GLU A 1 738 ? 20.548 17.501 -33.948 1.00 89.56 738 GLU A N 1
ATOM 5639 C CA . GLU A 1 738 ? 19.239 17.470 -33.281 1.00 89.56 738 GLU A CA 1
ATOM 5640 C C . GLU A 1 738 ? 18.104 17.745 -34.274 1.00 89.56 738 GLU A C 1
ATOM 5642 O O . GLU A 1 738 ? 17.087 17.042 -34.278 1.00 89.56 738 GLU A O 1
ATOM 5647 N N . THR A 1 739 ? 18.286 18.745 -35.141 1.00 90.88 739 THR A N 1
ATOM 5648 C CA . THR A 1 739 ? 17.312 19.111 -36.175 1.00 90.88 739 THR A CA 1
ATOM 5649 C C . THR A 1 739 ? 17.106 17.969 -37.169 1.00 90.88 739 THR A C 1
ATOM 5651 O O . THR A 1 739 ? 15.963 17.633 -37.492 1.00 90.88 739 THR A O 1
ATOM 5654 N N . ALA A 1 740 ? 18.193 17.348 -37.636 1.00 93.12 740 ALA A N 1
ATOM 5655 C CA . ALA A 1 740 ? 18.137 16.235 -38.578 1.00 93.12 740 ALA A CA 1
ATOM 5656 C C . ALA A 1 740 ? 17.455 15.002 -37.963 1.00 93.12 740 ALA A C 1
ATOM 5658 O O . ALA A 1 740 ? 16.517 14.464 -38.554 1.00 93.12 740 ALA A O 1
ATOM 5659 N N . VAL A 1 741 ? 17.857 14.609 -36.750 1.00 92.38 741 VAL A N 1
ATOM 5660 C CA . VAL A 1 741 ? 17.263 13.488 -36.006 1.00 92.38 741 VAL A CA 1
ATOM 5661 C C . VAL A 1 741 ? 15.773 13.737 -35.757 1.00 92.38 741 VAL A C 1
ATOM 5663 O O . VAL A 1 741 ? 14.929 12.915 -36.109 1.00 92.38 741 VAL A O 1
ATOM 5666 N N . SER A 1 742 ? 15.412 14.907 -35.225 1.00 89.88 742 SER A N 1
ATOM 5667 C CA . SER A 1 742 ? 14.025 15.227 -34.853 1.00 89.88 742 SER A CA 1
ATOM 5668 C C . SER A 1 742 ? 13.088 15.376 -36.058 1.00 89.88 742 SER A C 1
ATOM 5670 O O . SER A 1 742 ? 11.869 15.186 -35.922 1.00 89.88 742 SER A O 1
ATOM 5672 N N . GLY A 1 743 ? 13.650 15.739 -37.217 1.00 89.06 743 GLY A N 1
ATOM 5673 C CA . GLY A 1 743 ? 12.967 15.883 -38.501 1.00 89.06 743 GLY A CA 1
ATOM 5674 C C . GLY A 1 743 ? 12.852 14.588 -39.312 1.00 89.06 743 GLY A C 1
ATOM 5675 O O . GLY A 1 743 ? 12.127 14.569 -40.311 1.00 89.06 743 GLY A O 1
ATOM 5676 N N . ALA A 1 744 ? 13.508 13.503 -38.887 1.00 88.88 744 ALA A N 1
ATOM 5677 C CA . ALA A 1 744 ? 13.537 12.242 -39.616 1.00 88.88 744 ALA A CA 1
ATOM 5678 C C . ALA A 1 744 ? 12.125 11.671 -39.873 1.00 88.88 744 ALA A C 1
ATOM 5680 O O . ALA A 1 744 ? 11.169 11.861 -39.103 1.00 88.88 744 ALA A O 1
ATOM 5681 N N . SER A 1 745 ? 11.954 10.989 -41.008 1.00 84.81 745 SER A N 1
ATOM 5682 C CA . SER A 1 745 ? 10.653 10.503 -41.490 1.00 84.81 745 SER A CA 1
ATOM 5683 C C . SER A 1 745 ? 10.743 9.165 -42.217 1.00 84.81 745 SER A C 1
ATOM 5685 O O . SER A 1 745 ? 11.829 8.727 -42.560 1.00 84.81 745 SER A O 1
ATOM 5687 N N . GLY A 1 746 ? 9.611 8.491 -42.436 1.00 81.31 746 GLY A N 1
ATOM 5688 C CA . GLY A 1 746 ? 9.601 7.202 -43.134 1.00 81.31 746 GLY A CA 1
ATOM 5689 C C . GLY A 1 746 ? 10.316 6.100 -42.346 1.00 81.31 746 GLY A C 1
ATOM 5690 O O . GLY A 1 746 ? 9.990 5.878 -41.183 1.00 81.31 746 GLY A O 1
ATOM 5691 N N . GLU A 1 747 ? 11.266 5.421 -42.993 1.00 76.50 747 GLU A N 1
ATOM 5692 C CA . GLU A 1 747 ? 12.034 4.282 -42.451 1.00 76.50 747 GLU A CA 1
ATOM 5693 C C . GLU A 1 747 ? 12.949 4.639 -41.269 1.00 76.50 747 GLU A C 1
ATOM 5695 O O . GLU A 1 747 ? 13.335 3.768 -40.496 1.00 76.50 747 GLU A O 1
ATOM 5700 N N . TYR A 1 748 ? 13.230 5.929 -41.084 1.00 85.81 748 TYR A N 1
ATOM 5701 C CA . TYR A 1 748 ? 14.045 6.454 -39.990 1.00 85.81 748 TYR A CA 1
ATOM 5702 C C . TYR A 1 748 ? 13.271 6.619 -38.664 1.00 85.81 748 TYR A C 1
ATOM 5704 O O . TYR A 1 748 ? 13.810 7.162 -37.699 1.00 85.81 748 TYR A O 1
ATOM 5712 N N . ARG A 1 749 ? 11.994 6.201 -38.608 1.00 87.06 749 ARG A N 1
ATOM 5713 C CA . ARG A 1 749 ? 11.157 6.183 -37.391 1.00 87.06 749 ARG A CA 1
ATOM 5714 C C . ARG A 1 749 ? 10.930 4.743 -36.946 1.00 87.06 749 ARG A C 1
ATOM 5716 O O . ARG A 1 749 ? 10.427 3.938 -37.728 1.00 87.06 749 ARG A O 1
ATOM 5723 N N . ILE A 1 750 ? 11.263 4.442 -35.696 1.00 87.69 750 ILE A N 1
ATOM 5724 C CA . ILE A 1 750 ? 11.293 3.073 -35.169 1.00 87.69 750 ILE A CA 1
ATOM 5725 C C . ILE A 1 750 ? 10.796 3.008 -33.721 1.00 87.69 750 ILE A C 1
ATOM 5727 O O . ILE A 1 750 ? 10.759 4.015 -33.017 1.00 87.69 750 ILE A O 1
ATOM 5731 N N . LEU A 1 751 ? 10.412 1.813 -33.278 1.00 89.12 751 LEU A N 1
ATOM 5732 C CA . LEU A 1 751 ? 10.002 1.495 -31.901 1.00 89.12 751 LEU A CA 1
ATOM 5733 C C . LEU A 1 751 ? 10.742 0.220 -31.447 1.00 89.12 751 LEU A C 1
ATOM 5735 O O . LEU A 1 751 ? 10.107 -0.815 -31.256 1.00 89.12 751 LEU A O 1
ATOM 5739 N N . PRO A 1 752 ? 12.084 0.242 -31.387 1.00 88.88 752 PRO A N 1
ATOM 5740 C CA . PRO A 1 752 ? 12.904 -0.970 -31.389 1.00 88.88 752 PRO A CA 1
ATOM 5741 C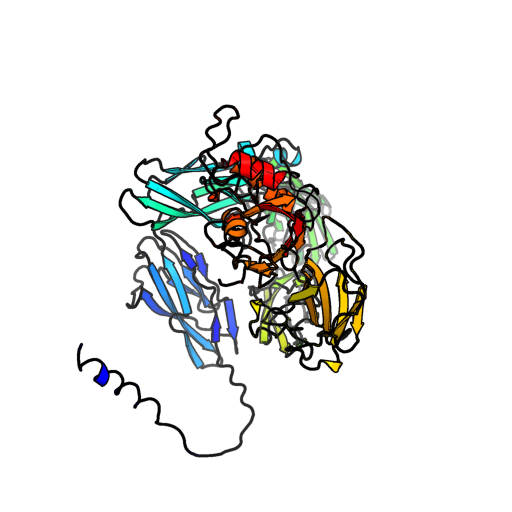 C . PRO A 1 752 ? 13.099 -1.589 -29.999 1.00 88.88 752 PRO A C 1
ATOM 5743 O O . PRO A 1 752 ? 13.734 -2.633 -29.899 1.00 88.88 752 PRO A O 1
ATOM 5746 N N . PHE A 1 753 ? 12.620 -0.924 -28.944 1.00 93.06 753 PHE A N 1
ATOM 5747 C CA . PHE A 1 753 ? 13.018 -1.193 -27.568 1.00 93.06 753 PHE A CA 1
ATOM 5748 C C . PHE A 1 753 ? 11.889 -0.909 -26.581 1.00 93.06 753 PHE A C 1
ATOM 5750 O O . PHE A 1 753 ? 11.098 0.015 -26.802 1.00 93.06 753 PHE A O 1
ATOM 5757 N N . VAL A 1 754 ? 11.855 -1.676 -25.493 1.00 95.88 754 VAL A N 1
ATOM 5758 C CA . VAL A 1 754 ? 10.953 -1.483 -24.351 1.00 95.88 754 VAL A CA 1
ATOM 5759 C C . VAL A 1 754 ? 11.784 -1.317 -23.087 1.00 95.88 754 VAL A C 1
ATOM 5761 O O . VAL A 1 754 ? 12.760 -2.035 -22.893 1.00 95.88 754 VAL A O 1
ATOM 5764 N N . ILE A 1 755 ? 11.385 -0.398 -22.217 1.00 97.56 755 ILE A N 1
ATOM 5765 C CA . ILE A 1 755 ? 11.907 -0.324 -20.851 1.00 97.56 755 ILE A CA 1
ATOM 5766 C C . ILE A 1 755 ? 10.894 -1.021 -19.946 1.00 97.56 755 ILE A C 1
ATOM 5768 O O . ILE A 1 755 ? 9.709 -0.698 -20.020 1.00 97.56 755 ILE A O 1
ATOM 5772 N N . TRP A 1 756 ? 11.342 -1.957 -19.118 1.00 97.12 756 TRP A N 1
ATOM 5773 C CA . TRP A 1 756 ? 10.520 -2.576 -18.081 1.00 97.12 756 TRP A CA 1
ATOM 5774 C C . TRP A 1 756 ? 11.011 -2.092 -16.720 1.00 97.12 756 TRP A C 1
ATOM 5776 O O . TRP A 1 756 ? 12.140 -2.372 -16.327 1.00 97.12 756 TRP A O 1
ATOM 5786 N N . PHE A 1 757 ? 10.178 -1.314 -16.041 1.00 97.00 757 PHE A N 1
ATOM 5787 C CA . PHE A 1 757 ? 10.400 -0.922 -14.659 1.00 97.00 757 PHE A CA 1
ATOM 5788 C C . PHE A 1 757 ? 9.965 -2.045 -13.731 1.00 97.00 757 PHE A C 1
ATOM 5790 O O . PHE A 1 757 ? 8.833 -2.501 -13.847 1.00 97.00 757 PHE A O 1
ATOM 5797 N N . ASP A 1 758 ? 10.858 -2.452 -12.840 1.00 90.06 758 ASP A N 1
ATOM 5798 C CA . ASP A 1 758 ? 10.604 -3.450 -11.804 1.00 90.06 758 ASP A CA 1
ATOM 5799 C C . ASP A 1 758 ? 11.354 -2.997 -10.532 1.00 90.06 758 ASP A C 1
ATOM 5801 O O . ASP A 1 758 ? 12.591 -2.937 -10.543 1.00 90.06 758 ASP A O 1
ATOM 5805 N N . PRO A 1 759 ? 10.645 -2.576 -9.466 1.00 78.88 759 PRO A N 1
ATOM 5806 C CA . PRO A 1 759 ? 11.246 -2.104 -8.217 1.00 78.88 759 PRO A CA 1
ATOM 5807 C C . PRO A 1 759 ? 12.119 -3.134 -7.496 1.00 78.88 759 PRO A C 1
ATOM 5809 O O . PRO A 1 759 ? 12.987 -2.712 -6.725 1.00 78.88 759 PRO A O 1
ATOM 5812 N N . ASP A 1 760 ? 11.919 -4.425 -7.767 1.00 81.19 760 ASP A N 1
ATOM 5813 C CA . ASP A 1 760 ? 12.622 -5.540 -7.129 1.00 81.19 760 ASP A CA 1
ATOM 5814 C C . ASP A 1 760 ? 13.787 -6.061 -7.985 1.00 81.19 760 ASP A C 1
ATOM 5816 O O . ASP A 1 760 ? 14.561 -6.915 -7.551 1.00 81.19 760 ASP A O 1
ATOM 5820 N N . TYR A 1 761 ? 13.968 -5.523 -9.197 1.00 81.38 761 TYR A N 1
ATOM 5821 C CA . TYR A 1 761 ? 15.106 -5.863 -10.043 1.00 81.38 761 TYR A CA 1
ATOM 5822 C C . TYR A 1 761 ? 16.420 -5.371 -9.416 1.00 81.38 761 TYR A C 1
ATOM 5824 O O . TYR A 1 761 ? 16.609 -4.174 -9.169 1.00 81.38 761 TYR A O 1
ATOM 5832 N N . GLU A 1 762 ? 17.357 -6.289 -9.190 1.00 73.25 762 GLU A N 1
ATOM 5833 C CA . GLU A 1 762 ? 18.732 -5.978 -8.799 1.00 73.25 762 GLU A CA 1
ATOM 5834 C C . GLU A 1 762 ? 19.625 -5.971 -10.053 1.00 73.25 762 GLU A C 1
ATOM 5836 O O . GLU A 1 762 ? 19.725 -6.978 -10.753 1.00 73.25 762 GLU A O 1
ATOM 5841 N N . ASN A 1 763 ? 20.233 -4.812 -10.351 1.00 55.62 763 ASN A N 1
ATOM 5842 C CA . ASN A 1 763 ? 21.105 -4.590 -11.521 1.00 55.62 763 ASN A CA 1
ATOM 5843 C C . ASN A 1 763 ? 22.419 -5.388 -11.490 1.00 55.62 763 ASN A C 1
ATOM 5845 O O . ASN A 1 763 ? 23.013 -5.515 -10.392 1.00 55.62 763 ASN A O 1
#